Protein AF-0000000078807436 (afdb_homodimer)

Secondary structure (DSSP, 8-state):
-EEE-TTEEEETTEEEETTS-S-BS--PPPTTT--HHHHHHHHHHHHTTSS-HHHHH-TT--S---HHHHHHHIIIIIIS-S-TT---HHHHHHHHHHHHTTTEEEEEEETTTSSSTTHHHHHHHHHHHTT--EEEEEEETTS-EEEEEEEEEEEETTEEEEEEEE-TTS---TT-S-SEEEETT-SSSS--EEEE-S-TT---EEEEEEEEEEEE---/-EEE-TTEEEETTEEEETTS-S-BS--PPPTT---HHHHHHHHHHHHTTSS-HHHHH-TT--S---HHHHHHHIIIIIIS-S-TT---HHHHHHHHHHHHTTTEEEEEEETTTSSSTTHHHHHHHHHHHTT--EEEEEEETTS-EEEEEEEEEEEETTEEEEEEEE-TTS---TT-S-SEEEETT-SSSS--EEEE-S-TT---EEEEEEEEEEEE---

Radius of gyration: 23.4 Å; Cα contacts (8 Å, |Δi|>4): 986; chains: 2; bounding box: 51×69×49 Å

Structure (mmCIF, N/CA/C/O backbone):
data_AF-0000000078807436-model_v1
#
loop_
_entity.id
_entity.type
_entity.pdbx_description
1 polymer 'Peptidase C39-like domain-containing protein'
#
loop_
_atom_site.group_PDB
_atom_site.id
_atom_site.type_symbol
_atom_site.label_atom_id
_atom_site.label_alt_id
_atom_site.label_comp_id
_atom_site.label_asym_id
_atom_site.label_entity_id
_atom_site.label_seq_id
_atom_site.pdbx_PDB_ins_code
_atom_site.Cartn_x
_atom_site.Cartn_y
_atom_site.Cartn_z
_atom_site.occupancy
_atom_site.B_iso_or_equiv
_atom_site.auth_seq_id
_atom_site.auth_comp_id
_atom_site.auth_asym_id
_atom_site.auth_atom_id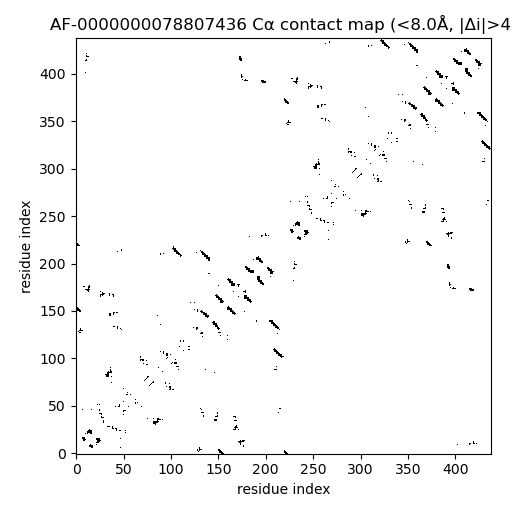
_atom_site.pdbx_PDB_model_num
ATOM 1 N N . MET A 1 1 ? 4.066 6.457 -12.172 1 86.75 1 MET A N 1
ATOM 2 C CA . MET A 1 1 ? 2.699 5.969 -12.336 1 86.75 1 MET A CA 1
ATOM 3 C C . MET A 1 1 ? 2.551 4.566 -11.758 1 86.75 1 MET A C 1
ATOM 5 O O . MET A 1 1 ? 3.428 3.721 -11.945 1 86.75 1 MET A O 1
ATOM 9 N N . ILE A 1 2 ? 1.446 4.367 -11.031 1 94.31 2 ILE A N 1
ATOM 10 C CA . ILE A 1 2 ? 1.146 3.053 -10.477 1 94.31 2 ILE A CA 1
ATOM 11 C C . ILE A 1 2 ? -0.002 2.414 -11.258 1 94.31 2 ILE A C 1
ATOM 13 O O . ILE A 1 2 ? -1.054 3.029 -11.445 1 94.31 2 ILE A O 1
ATOM 17 N N . LYS A 1 3 ? 0.29 1.249 -11.758 1 95 3 LYS A N 1
ATOM 18 C CA . LYS A 1 3 ? -0.723 0.453 -12.445 1 95 3 LYS A CA 1
ATOM 19 C C . LYS A 1 3 ? -1.067 -0.803 -11.648 1 95 3 LYS A C 1
ATOM 21 O O . LYS A 1 3 ? -0.177 -1.56 -11.258 1 95 3 LYS A O 1
ATOM 26 N N . LEU A 1 4 ? -2.334 -0.942 -11.367 1 96.75 4 LEU A N 1
ATOM 27 C CA . LEU A 1 4 ? -2.873 -2.131 -10.719 1 96.75 4 LEU A CA 1
ATOM 28 C C . LEU A 1 4 ? -3.895 -2.826 -11.609 1 96.75 4 LEU A C 1
ATOM 30 O O . LEU A 1 4 ? -4.398 -2.23 -12.562 1 96.75 4 LEU A O 1
ATOM 34 N N . LEU A 1 5 ? -4.109 -4.082 -11.328 1 97.19 5 LEU A N 1
ATOM 35 C CA . LEU A 1 5 ? -5.199 -4.777 -12.008 1 97.19 5 LEU A CA 1
ATOM 36 C C . LEU A 1 5 ? -6.527 -4.066 -11.773 1 97.19 5 LEU A C 1
ATOM 38 O O . LEU A 1 5 ? -6.848 -3.699 -10.641 1 97.19 5 LEU A O 1
ATOM 42 N N . ASN A 1 6 ? -7.281 -3.943 -12.805 1 93.69 6 ASN A N 1
ATOM 43 C CA . ASN A 1 6 ? -8.531 -3.193 -12.75 1 93.69 6 ASN A CA 1
ATOM 44 C C . ASN A 1 6 ? -9.586 -3.916 -11.914 1 93.69 6 ASN A C 1
ATOM 46 O O . ASN A 1 6 ? -10.516 -3.289 -11.398 1 93.69 6 ASN A O 1
ATOM 50 N N . SER A 1 7 ? -9.422 -5.199 -11.812 1 93.88 7 SER A N 1
ATOM 51 C CA . SER A 1 7 ? -10.438 -6.008 -11.148 1 93.88 7 SER A CA 1
ATOM 52 C C . SER A 1 7 ? -10.328 -5.887 -9.633 1 93.88 7 SER A C 1
ATOM 54 O O . SER A 1 7 ? -11.234 -6.316 -8.906 1 93.88 7 SER A O 1
ATOM 56 N N . LEU A 1 8 ? -9.32 -5.273 -9.148 1 95.31 8 LEU A N 1
ATOM 57 C CA . LEU A 1 8 ? -9.086 -5.258 -7.711 1 95.31 8 LEU A CA 1
ATOM 58 C C . LEU A 1 8 ? -9.672 -4 -7.078 1 95.31 8 LEU A C 1
ATOM 60 O O . LEU A 1 8 ? -9.742 -2.951 -7.719 1 95.31 8 LEU A O 1
ATOM 64 N N . TYR A 1 9 ? -10.078 -4.086 -5.863 1 93.06 9 TYR A N 1
ATOM 65 C CA . TYR A 1 9 ? -10.547 -2.947 -5.078 1 93.06 9 TYR A CA 1
ATOM 66 C C . TYR A 1 9 ? -10.328 -3.188 -3.59 1 93.06 9 TYR A C 1
ATOM 68 O O . TYR A 1 9 ? -10.281 -4.336 -3.139 1 93.06 9 TYR A O 1
ATOM 76 N N . LEU A 1 10 ? -10.195 -2.15 -2.805 1 93.94 10 LEU A N 1
ATOM 77 C CA . LEU A 1 10 ? -9.914 -2.244 -1.376 1 93.94 10 LEU A CA 1
ATOM 78 C C . LEU A 1 10 ? -11.195 -2.156 -0.563 1 93.94 10 LEU A C 1
ATOM 80 O O . LEU A 1 10 ? -12.078 -1.345 -0.869 1 93.94 10 LEU A O 1
ATOM 84 N N . THR A 1 11 ? -11.289 -3.047 0.368 1 92.62 11 THR A N 1
ATOM 85 C CA . THR A 1 11 ? -12.352 -3.035 1.363 1 92.62 11 THR A CA 1
ATOM 86 C C . THR A 1 11 ? -11.781 -3.164 2.771 1 92.62 11 THR A C 1
ATOM 88 O O . THR A 1 11 ? -10.57 -3.322 2.943 1 92.62 11 THR A O 1
ATOM 91 N N . GLU A 1 12 ? -12.648 -3.072 3.736 1 92.88 12 GLU A N 1
ATOM 92 C CA . GLU A 1 12 ? -12.219 -3.24 5.121 1 92.88 12 GLU A CA 1
ATOM 93 C C . GLU A 1 12 ? -11.648 -4.637 5.355 1 92.88 12 GLU A C 1
ATOM 95 O O . GLU A 1 12 ? -10.914 -4.855 6.32 1 92.88 12 GLU A O 1
ATOM 100 N N . LYS A 1 13 ? -11.961 -5.574 4.469 1 91.12 13 LYS A N 1
ATOM 101 C CA . LYS A 1 13 ? -11.453 -6.938 4.602 1 91.12 13 LYS A CA 1
ATOM 102 C C . LYS A 1 13 ? -10.125 -7.105 3.881 1 91.12 13 LYS A C 1
ATOM 104 O O . LYS A 1 13 ? -9.445 -8.125 4.047 1 91.12 13 LYS A O 1
ATOM 109 N N . GLY A 1 14 ? -9.766 -6.121 3.1 1 93.38 14 GLY A N 1
ATOM 110 C CA . GLY A 1 14 ? -8.547 -6.199 2.305 1 93.38 14 GLY A CA 1
ATOM 111 C C . GLY A 1 14 ? -8.797 -6.051 0.816 1 93.38 14 GLY A C 1
ATOM 112 O O . GLY A 1 14 ? -9.812 -5.48 0.405 1 93.38 14 GLY A O 1
ATOM 113 N N . CYS A 1 15 ? -7.848 -6.418 0.046 1 95.25 15 CYS A N 1
ATOM 114 C CA . CYS A 1 15 ? -7.918 -6.371 -1.41 1 95.25 15 CYS A CA 1
ATOM 115 C C . CYS A 1 15 ? -8.836 -7.461 -1.947 1 95.25 15 CYS A C 1
ATOM 117 O O . CYS A 1 15 ? -8.586 -8.648 -1.739 1 95.25 15 CYS A O 1
ATOM 119 N N . CYS A 1 16 ? -9.883 -7.008 -2.646 1 94.69 16 CYS A N 1
ATOM 120 C CA . CYS A 1 16 ? -10.914 -7.918 -3.141 1 94.69 16 CYS A CA 1
ATOM 121 C C . CYS A 1 16 ? -11.07 -7.789 -4.652 1 94.69 16 CYS A C 1
ATOM 123 O O . CYS A 1 16 ? -10.406 -6.969 -5.285 1 94.69 16 CYS A O 1
ATOM 125 N N . ILE A 1 17 ? -11.859 -8.672 -5.172 1 93.94 17 ILE A N 1
ATOM 126 C CA . ILE A 1 17 ? -12.188 -8.633 -6.594 1 93.94 17 ILE A CA 1
ATOM 127 C C . ILE A 1 17 ? -13.523 -7.922 -6.797 1 93.94 17 ILE A C 1
ATOM 129 O O . ILE A 1 17 ? -14.508 -8.242 -6.125 1 93.94 17 ILE A O 1
ATOM 133 N N . LYS A 1 18 ? -13.523 -6.953 -7.711 1 89.88 18 LYS A N 1
ATOM 134 C CA . LYS A 1 18 ? -14.742 -6.191 -7.992 1 89.88 18 LYS A CA 1
ATOM 135 C C . LYS A 1 18 ? -15.883 -7.113 -8.422 1 89.88 18 LYS A C 1
ATOM 137 O O . LYS A 1 18 ? -15.664 -8.07 -9.164 1 89.88 18 LYS A O 1
ATOM 142 N N . ASN A 1 19 ? -17.094 -6.777 -7.949 1 81.44 19 ASN A N 1
ATOM 143 C CA . ASN A 1 19 ? -18.328 -7.445 -8.336 1 81.44 19 ASN A CA 1
ATOM 144 C C . ASN A 1 19 ? -18.344 -8.906 -7.879 1 81.44 19 ASN A C 1
ATOM 146 O O . ASN A 1 19 ? -18.891 -9.766 -8.57 1 81.44 19 ASN A O 1
ATOM 150 N N . ARG A 1 20 ? -17.609 -9.305 -6.93 1 77.12 20 ARG A N 1
ATOM 151 C CA . ARG A 1 20 ? -17.641 -10.602 -6.266 1 77.12 20 ARG A CA 1
ATOM 152 C C . ARG A 1 20 ? -17.844 -10.438 -4.762 1 77.12 20 ARG A C 1
ATOM 154 O O . ARG A 1 20 ? -17.797 -9.32 -4.238 1 77.12 20 ARG A O 1
ATOM 161 N N . LYS A 1 21 ? -18.203 -11.555 -4.227 1 70.56 21 LYS A N 1
ATOM 162 C CA . LYS A 1 21 ? -18.297 -11.508 -2.771 1 70.56 21 LYS A CA 1
ATOM 163 C C . LYS A 1 21 ? -17.016 -10.961 -2.154 1 70.56 21 LYS A C 1
ATOM 165 O O . LYS A 1 21 ? -15.922 -11.227 -2.65 1 70.56 21 LYS A O 1
ATOM 170 N N . PHE A 1 22 ? -17.203 -10.336 -1.073 1 69.75 22 PHE A N 1
ATOM 171 C CA . PHE A 1 22 ? -16.125 -9.539 -0.48 1 69.75 22 PHE A CA 1
ATOM 172 C C . PHE A 1 22 ? -15.148 -10.43 0.278 1 69.75 22 PHE A C 1
ATOM 174 O O . PHE A 1 22 ? -15.141 -10.445 1.511 1 69.75 22 PHE A O 1
ATOM 181 N N . TYR A 1 23 ? -14.375 -11.172 -0.541 1 83.5 23 TYR A N 1
ATOM 182 C CA . TYR A 1 23 ? -13.273 -11.906 0.066 1 83.5 23 TYR A CA 1
ATOM 183 C C . TYR A 1 23 ? -11.93 -11.383 -0.428 1 83.5 23 TYR A C 1
ATOM 185 O O . TYR A 1 23 ? -11.766 -11.086 -1.615 1 83.5 23 TYR A O 1
ATOM 193 N N . PRO A 1 24 ? -11.094 -11.258 0.56 1 91.38 24 PRO A N 1
ATOM 194 C CA . PRO A 1 24 ? -9.758 -10.836 0.138 1 91.38 24 PRO A CA 1
ATOM 195 C C . PRO A 1 24 ? -9.086 -11.859 -0.782 1 91.38 24 PRO A C 1
ATOM 197 O O . PRO A 1 24 ? -9.258 -13.062 -0.604 1 91.38 24 PRO A O 1
ATOM 200 N N . VAL A 1 25 ? -8.414 -11.422 -1.727 1 95.06 25 VAL A N 1
ATOM 201 C CA . VAL A 1 25 ? -7.707 -12.25 -2.693 1 95.06 25 VAL A CA 1
ATOM 202 C C . VAL A 1 25 ? -6.504 -12.906 -2.023 1 95.06 25 VAL A C 1
ATOM 204 O O . VAL A 1 25 ? -6.133 -14.031 -2.367 1 95.06 25 VAL A O 1
ATOM 207 N N . HIS A 1 26 ? -5.887 -12.219 -1.075 1 96.38 26 HIS A N 1
ATOM 208 C CA . HIS A 1 26 ? -4.66 -12.672 -0.429 1 96.38 26 HIS A CA 1
ATOM 209 C C . HIS A 1 26 ? -4.902 -13.953 0.369 1 96.38 26 HIS A C 1
ATOM 211 O O . HIS A 1 26 ? -5.875 -14.039 1.124 1 96.38 26 HIS A O 1
ATOM 217 N N . LEU A 1 27 ? -4.094 -14.945 0.148 1 91.69 27 LEU A N 1
ATOM 218 C CA . LEU A 1 27 ? -4.059 -16.188 0.916 1 91.69 27 LEU A CA 1
ATOM 219 C C . LEU A 1 27 ? -2.744 -16.312 1.681 1 91.69 27 LEU A C 1
ATOM 221 O O . LEU A 1 27 ? -1.665 -16.234 1.087 1 91.69 27 LEU A O 1
ATOM 225 N N . ARG A 1 28 ? -2.832 -16.5 2.93 1 90.12 28 ARG A N 1
ATOM 226 C CA . ARG A 1 28 ? -1.662 -16.641 3.791 1 90.12 28 ARG A CA 1
ATOM 227 C C . ARG A 1 28 ? -1.297 -18.109 3.99 1 90.12 28 ARG A C 1
ATOM 229 O O . ARG A 1 28 ? -2.15 -18.922 4.344 1 90.12 28 ARG A O 1
ATOM 236 N N . GLN A 1 29 ? -0.065 -18.391 3.746 1 80.38 29 GLN A N 1
ATOM 237 C CA . GLN A 1 29 ? 0.376 -19.766 3.971 1 80.38 29 GLN A CA 1
ATOM 238 C C . GLN A 1 29 ? 0.766 -19.984 5.43 1 80.38 29 GLN A C 1
ATOM 240 O O . GLN A 1 29 ? 1.037 -19.031 6.156 1 80.38 29 GLN A O 1
ATOM 245 N N . GLY A 1 30 ? 0.682 -21.219 5.801 1 76.69 30 GLY A N 1
ATOM 246 C CA . GLY A 1 30 ? 1.135 -21.562 7.137 1 76.69 30 GLY A CA 1
ATOM 247 C C . GLY A 1 30 ? 2.639 -21.453 7.305 1 76.69 30 GLY A C 1
ATOM 248 O O . GLY A 1 30 ? 3.387 -21.578 6.332 1 76.69 30 GLY A O 1
ATOM 249 N N . GLU A 1 31 ? 3.109 -21.172 8.391 1 65.25 31 GLU A N 1
ATOM 250 C CA . GLU A 1 31 ? 4.516 -20.938 8.703 1 65.25 31 GLU A CA 1
ATOM 251 C C . GLU A 1 31 ? 5.375 -22.141 8.305 1 65.25 31 GLU A C 1
ATOM 253 O O . GLU A 1 31 ? 6.551 -21.969 7.965 1 65.25 31 GLU A O 1
ATOM 258 N N . ILE A 1 32 ? 4.73 -23.25 8.195 1 57.53 32 ILE A N 1
ATOM 259 C CA . ILE A 1 32 ? 5.578 -24.422 8.07 1 57.53 32 ILE A CA 1
ATOM 260 C C . ILE A 1 32 ? 5.297 -25.125 6.738 1 57.53 32 ILE A C 1
ATOM 262 O O . ILE A 1 32 ? 6 -26.062 6.359 1 57.53 32 ILE A O 1
ATOM 266 N N . ASP A 1 33 ? 4.402 -24.734 5.895 1 64.56 33 ASP A N 1
ATOM 267 C CA . ASP A 1 33 ? 3.947 -25.578 4.789 1 64.56 33 ASP A CA 1
ATOM 268 C C . ASP A 1 33 ? 4.746 -25.281 3.52 1 64.56 33 ASP A C 1
ATOM 270 O O . ASP A 1 33 ? 4.797 -26.125 2.611 1 64.56 33 ASP A O 1
ATOM 274 N N . GLY A 1 34 ? 5.75 -24.312 3.504 1 66.06 34 GLY A N 1
ATOM 275 C CA . GLY A 1 34 ? 6.523 -24 2.316 1 66.06 34 GLY A CA 1
ATOM 276 C C . GLY A 1 34 ? 5.699 -24 1.043 1 66.06 34 GLY A C 1
ATOM 277 O O . GLY A 1 34 ? 6.211 -24.328 -0.032 1 66.06 34 GLY A O 1
ATOM 278 N N . ALA A 1 35 ? 4.453 -23.812 0.986 1 77.25 35 ALA A N 1
ATOM 279 C CA . ALA A 1 35 ? 3.504 -23.953 -0.114 1 77.25 35 ALA A CA 1
ATOM 280 C C . ALA A 1 35 ? 3.271 -22.625 -0.812 1 77.25 35 ALA A C 1
ATOM 282 O O . ALA A 1 35 ? 2.168 -22.344 -1.287 1 77.25 35 ALA A O 1
ATOM 283 N N . CYS A 1 36 ? 4.336 -21.875 -0.905 1 88 36 CYS A N 1
ATOM 284 C CA . CYS A 1 36 ? 4.152 -20.531 -1.435 1 88 36 CYS A CA 1
ATOM 285 C C . CYS A 1 36 ? 3.697 -20.562 -2.889 1 88 36 CYS A C 1
ATOM 287 O O . CYS A 1 36 ? 2.9 -19.734 -3.32 1 88 36 CYS A O 1
ATOM 289 N N . SER A 1 37 ? 4.191 -21.562 -3.627 1 88.31 37 SER A N 1
ATOM 290 C CA . SER A 1 37 ? 3.846 -21.641 -5.043 1 88.31 37 SER A CA 1
ATOM 291 C C . SER A 1 37 ? 2.367 -21.969 -5.234 1 88.31 37 SER A C 1
ATOM 293 O O . SER A 1 37 ? 1.711 -21.406 -6.113 1 88.31 37 SER A O 1
ATOM 295 N N . ILE A 1 38 ? 1.865 -22.859 -4.395 1 85.44 38 ILE A N 1
ATOM 296 C CA . ILE A 1 38 ? 0.469 -23.266 -4.5 1 85.44 38 ILE A CA 1
ATOM 297 C C . ILE A 1 38 ? -0.441 -22.109 -4.094 1 85.44 38 ILE A C 1
ATOM 299 O O . ILE A 1 38 ? -1.421 -21.812 -4.777 1 85.44 38 ILE A O 1
ATOM 303 N N . TYR A 1 39 ? -0.161 -21.469 -3.02 1 89.62 39 TYR A N 1
ATOM 304 C CA . TYR A 1 39 ? -0.953 -20.344 -2.564 1 89.62 39 TYR A CA 1
ATOM 305 C C . TYR A 1 39 ? -0.933 -19.219 -3.594 1 89.62 39 TYR A C 1
ATOM 307 O O . TYR A 1 39 ? -1.958 -18.578 -3.846 1 89.62 39 TYR A O 1
ATOM 315 N N . THR A 1 40 ? 0.23 -19.031 -4.141 1 93.12 40 THR A N 1
ATOM 316 C CA . THR A 1 40 ? 0.36 -18 -5.176 1 93.12 40 THR A CA 1
ATOM 317 C C . THR A 1 40 ? -0.501 -18.359 -6.387 1 93.12 40 THR A C 1
ATOM 319 O O . THR A 1 40 ? -1.192 -17.484 -6.934 1 93.12 40 THR A O 1
ATOM 322 N N . LEU A 1 41 ? -0.509 -19.594 -6.754 1 91 41 LEU A N 1
ATOM 323 C CA . LEU A 1 41 ? -1.347 -20.047 -7.859 1 91 41 LEU A CA 1
ATOM 324 C C . LEU A 1 41 ? -2.824 -19.844 -7.543 1 91 41 LEU A C 1
ATOM 326 O O . LEU A 1 41 ? -3.582 -19.359 -8.383 1 91 41 LEU A O 1
ATOM 330 N N . MET A 1 42 ? -3.215 -20.172 -6.328 1 90 42 MET A N 1
ATOM 331 C CA . MET A 1 42 ? -4.617 -20.031 -5.953 1 90 42 MET A CA 1
ATOM 332 C C . MET A 1 42 ? -5.047 -18.562 -6.008 1 90 42 MET A C 1
ATOM 334 O O . MET A 1 42 ? -6.145 -18.25 -6.477 1 90 42 MET A O 1
ATOM 338 N N . MET A 1 43 ? -4.191 -17.703 -5.57 1 95.12 43 MET A N 1
ATOM 339 C CA . MET A 1 43 ? -4.5 -16.266 -5.656 1 95.12 43 MET A CA 1
ATOM 340 C C . MET A 1 43 ? -4.641 -15.836 -7.113 1 95.12 43 MET A C 1
ATOM 342 O O . MET A 1 43 ? -5.523 -15.039 -7.441 1 95.12 43 MET A O 1
ATOM 346 N N . ASN A 1 44 ? -3.744 -16.359 -7.922 1 96 44 ASN A N 1
ATOM 347 C CA . ASN A 1 44 ? -3.824 -16.094 -9.352 1 96 44 ASN A CA 1
ATOM 348 C C . ASN A 1 44 ? -5.164 -16.516 -9.938 1 96 44 ASN A C 1
ATOM 350 O O . ASN A 1 44 ? -5.828 -15.742 -10.625 1 96 44 ASN A O 1
ATOM 354 N N . LEU A 1 45 ? -5.594 -17.641 -9.609 1 92.31 45 LEU A N 1
ATOM 355 C CA . LEU A 1 45 ? -6.832 -18.203 -10.141 1 92.31 45 LEU A CA 1
ATOM 356 C C . LEU A 1 45 ? -8.047 -17.469 -9.586 1 92.31 45 LEU A C 1
ATOM 358 O O . LEU A 1 45 ? -9.055 -17.312 -10.273 1 92.31 45 LEU A O 1
ATOM 362 N N . LEU A 1 46 ? -7.969 -17.031 -8.391 1 93.38 46 LEU A N 1
ATOM 363 C CA . LEU A 1 46 ? -9.023 -16.203 -7.824 1 93.38 46 LEU A CA 1
ATOM 364 C C . LEU A 1 46 ? -9.219 -14.93 -8.648 1 93.38 46 LEU A C 1
ATOM 366 O O . LEU A 1 46 ? -10.344 -14.578 -9.008 1 93.38 46 LEU A O 1
ATOM 370 N N . ILE A 1 47 ? -8.141 -14.273 -8.945 1 95.94 47 ILE A N 1
ATOM 371 C CA . ILE A 1 47 ? -8.195 -13.008 -9.664 1 95.94 47 ILE A CA 1
ATOM 372 C C . ILE A 1 47 ? -8.742 -13.242 -11.07 1 95.94 47 ILE A C 1
ATOM 374 O O . ILE A 1 47 ? -9.508 -12.43 -11.594 1 95.94 47 ILE A O 1
ATOM 378 N N . LEU A 1 48 ? -8.391 -14.375 -11.633 1 93.75 48 LEU A N 1
ATOM 379 C CA . LEU A 1 48 ? -8.867 -14.727 -12.969 1 93.75 48 LEU A CA 1
ATOM 380 C C . LEU A 1 48 ? -10.312 -15.211 -12.914 1 93.75 48 LEU A C 1
ATOM 382 O O . LEU A 1 48 ? -10.906 -15.516 -13.953 1 93.75 48 LEU A O 1
ATOM 386 N N . ARG A 1 49 ? -10.805 -15.352 -11.742 1 91.06 49 ARG A N 1
ATOM 387 C CA . ARG A 1 49 ? -12.18 -15.773 -11.5 1 91.06 49 ARG A CA 1
ATOM 388 C C . ARG A 1 49 ? -12.406 -17.203 -11.984 1 91.06 49 ARG A C 1
ATOM 390 O O . ARG A 1 49 ? -13.477 -17.531 -12.5 1 91.06 49 ARG A O 1
ATOM 397 N N . CYS A 1 50 ? -11.375 -18 -11.836 1 89.5 50 CYS A N 1
ATOM 398 C CA . CYS A 1 50 ? -11.477 -19.406 -12.203 1 89.5 50 CYS A CA 1
ATOM 399 C C . CYS A 1 50 ? -11.875 -20.266 -11.008 1 89.5 50 CYS A C 1
ATOM 401 O O . CYS A 1 50 ? -12.344 -21.391 -11.172 1 89.5 50 CYS A O 1
ATOM 403 N N . VAL A 1 51 ? -11.539 -19.734 -9.852 1 86.75 51 VAL A N 1
ATOM 404 C CA . VAL A 1 51 ? -11.945 -20.391 -8.617 1 86.75 51 VAL A CA 1
ATOM 405 C C . VAL A 1 51 ? -12.578 -19.359 -7.676 1 86.75 51 VAL A C 1
ATOM 407 O O . VAL A 1 51 ? -12.383 -18.156 -7.836 1 86.75 51 VAL A O 1
ATOM 410 N N . ARG A 1 52 ? -13.367 -19.844 -6.82 1 88.12 52 ARG A N 1
ATOM 411 C CA . ARG A 1 52 ? -13.969 -19 -5.793 1 88.12 52 ARG A CA 1
ATOM 412 C C . ARG A 1 52 ? -13.336 -19.25 -4.43 1 88.12 52 ARG A C 1
ATOM 414 O O . ARG A 1 52 ? -12.891 -20.359 -4.145 1 88.12 52 ARG A O 1
ATOM 421 N N . ARG A 1 53 ? -13.305 -18.25 -3.65 1 85.44 53 ARG A N 1
ATOM 422 C CA . ARG A 1 53 ? -12.672 -18.328 -2.338 1 85.44 53 ARG A CA 1
ATOM 423 C C . ARG A 1 53 ? -13.32 -19.406 -1.483 1 85.44 53 ARG A C 1
ATOM 425 O O . ARG A 1 53 ? -12.625 -20.141 -0.78 1 85.44 53 ARG A O 1
ATOM 432 N N . ASN A 1 54 ? -14.625 -19.438 -1.46 1 82.06 54 ASN A N 1
ATOM 433 C CA . ASN A 1 54 ? -15.328 -20.422 -0.645 1 82.06 54 ASN A CA 1
ATOM 434 C C . ASN A 1 54 ? -14.992 -21.844 -1.077 1 82.06 54 ASN A C 1
ATOM 436 O O . ASN A 1 54 ? -15.016 -22.766 -0.26 1 82.06 54 ASN A O 1
ATOM 440 N N . GLU A 1 55 ? -14.641 -22.078 -2.32 1 81.5 55 GLU A N 1
ATOM 441 C CA . GLU A 1 55 ? -14.203 -23.375 -2.801 1 81.5 55 GLU A CA 1
ATOM 442 C C . GLU A 1 55 ? -12.844 -23.75 -2.23 1 81.5 55 GLU A C 1
ATOM 444 O O . GLU A 1 55 ? -12.586 -24.922 -1.934 1 81.5 55 GLU A O 1
ATOM 449 N N . LEU A 1 56 ? -11.992 -22.734 -2.066 1 79.5 56 LEU A N 1
ATOM 450 C CA . LEU A 1 56 ? -10.648 -22.953 -1.557 1 79.5 56 LEU A CA 1
ATOM 451 C C . LEU A 1 56 ? -10.672 -23.25 -0.061 1 79.5 56 LEU A C 1
ATOM 453 O O . LEU A 1 56 ? -9.875 -24.047 0.432 1 79.5 56 LEU A O 1
ATOM 457 N N . GLU A 1 57 ? -11.539 -22.656 0.568 1 77.06 57 GLU A N 1
ATOM 458 C CA . GLU A 1 57 ? -11.578 -22.781 2.023 1 77.06 57 GLU A CA 1
ATOM 459 C C . GLU A 1 57 ? -12.477 -23.922 2.463 1 77.06 57 GLU A C 1
ATOM 461 O O . GLU A 1 57 ? -12.555 -24.25 3.65 1 77.06 57 GLU A O 1
ATOM 466 N N . ASP A 1 58 ? -13.086 -24.531 1.508 1 70.44 58 ASP A N 1
ATOM 467 C CA . ASP A 1 58 ? -14.023 -25.609 1.804 1 70.44 58 ASP A CA 1
ATOM 468 C C . ASP A 1 58 ? -13.281 -26.891 2.16 1 70.44 58 ASP A C 1
ATOM 470 O O . ASP A 1 58 ? -13.188 -27.812 1.34 1 70.44 58 ASP A O 1
ATOM 474 N N . LEU A 1 59 ? -12.812 -26.953 3.273 1 59.69 59 LEU A N 1
ATOM 475 C CA . LEU A 1 59 ? -12.023 -28.078 3.756 1 59.69 59 LEU A CA 1
ATOM 476 C C . LEU A 1 59 ? -12.883 -29.344 3.883 1 59.69 59 LEU A C 1
ATOM 478 O O . LEU A 1 59 ? -12.367 -30.453 3.771 1 59.69 59 LEU A O 1
ATOM 482 N N . TYR A 1 60 ? -14.078 -29.031 4.102 1 57.97 60 TYR A N 1
ATOM 483 C CA . TYR A 1 60 ? -14.945 -30.172 4.402 1 57.97 60 TYR A CA 1
ATOM 484 C C . TYR A 1 60 ? -15.82 -30.516 3.205 1 57.97 60 TYR A C 1
ATOM 486 O O . TYR A 1 60 ? -16.828 -31.203 3.35 1 57.97 60 TYR A O 1
ATOM 494 N N . ASP A 1 61 ? -15.57 -30.047 2.174 1 65.19 61 ASP A N 1
ATOM 495 C CA . ASP A 1 61 ? -16.188 -30.391 0.895 1 65.19 61 ASP A CA 1
ATOM 496 C C . ASP A 1 61 ? -17.688 -30.188 0.93 1 65.19 61 ASP A C 1
ATOM 498 O O . ASP A 1 61 ? -18.453 -31.078 0.543 1 65.19 61 ASP A O 1
ATOM 502 N N . LYS A 1 62 ? -18.141 -29.141 1.468 1 68.25 62 LYS A N 1
ATOM 503 C CA . LYS A 1 62 ? -19.578 -28.859 1.592 1 68.25 62 LYS A CA 1
ATOM 504 C C . LYS A 1 62 ? -20.078 -28.094 0.38 1 68.25 62 LYS A C 1
ATOM 506 O O . LYS A 1 62 ? -21.297 -27.969 0.177 1 68.25 62 LYS A O 1
ATOM 511 N N . ILE A 1 63 ? -19.25 -27.531 -0.373 1 71.12 63 ILE A N 1
ATOM 512 C CA . ILE A 1 63 ? -19.625 -26.688 -1.508 1 71.12 63 ILE A CA 1
ATOM 513 C C . ILE A 1 63 ? -19.438 -27.469 -2.807 1 71.12 63 ILE A C 1
ATOM 515 O O . ILE A 1 63 ? -18.453 -28.188 -2.977 1 71.12 63 ILE A O 1
ATOM 519 N N . LYS A 1 64 ? -20.5 -27.562 -3.588 1 76.19 64 LYS A N 1
ATOM 520 C CA . LYS A 1 64 ? -20.391 -28.156 -4.91 1 76.19 64 LYS A CA 1
ATOM 521 C C . LYS A 1 64 ? -19.344 -27.453 -5.754 1 76.19 64 LYS A C 1
ATOM 523 O O . LYS A 1 64 ? -19.438 -26.25 -5.992 1 76.19 64 LYS A O 1
ATOM 528 N N . LYS A 1 65 ? -18.375 -28.188 -6.117 1 79.25 65 LYS A N 1
ATOM 529 C CA . LYS A 1 65 ? -17.281 -27.672 -6.926 1 79.25 65 LYS A CA 1
ATOM 530 C C . LYS A 1 65 ? -17.391 -28.156 -8.367 1 79.25 65 LYS A C 1
ATOM 532 O O . LYS A 1 65 ? -17.953 -29.219 -8.633 1 79.25 65 LYS A O 1
ATOM 537 N N . SER A 1 66 ? -16.969 -27.281 -9.219 1 79.31 66 SER A N 1
ATOM 538 C CA . SER A 1 66 ? -16.906 -27.734 -10.609 1 79.31 66 SER A CA 1
ATOM 539 C C . SER A 1 66 ? -15.922 -28.891 -10.773 1 79.31 66 SER A C 1
ATOM 541 O O . SER A 1 66 ? -15.016 -29.062 -9.953 1 79.31 66 SER A O 1
ATOM 543 N N . PRO A 1 67 ? -16.156 -29.625 -11.766 1 80.44 67 PRO A N 1
ATOM 544 C CA . PRO A 1 67 ? -15.203 -30.719 -12.016 1 80.44 67 PRO A CA 1
ATOM 545 C C . PRO A 1 67 ? -13.766 -30.234 -12.133 1 80.44 67 PRO A C 1
ATOM 547 O O . PRO A 1 67 ? -12.836 -30.906 -11.664 1 80.44 67 PRO A O 1
ATOM 550 N N . GLU A 1 68 ? -13.594 -29.094 -12.719 1 78.75 68 GLU A N 1
ATOM 551 C CA . GLU A 1 68 ? -12.258 -28.547 -12.906 1 78.75 68 GLU A CA 1
ATOM 552 C C . GLU A 1 68 ? -11.609 -28.203 -11.57 1 78.75 68 GLU A C 1
ATOM 554 O O . GLU A 1 68 ? -10.422 -28.469 -11.359 1 78.75 68 GLU A O 1
ATOM 559 N N . VAL A 1 69 ? -12.336 -27.656 -10.734 1 80.38 69 VAL A N 1
ATOM 560 C CA . VAL A 1 69 ? -11.852 -27.266 -9.414 1 80.38 69 VAL A CA 1
ATOM 561 C C . VAL A 1 69 ? -11.539 -28.516 -8.594 1 80.38 69 VAL A C 1
ATOM 563 O O . VAL A 1 69 ? -10.539 -28.578 -7.879 1 80.38 69 VAL A O 1
ATOM 566 N N . VAL A 1 70 ? -12.375 -29.469 -8.711 1 79.69 70 VAL A N 1
ATOM 567 C CA . VAL A 1 70 ? -12.156 -30.734 -8.016 1 79.69 70 VAL A CA 1
ATOM 568 C C . VAL A 1 70 ? -10.828 -31.359 -8.461 1 79.69 70 VAL A C 1
ATOM 570 O O . VAL A 1 70 ? -10.039 -31.812 -7.637 1 79.69 70 VAL A O 1
ATOM 573 N N . LYS A 1 71 ? -10.625 -31.359 -9.727 1 80.81 71 LYS A N 1
ATOM 574 C CA . LYS A 1 71 ? -9.375 -31.891 -10.273 1 80.81 71 LYS A CA 1
ATOM 575 C C . LYS A 1 71 ? -8.172 -31.125 -9.734 1 80.81 71 LYS A C 1
ATOM 577 O O . LYS A 1 71 ? -7.148 -31.719 -9.398 1 80.81 71 LYS A O 1
ATOM 582 N N . LEU A 1 72 ? -8.328 -29.859 -9.734 1 78.94 72 LEU A N 1
ATOM 583 C CA . LEU A 1 72 ? -7.273 -29 -9.219 1 78.94 72 LEU A CA 1
ATOM 584 C C . LEU A 1 72 ? -6.934 -29.344 -7.777 1 78.94 72 LEU A C 1
ATOM 586 O O . LEU A 1 72 ? -5.766 -29.547 -7.441 1 78.94 72 LEU A O 1
ATOM 590 N N . PHE A 1 73 ? -7.902 -29.453 -7.004 1 76.56 73 PHE A N 1
ATOM 591 C CA . PHE A 1 73 ? -7.691 -29.75 -5.59 1 76.56 73 PHE A CA 1
ATOM 592 C C . PHE A 1 73 ? -7.082 -31.125 -5.402 1 76.56 73 PHE A C 1
ATOM 594 O O . PHE A 1 73 ? -6.203 -31.312 -4.562 1 76.56 73 PHE A O 1
ATOM 601 N N . HIS A 1 74 ? -7.602 -31.969 -6.148 1 76.88 74 HIS A N 1
ATOM 602 C CA . HIS A 1 74 ? -7.074 -33.344 -6.082 1 76.88 74 HIS A CA 1
ATOM 603 C C . HIS A 1 74 ? -5.59 -33.375 -6.434 1 76.88 74 HIS A C 1
ATOM 605 O O . HIS A 1 74 ? -4.797 -34 -5.738 1 76.88 74 HIS A O 1
ATOM 611 N N . GLU A 1 75 ? -5.281 -32.688 -7.43 1 76.88 75 GLU A N 1
ATOM 612 C CA . GLU A 1 75 ? -3.898 -32.656 -7.898 1 76.88 75 GLU A CA 1
ATOM 613 C C . GLU A 1 75 ? -2.984 -31.953 -6.906 1 76.88 75 GLU A C 1
ATOM 615 O O . GLU A 1 75 ? -1.908 -32.469 -6.574 1 76.88 75 GLU A O 1
ATOM 620 N N . PHE A 1 76 ? -3.363 -30.859 -6.379 1 74.38 76 PHE A N 1
ATOM 621 C CA . PHE A 1 76 ? -2.455 -29.984 -5.648 1 74.38 76 PHE A CA 1
ATOM 622 C C . PHE A 1 76 ? -2.516 -30.266 -4.152 1 74.38 76 PHE A C 1
ATOM 624 O O . PHE A 1 76 ? -1.512 -30.141 -3.451 1 74.38 76 PHE A O 1
ATOM 631 N N . PHE A 1 77 ? -3.543 -30.562 -3.67 1 70.38 77 PHE A N 1
ATOM 632 C CA . PHE A 1 77 ? -3.67 -30.672 -2.223 1 70.38 77 PHE A CA 1
ATOM 633 C C . PHE A 1 77 ? -3.727 -32.156 -1.802 1 70.38 77 PHE A C 1
ATOM 635 O O . PHE A 1 77 ? -3.189 -32.5 -0.756 1 70.38 77 PHE A O 1
ATOM 642 N N . ASP A 1 78 ? -4.371 -32.938 -2.531 1 67.81 78 ASP A N 1
ATOM 643 C CA . ASP A 1 78 ? -4.457 -34.344 -2.164 1 67.81 78 ASP A CA 1
ATOM 644 C C . ASP A 1 78 ? -3.168 -35.062 -2.52 1 67.81 78 ASP A C 1
ATOM 646 O O . ASP A 1 78 ? -2.625 -35.812 -1.697 1 67.81 78 ASP A O 1
ATOM 650 N N . LYS A 1 79 ? -2.77 -34.844 -3.693 1 65.19 79 LYS A N 1
ATOM 651 C CA . LYS A 1 79 ? -1.631 -35.625 -4.199 1 65.19 79 LYS A CA 1
ATOM 652 C C . LYS A 1 79 ? -0.312 -35 -3.721 1 65.19 79 LYS A C 1
ATOM 654 O O . LYS A 1 79 ? 0.625 -35.75 -3.387 1 65.19 79 LYS A O 1
ATOM 659 N N . HIS A 1 80 ? -0.21 -33.781 -3.842 1 62.16 80 HIS A N 1
ATOM 660 C CA . HIS A 1 80 ? 1.093 -33.156 -3.58 1 62.16 80 HIS A CA 1
ATOM 661 C C . HIS A 1 80 ? 1.13 -32.5 -2.203 1 62.16 80 HIS A C 1
ATOM 663 O O . HIS A 1 80 ? 2.207 -32.312 -1.638 1 62.16 80 HIS A O 1
ATOM 669 N N . GLY A 1 81 ? 0.035 -32.656 -1.469 1 55.78 81 GLY A N 1
ATOM 670 C CA . GLY A 1 81 ? 0.014 -32.031 -0.157 1 55.78 81 GLY A CA 1
ATOM 671 C C . GLY A 1 81 ? 0.565 -30.625 -0.163 1 55.78 81 GLY A C 1
ATOM 672 O O . GLY A 1 81 ? 0.697 -30.016 -1.223 1 55.78 81 GLY A O 1
ATOM 673 N N . LEU A 1 82 ? 0.688 -29.984 0.987 1 55.44 82 LEU A N 1
ATOM 674 C CA . LEU A 1 82 ? 1.477 -28.766 1.195 1 55.44 82 LEU A CA 1
ATOM 675 C C . LEU A 1 82 ? 2.949 -29.016 0.884 1 55.44 82 LEU A C 1
ATOM 677 O O . LEU A 1 82 ? 3.555 -29.938 1.432 1 55.44 82 LEU A O 1
ATOM 681 N N . VAL A 1 83 ? 3.33 -28.859 -0.336 1 56.16 83 VAL A N 1
ATOM 682 C CA . VAL A 1 83 ? 4.711 -29.109 -0.724 1 56.16 83 VAL A CA 1
ATOM 683 C C . VAL A 1 83 ? 5.656 -28.25 0.107 1 56.16 83 VAL A C 1
ATOM 685 O O . VAL A 1 83 ? 5.559 -27.016 0.095 1 56.16 83 VAL A O 1
ATOM 688 N N . ARG A 1 84 ? 6.289 -28.906 1.084 1 52.66 84 ARG A N 1
ATOM 689 C CA . ARG A 1 84 ? 7.234 -28.25 1.981 1 52.66 84 ARG A CA 1
ATOM 690 C C . ARG A 1 84 ? 8.352 -27.578 1.199 1 52.66 84 ARG A C 1
ATOM 692 O O . ARG A 1 84 ? 8.93 -26.594 1.662 1 52.66 84 ARG A O 1
ATOM 699 N N . ASN A 1 85 ? 8.656 -28.172 0.099 1 57.66 85 ASN A N 1
ATOM 700 C CA . ASN A 1 85 ? 9.797 -27.562 -0.572 1 57.66 85 ASN A CA 1
ATOM 701 C C . ASN A 1 85 ? 9.352 -26.75 -1.785 1 57.66 85 ASN A C 1
ATOM 703 O O . ASN A 1 85 ? 10.18 -26.359 -2.619 1 57.66 85 ASN A O 1
ATOM 707 N N . GLY A 1 86 ? 8.211 -26.359 -1.802 1 58.31 86 GLY A N 1
ATOM 708 C CA . GLY A 1 86 ? 7.711 -25.562 -2.916 1 58.31 86 GLY A CA 1
ATOM 709 C C . GLY A 1 86 ? 7.684 -26.328 -4.227 1 58.31 86 GLY A C 1
ATOM 710 O O . GLY A 1 86 ? 8.336 -27.359 -4.359 1 58.31 86 GLY A O 1
ATOM 711 N N . LEU A 1 87 ? 6.789 -26.172 -5.023 1 67.19 87 LEU A N 1
ATOM 712 C CA . LEU A 1 87 ? 6.73 -26.766 -6.355 1 67.19 87 LEU A CA 1
ATOM 713 C C . LEU A 1 87 ? 7.504 -25.922 -7.363 1 67.19 87 LEU A C 1
ATOM 715 O O . LEU A 1 87 ? 7.41 -24.688 -7.352 1 67.19 87 LEU A O 1
ATOM 719 N N . TYR A 1 88 ? 8.375 -26.594 -8.039 1 77.19 88 TYR A N 1
ATOM 720 C CA . TYR A 1 88 ? 9.078 -25.906 -9.109 1 77.19 88 TYR A CA 1
ATOM 721 C C . TYR A 1 88 ? 8.102 -25.438 -10.188 1 77.19 88 TYR A C 1
ATOM 723 O O . TYR A 1 88 ? 7.098 -26.094 -10.453 1 77.19 88 TYR A O 1
ATOM 731 N N . PHE A 1 89 ? 8.43 -24.359 -10.812 1 85.94 89 PHE A N 1
ATOM 732 C CA . PHE A 1 89 ? 7.5 -23.688 -11.711 1 85.94 89 PHE A CA 1
ATOM 733 C C . PHE A 1 89 ? 7.227 -24.547 -12.945 1 85.94 89 PHE A C 1
ATOM 735 O O . PHE A 1 89 ? 6.125 -24.516 -13.5 1 85.94 89 PHE A O 1
ATOM 742 N N . ASP A 1 90 ? 8.219 -25.297 -13.32 1 82.94 90 ASP A N 1
ATOM 743 C CA . ASP A 1 90 ? 8.008 -26.188 -14.453 1 82.94 90 ASP A CA 1
ATOM 744 C C . ASP A 1 90 ? 7 -27.281 -14.117 1 82.94 90 ASP A C 1
ATOM 746 O O . ASP A 1 90 ? 6.148 -27.625 -14.938 1 82.94 90 ASP A O 1
ATOM 750 N N . LYS A 1 91 ? 7.129 -27.781 -12.945 1 82.19 91 LYS A N 1
ATOM 751 C CA . LYS A 1 91 ? 6.168 -28.781 -12.477 1 82.19 91 LYS A CA 1
ATOM 752 C C . LYS A 1 91 ? 4.789 -28.156 -12.266 1 82.19 91 LYS A C 1
ATOM 754 O O . LYS A 1 91 ? 3.771 -28.75 -12.617 1 82.19 91 LYS A O 1
ATOM 759 N N . LEU A 1 92 ? 4.785 -27 -11.773 1 85.38 92 LEU A N 1
ATOM 760 C CA . LEU A 1 92 ? 3.535 -26.297 -11.508 1 85.38 92 LEU A CA 1
ATOM 761 C C . LEU A 1 92 ? 2.768 -26.047 -12.805 1 85.38 92 LEU A C 1
ATOM 763 O O . LEU A 1 92 ? 1.562 -26.297 -12.875 1 85.38 92 LEU A O 1
ATOM 767 N N . LYS A 1 93 ? 3.445 -25.594 -13.773 1 88.38 93 LYS A N 1
ATOM 768 C CA . LYS A 1 93 ? 2.83 -25.375 -15.078 1 88.38 93 LYS A CA 1
ATOM 769 C C . LYS A 1 93 ? 2.189 -26.641 -15.617 1 88.38 93 LYS A C 1
ATOM 771 O O . LYS A 1 93 ? 1.058 -26.609 -16.109 1 88.38 93 LYS A O 1
ATOM 776 N N . LYS A 1 94 ? 2.887 -27.703 -15.508 1 86.56 94 LYS A N 1
ATOM 777 C CA . LYS A 1 94 ? 2.383 -28.984 -16.016 1 86.56 94 LYS A CA 1
ATOM 778 C C . LYS A 1 94 ? 1.135 -29.422 -15.242 1 86.56 94 LYS A C 1
ATOM 780 O O . LYS A 1 94 ? 0.163 -29.875 -15.844 1 86.56 94 LYS A O 1
ATOM 785 N N . MET A 1 95 ? 1.228 -29.188 -14.031 1 83.12 95 MET A N 1
ATOM 786 C CA . MET A 1 95 ? 0.102 -29.578 -13.188 1 83.12 95 MET A CA 1
ATOM 787 C C . MET A 1 95 ? -1.129 -28.734 -13.5 1 83.12 95 MET A C 1
ATOM 789 O O . MET A 1 95 ? -2.242 -29.25 -13.578 1 83.12 95 MET A O 1
ATOM 793 N N . ILE A 1 96 ? -0.989 -27.484 -13.711 1 86.94 96 ILE A N 1
ATOM 794 C CA . ILE A 1 96 ? -2.078 -26.578 -14.055 1 86.94 96 ILE A CA 1
ATOM 795 C C . ILE A 1 96 ? -2.721 -27 -15.367 1 86.94 96 ILE A C 1
ATOM 797 O O . ILE A 1 96 ? -3.941 -27.156 -15.445 1 86.94 96 ILE A O 1
ATOM 801 N N . ASN A 1 97 ? -1.875 -27.266 -16.297 1 89 97 ASN A N 1
ATOM 802 C CA . ASN A 1 97 ? -2.377 -27.594 -17.641 1 89 97 ASN A CA 1
ATOM 803 C C . ASN A 1 97 ? -3.051 -28.953 -17.672 1 89 97 ASN A C 1
ATOM 805 O O . ASN A 1 97 ? -3.996 -29.172 -18.422 1 89 97 ASN A O 1
ATOM 809 N N . ARG A 1 98 ? -2.646 -29.781 -16.844 1 85.19 98 ARG A N 1
ATOM 810 C CA . ARG A 1 98 ? -3.25 -31.109 -16.781 1 85.19 98 ARG A CA 1
ATOM 811 C C . ARG A 1 98 ? -4.609 -31.062 -16.094 1 85.19 98 ARG A C 1
ATOM 813 O O . ARG A 1 98 ? -5.574 -31.672 -16.562 1 85.19 98 ARG A O 1
ATOM 820 N N . SER A 1 99 ? -4.684 -30.312 -15.047 1 81.44 99 SER A N 1
ATOM 821 C CA . SER A 1 99 ? -5.863 -30.344 -14.195 1 81.44 99 SER A CA 1
ATOM 822 C C . SER A 1 99 ? -6.875 -29.281 -14.609 1 81.44 99 SER A C 1
ATOM 824 O O . SER A 1 99 ? -8.078 -29.453 -14.422 1 81.44 99 SER A O 1
ATOM 826 N N . PHE A 1 100 ? -6.367 -28.203 -15.195 1 84.5 100 PHE A N 1
ATOM 827 C CA . PHE A 1 100 ? -7.242 -27.062 -15.477 1 84.5 100 PHE A CA 1
ATOM 828 C C . PHE A 1 100 ? -7.082 -26.594 -16.922 1 84.5 100 PHE A C 1
ATOM 830 O O . PHE A 1 100 ? -7.422 -25.469 -17.25 1 84.5 100 PHE A O 1
ATOM 837 N N . GLY A 1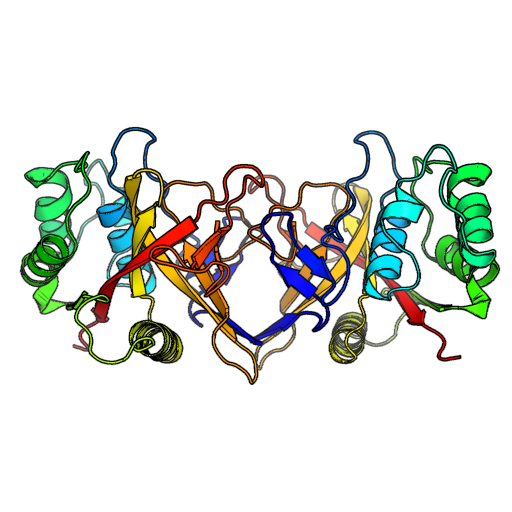 101 ? -6.574 -27.453 -17.688 1 84.38 101 GLY A N 1
ATOM 838 C CA . GLY A 1 101 ? -6.223 -27.078 -19.047 1 84.38 101 GLY A CA 1
ATOM 839 C C . GLY A 1 101 ? -7.426 -26.719 -19.891 1 84.38 101 GLY A C 1
ATOM 840 O O . GLY A 1 101 ? -7.285 -26.062 -20.938 1 84.38 101 GLY A O 1
ATOM 841 N N . ASP A 1 102 ? -8.602 -27.062 -19.438 1 85.62 102 ASP A N 1
ATOM 842 C CA . ASP A 1 102 ? -9.82 -26.719 -20.172 1 85.62 102 ASP A CA 1
ATOM 843 C C . ASP A 1 102 ? -10.258 -25.297 -19.859 1 85.62 102 ASP A C 1
ATOM 845 O O . ASP A 1 102 ? -11.047 -24.703 -20.609 1 85.62 102 ASP A O 1
ATOM 849 N N . THR A 1 103 ? -9.766 -24.797 -18.766 1 87.62 103 THR A N 1
ATOM 850 C CA . THR A 1 103 ? -10.234 -23.5 -18.281 1 87.62 103 THR A CA 1
ATOM 851 C C . THR A 1 103 ? -9.141 -22.438 -18.422 1 87.62 103 THR A C 1
ATOM 853 O O . THR A 1 103 ? -9.43 -21.281 -18.703 1 87.62 103 THR A O 1
ATOM 856 N N . VAL A 1 104 ? -7.883 -22.938 -18.219 1 91.5 104 VAL A N 1
ATOM 857 C CA . VAL A 1 104 ? -6.773 -22 -18.266 1 91.5 104 VAL A CA 1
ATOM 858 C C . VAL A 1 104 ? -5.609 -22.609 -19.047 1 91.5 104 VAL A C 1
ATOM 860 O O . VAL A 1 104 ? -5.566 -23.812 -19.25 1 91.5 104 VAL A O 1
ATOM 863 N N . CYS A 1 105 ? -4.715 -21.75 -19.469 1 92.69 105 CYS A N 1
ATOM 864 C CA . CYS A 1 105 ? -3.426 -22.125 -20.031 1 92.69 105 CYS A CA 1
ATOM 865 C C . CYS A 1 105 ? -2.283 -21.438 -19.297 1 92.69 105 CYS A C 1
ATOM 867 O O . CYS A 1 105 ? -2.328 -20.234 -19.062 1 92.69 105 CYS A O 1
ATOM 869 N N . ALA A 1 106 ? -1.376 -22.25 -18.906 1 93.56 106 ALA A N 1
ATOM 870 C CA . ALA A 1 106 ? -0.221 -21.719 -18.188 1 93.56 106 ALA A CA 1
ATOM 871 C C . ALA A 1 106 ? 1.04 -21.797 -19.047 1 93.56 106 ALA A C 1
ATOM 873 O O . ALA A 1 106 ? 1.272 -22.797 -19.734 1 93.56 106 ALA A O 1
ATOM 874 N N . GLU A 1 107 ? 1.833 -20.719 -19.094 1 92.56 107 GLU A N 1
ATOM 875 C CA . GLU A 1 107 ? 3.125 -20.672 -19.766 1 92.56 107 GLU A CA 1
ATOM 876 C C . GLU A 1 107 ? 4.246 -20.328 -18.797 1 92.56 107 GLU A C 1
ATOM 878 O O . GLU A 1 107 ? 4.113 -19.406 -17.984 1 92.56 107 GLU A O 1
ATOM 883 N N . TYR A 1 108 ? 5.258 -21.094 -18.891 1 90.75 108 TYR A N 1
ATOM 884 C CA . TYR A 1 108 ? 6.438 -20.953 -18.047 1 90.75 108 TYR A CA 1
ATOM 885 C C . TYR A 1 108 ? 7.555 -20.219 -18.781 1 90.75 108 TYR A C 1
ATOM 887 O O . TYR A 1 108 ? 7.789 -20.484 -19.969 1 90.75 108 TYR A O 1
ATOM 895 N N . TYR A 1 109 ? 8.141 -19.266 -18.109 1 88.62 109 TYR A N 1
ATOM 896 C CA . TYR A 1 109 ? 9.289 -18.547 -18.656 1 88.62 109 TYR A CA 1
ATOM 897 C C . TYR A 1 109 ? 10.469 -18.578 -17.703 1 88.62 109 TYR A C 1
ATOM 899 O O . TYR A 1 109 ? 10.312 -18.281 -16.516 1 88.62 109 TYR A O 1
ATOM 907 N N . ASN A 1 110 ? 11.609 -19 -18.203 1 87.31 110 ASN A N 1
ATOM 908 C CA . ASN A 1 110 ? 12.867 -18.922 -17.469 1 87.31 110 ASN A CA 1
ATOM 909 C C . ASN A 1 110 ? 13.586 -17.594 -17.734 1 87.31 110 ASN A C 1
ATOM 911 O O . ASN A 1 110 ? 13.984 -17.312 -18.859 1 87.31 110 ASN A O 1
ATOM 915 N N . CYS A 1 111 ? 13.812 -16.844 -16.672 1 83.5 111 CYS A N 1
ATOM 916 C CA . CYS A 1 111 ? 14.328 -15.484 -16.828 1 83.5 111 CYS A CA 1
ATOM 917 C C . CYS A 1 111 ? 15.82 -15.5 -17.125 1 83.5 111 CYS A C 1
ATOM 919 O O . CYS A 1 111 ? 16.375 -14.516 -17.625 1 83.5 111 CYS A O 1
ATOM 921 N N . ASP A 1 112 ? 16.547 -16.531 -16.719 1 74.44 112 ASP A N 1
ATOM 922 C CA . ASP A 1 112 ? 17.969 -16.641 -17.031 1 74.44 112 ASP A CA 1
ATOM 923 C C . ASP A 1 112 ? 18.203 -16.938 -18.516 1 74.44 112 ASP A C 1
ATOM 925 O O . ASP A 1 112 ? 19.25 -16.609 -19.062 1 74.44 112 ASP A O 1
ATOM 929 N N . LYS A 1 113 ? 17.375 -17.688 -19.078 1 63.19 113 LYS A N 1
ATOM 930 C CA . LYS A 1 113 ? 17.578 -18.125 -20.453 1 63.19 113 LYS A CA 1
ATOM 931 C C . LYS A 1 113 ? 17.078 -17.078 -21.453 1 63.19 113 LYS A C 1
ATOM 933 O O . LYS A 1 113 ? 17.391 -17.156 -22.641 1 63.19 113 LYS A O 1
ATOM 938 N N . GLU A 1 114 ? 16.109 -16.359 -20.969 1 55.16 114 GLU A N 1
ATOM 939 C CA . GLU A 1 114 ? 15.562 -15.484 -21.984 1 55.16 114 GLU A CA 1
ATOM 940 C C . GLU A 1 114 ? 16.562 -14.391 -22.375 1 55.16 114 GLU A C 1
ATOM 942 O O . GLU A 1 114 ? 17.344 -13.938 -21.531 1 55.16 114 GLU A O 1
ATOM 947 N N . GLU A 1 115 ? 16.844 -14.367 -23.625 1 52.59 115 GLU A N 1
ATOM 948 C CA . GLU A 1 115 ? 17.844 -13.648 -24.406 1 52.59 115 GLU A CA 1
ATOM 949 C C . GLU A 1 115 ? 18.047 -12.234 -23.859 1 52.59 115 GLU A C 1
ATOM 951 O O . GLU A 1 115 ? 19.156 -11.711 -23.875 1 52.59 115 GLU A O 1
ATOM 956 N N . ALA A 1 116 ? 17.016 -11.391 -23.688 1 53.22 116 ALA A N 1
ATOM 957 C CA . ALA A 1 116 ? 17.203 -9.961 -23.484 1 53.22 116 ALA A CA 1
ATOM 958 C C . ALA A 1 116 ? 17.219 -9.625 -21.984 1 53.22 116 ALA A C 1
ATOM 960 O O . ALA A 1 116 ? 16.344 -10.07 -21.234 1 53.22 116 ALA A O 1
ATOM 961 N N . LYS A 1 117 ? 18.359 -9.195 -21.297 1 55.81 117 LYS A N 1
ATOM 962 C CA . LYS A 1 117 ? 18.688 -8.812 -19.938 1 55.81 117 LYS A CA 1
ATOM 963 C C . LYS A 1 117 ? 17.484 -8.211 -19.219 1 55.81 117 LYS A C 1
ATOM 965 O O . LYS A 1 117 ? 17.25 -8.484 -18.047 1 55.81 117 LYS A O 1
ATOM 970 N N . ASP A 1 118 ? 16.469 -7.727 -20.031 1 66.06 118 ASP A N 1
ATOM 971 C CA . ASP A 1 118 ? 15.328 -7.035 -19.438 1 66.06 118 ASP A CA 1
ATOM 972 C C . ASP A 1 118 ? 14.008 -7.555 -20.016 1 66.06 118 ASP A C 1
ATOM 974 O O . ASP A 1 118 ? 13.008 -6.84 -20.016 1 66.06 118 ASP A O 1
ATOM 978 N N . GLY A 1 119 ? 14.219 -8.758 -20.422 1 82.19 119 GLY A N 1
ATOM 979 C CA . GLY A 1 119 ? 13.047 -9.32 -21.062 1 82.19 119 GLY A CA 1
ATOM 980 C C . GLY A 1 119 ? 11.914 -9.609 -20.094 1 82.19 119 GLY A C 1
ATOM 981 O O . GLY A 1 119 ? 10.742 -9.398 -20.406 1 82.19 119 GLY A O 1
ATOM 982 N N . PHE A 1 120 ? 12.367 -9.992 -18.844 1 87.31 120 PHE A N 1
ATOM 983 C CA . PHE A 1 120 ? 11.328 -10.359 -17.891 1 87.31 120 PHE A CA 1
ATOM 984 C C . PHE A 1 120 ? 10.523 -9.133 -17.469 1 87.31 120 PHE A C 1
ATOM 986 O O . PHE A 1 120 ? 9.32 -9.219 -17.219 1 87.31 120 PHE A O 1
ATOM 993 N N . LYS A 1 121 ? 11.18 -7.977 -17.375 1 92.81 121 LYS A N 1
ATOM 994 C CA . LYS A 1 121 ? 10.484 -6.746 -17.016 1 92.81 121 LYS A CA 1
ATOM 995 C C . LYS A 1 121 ? 9.375 -6.426 -18.016 1 92.81 121 LYS A C 1
ATOM 997 O O . LYS A 1 121 ? 8.258 -6.086 -17.625 1 92.81 121 LYS A O 1
ATOM 1002 N N . ASN A 1 122 ? 9.805 -6.578 -19.234 1 92.06 122 ASN A N 1
ATOM 1003 C CA . ASN A 1 122 ? 8.836 -6.328 -20.281 1 92.06 122 ASN A CA 1
ATOM 1004 C C . ASN A 1 122 ? 7.688 -7.332 -20.25 1 92.06 122 ASN A C 1
ATOM 1006 O O . ASN A 1 122 ? 6.531 -6.973 -20.484 1 92.06 122 ASN A O 1
ATOM 1010 N N . GLN A 1 123 ? 7.996 -8.5 -20 1 93.75 123 GLN A N 1
ATOM 1011 C CA . GLN A 1 123 ? 6.961 -9.523 -19.906 1 93.75 123 GLN A CA 1
ATOM 1012 C C . GLN A 1 123 ? 5.988 -9.219 -18.766 1 93.75 123 GLN A C 1
ATOM 1014 O O . GLN A 1 123 ? 4.77 -9.25 -18.969 1 93.75 123 GLN A O 1
ATOM 1019 N N . ILE A 1 124 ? 6.551 -8.93 -17.656 1 96 124 ILE A N 1
ATOM 1020 C CA . ILE A 1 124 ? 5.734 -8.641 -16.469 1 96 124 ILE A CA 1
ATOM 1021 C C . ILE A 1 124 ? 4.82 -7.449 -16.766 1 96 124 ILE A C 1
ATOM 1023 O O . ILE A 1 124 ? 3.609 -7.523 -16.531 1 96 124 ILE A O 1
ATOM 1027 N N . LYS A 1 125 ? 5.449 -6.426 -17.25 1 96.31 125 LYS A N 1
ATOM 1028 C CA . LYS A 1 125 ? 4.68 -5.223 -17.562 1 96.31 125 LYS A CA 1
ATOM 1029 C C . LYS A 1 125 ? 3.57 -5.523 -18.562 1 96.31 125 LYS A C 1
ATOM 1031 O O . LYS A 1 125 ? 2.432 -5.086 -18.391 1 96.31 125 LYS A O 1
ATOM 1036 N N . SER A 1 126 ? 3.908 -6.27 -19.609 1 96.12 126 SER A N 1
ATOM 1037 C CA . SER A 1 126 ? 2.953 -6.59 -20.656 1 96.12 126 SER A CA 1
ATOM 1038 C C . SER A 1 126 ? 1.784 -7.406 -20.125 1 96.12 126 SER A C 1
ATOM 1040 O O . SER A 1 126 ? 0.63 -7.16 -20.469 1 96.12 126 SER A O 1
ATOM 1042 N N . VAL A 1 127 ? 2.035 -8.344 -19.344 1 96.88 127 VAL A N 1
ATOM 1043 C CA . VAL A 1 127 ? 1.001 -9.195 -18.766 1 96.88 127 VAL A CA 1
ATOM 1044 C C . VAL A 1 127 ? 0.089 -8.367 -17.859 1 96.88 127 VAL A C 1
ATOM 1046 O O . VAL A 1 127 ? -1.138 -8.469 -17.953 1 96.88 127 VAL A O 1
ATOM 1049 N N . LEU A 1 128 ? 0.682 -7.527 -17.031 1 97.56 128 LEU A N 1
ATOM 1050 C CA . LEU A 1 128 ? -0.086 -6.676 -16.125 1 97.56 128 LEU A CA 1
ATOM 1051 C C . LEU A 1 128 ? -0.913 -5.66 -16.906 1 97.56 128 LEU A C 1
ATOM 1053 O O . LEU A 1 128 ? -2.035 -5.332 -16.516 1 97.56 128 LEU A O 1
ATOM 1057 N N . ASP A 1 129 ? -0.368 -5.176 -18 1 96.75 129 ASP A N 1
ATOM 1058 C CA . ASP A 1 129 ? -1.09 -4.234 -18.859 1 96.75 129 ASP A CA 1
ATOM 1059 C C . ASP A 1 129 ? -2.324 -4.887 -19.469 1 96.75 129 ASP A C 1
ATOM 1061 O O . ASP A 1 129 ? -3.297 -4.207 -19.797 1 96.75 129 ASP A O 1
ATOM 1065 N N . LYS A 1 130 ? -2.307 -6.195 -19.641 1 96.81 130 LYS A N 1
ATOM 1066 C CA . LYS A 1 130 ? -3.449 -6.945 -20.156 1 96.81 130 LYS A CA 1
ATOM 1067 C C . LYS A 1 130 ? -4.418 -7.309 -19.031 1 96.81 130 LYS A C 1
ATOM 1069 O O . LYS A 1 130 ? -5.309 -8.141 -19.219 1 96.81 130 LYS A O 1
ATOM 1074 N N . ASP A 1 131 ? -4.18 -6.746 -17.844 1 96.69 131 ASP A N 1
ATOM 1075 C CA . ASP A 1 131 ? -5.035 -6.895 -16.672 1 96.69 131 ASP A CA 1
ATOM 1076 C C . ASP A 1 131 ? -5.008 -8.328 -16.156 1 96.69 131 ASP A C 1
ATOM 1078 O O . ASP A 1 131 ? -6.039 -8.859 -15.727 1 96.69 131 ASP A O 1
ATOM 1082 N N . MET A 1 132 ? -3.854 -8.961 -16.281 1 97.12 132 MET A N 1
ATOM 1083 C CA . MET A 1 132 ? -3.629 -10.297 -15.742 1 97.12 132 MET A CA 1
ATOM 1084 C C . MET A 1 132 ? -2.496 -10.289 -14.719 1 97.12 132 MET A C 1
ATOM 1086 O O . MET A 1 132 ? -1.487 -9.609 -14.914 1 97.12 132 MET A O 1
ATOM 1090 N N . PRO A 1 133 ? -2.742 -11.086 -13.648 1 98.31 133 PRO A N 1
ATOM 1091 C CA . PRO A 1 133 ? -1.613 -11.242 -12.727 1 98.31 133 PRO A CA 1
ATOM 1092 C C . PRO A 1 133 ? -0.539 -12.188 -13.273 1 98.31 133 PRO A C 1
ATOM 1094 O O . PRO A 1 133 ? -0.77 -12.883 -14.258 1 98.31 133 PRO A O 1
ATOM 1097 N N . ILE A 1 134 ? 0.655 -12.133 -12.703 1 98.06 134 ILE A N 1
ATOM 1098 C CA . ILE A 1 134 ? 1.743 -12.992 -13.156 1 98.06 134 ILE A CA 1
ATOM 1099 C C . ILE A 1 134 ? 2.518 -13.523 -11.953 1 98.06 134 ILE A C 1
ATOM 1101 O O . ILE A 1 134 ? 2.842 -12.766 -11.031 1 98.06 134 ILE A O 1
ATOM 1105 N N . ILE A 1 135 ? 2.75 -14.852 -11.883 1 97 135 ILE A N 1
ATOM 1106 C CA . ILE A 1 135 ? 3.479 -15.5 -10.797 1 97 135 ILE A CA 1
ATOM 1107 C C . ILE A 1 135 ? 4.98 -15.32 -11.008 1 97 135 ILE A C 1
ATOM 1109 O O . ILE A 1 135 ? 5.5 -15.586 -12.094 1 97 135 ILE A O 1
ATOM 1113 N N . LEU A 1 136 ? 5.688 -14.859 -9.992 1 96.94 136 LEU A N 1
ATOM 1114 C CA . LEU A 1 136 ? 7.133 -14.68 -10.039 1 96.94 136 LEU A CA 1
ATOM 1115 C C . LEU A 1 136 ? 7.832 -15.664 -9.102 1 96.94 136 LEU A C 1
ATOM 1117 O O . LEU A 1 136 ? 7.445 -15.805 -7.941 1 96.94 136 LEU A O 1
ATOM 1121 N N . GLY A 1 137 ? 8.773 -16.375 -9.625 1 94.69 137 GLY A N 1
ATOM 1122 C CA . GLY A 1 137 ? 9.742 -17.094 -8.805 1 94.69 137 GLY A CA 1
ATOM 1123 C C . GLY A 1 137 ? 10.961 -16.25 -8.461 1 94.69 137 GLY A C 1
ATOM 1124 O O . GLY A 1 137 ? 11.602 -15.68 -9.344 1 94.69 137 GLY A O 1
ATOM 1125 N N . ILE A 1 138 ? 11.273 -16.156 -7.145 1 94.5 138 ILE A N 1
ATOM 1126 C CA . ILE A 1 138 ? 12.414 -15.352 -6.723 1 94.5 138 ILE A CA 1
ATOM 1127 C C . ILE A 1 138 ? 13.375 -16.203 -5.902 1 94.5 138 ILE A C 1
ATOM 1129 O O . ILE A 1 138 ? 12.953 -17.109 -5.18 1 94.5 138 ILE A O 1
ATOM 1133 N N . ASP A 1 139 ? 14.602 -15.906 -6.039 1 92.88 139 ASP A N 1
ATOM 1134 C CA . ASP A 1 139 ? 15.656 -16.5 -5.219 1 92.88 139 ASP A CA 1
ATOM 1135 C C . ASP A 1 139 ? 16.281 -15.453 -4.301 1 92.88 139 ASP A C 1
ATOM 1137 O O . ASP A 1 139 ? 16.625 -14.352 -4.742 1 92.88 139 ASP A O 1
ATOM 1141 N N . PHE A 1 140 ? 16.422 -15.867 -3.078 1 94 140 PHE A N 1
ATOM 1142 C CA . PHE A 1 140 ? 17.078 -14.977 -2.127 1 94 140 PHE A CA 1
ATOM 1143 C C . PHE A 1 140 ? 18.594 -15.141 -2.186 1 94 140 PHE A C 1
ATOM 1145 O O . PHE A 1 140 ? 19.094 -16.25 -2.365 1 94 140 PHE A O 1
ATOM 1152 N N . LYS A 1 141 ? 19.266 -14.086 -1.932 1 92 141 LYS A N 1
ATOM 1153 C CA . LYS A 1 141 ? 20.719 -14.125 -1.897 1 92 141 LYS A CA 1
ATOM 1154 C C . LYS A 1 141 ? 21.234 -15.07 -0.812 1 92 141 LYS A C 1
ATOM 1156 O O . LYS A 1 141 ? 22.234 -15.766 -0.999 1 92 141 LYS A O 1
ATOM 1161 N N . LYS A 1 142 ? 20.578 -15.094 0.303 1 91.06 142 LYS A N 1
ATOM 1162 C CA . LYS A 1 142 ? 21.016 -15.914 1.425 1 91.06 142 LYS A CA 1
ATOM 1163 C C . LYS A 1 142 ? 20.516 -17.359 1.29 1 91.06 142 LYS A C 1
ATOM 1165 O O . LYS A 1 142 ? 20.734 -18.172 2.186 1 91.06 142 LYS A O 1
ATOM 1170 N N . GLY A 1 143 ? 19.766 -17.688 0.219 1 87.06 143 GLY A N 1
ATOM 1171 C CA . GLY A 1 143 ? 19.312 -19.047 -0.022 1 87.06 143 GLY A CA 1
ATOM 1172 C C . GLY A 1 143 ? 17.797 -19.188 0.041 1 87.06 143 GLY A C 1
ATOM 1173 O O . GLY A 1 143 ? 17.141 -18.484 0.806 1 87.06 143 GLY A O 1
ATOM 1174 N N . GLY A 1 144 ? 17.328 -20.078 -0.763 1 86.81 144 GLY A N 1
ATOM 1175 C CA . GLY A 1 144 ? 15.898 -20.375 -0.777 1 86.81 144 GLY A CA 1
ATOM 1176 C C . GLY A 1 144 ? 15.156 -19.656 -1.887 1 86.81 144 GLY A C 1
ATOM 1177 O O . GLY A 1 144 ? 15.656 -18.688 -2.453 1 86.81 144 GLY A O 1
ATOM 1178 N N . GLY A 1 145 ? 14.094 -20.234 -2.24 1 89.06 145 GLY A N 1
ATOM 1179 C CA . GLY A 1 145 ? 13.211 -19.672 -3.254 1 89.06 145 GLY A CA 1
ATOM 1180 C C . GLY A 1 145 ? 11.82 -19.359 -2.729 1 89.06 145 GLY A C 1
ATOM 1181 O O . GLY A 1 145 ? 11.438 -19.844 -1.657 1 89.06 145 GLY A O 1
ATOM 1182 N N . HIS A 1 146 ? 11.188 -18.531 -3.406 1 91.88 146 HIS A N 1
ATOM 1183 C CA . HIS A 1 146 ? 9.852 -18.094 -3.016 1 91.88 146 HIS A CA 1
ATOM 1184 C C . HIS A 1 146 ? 9.008 -17.734 -4.234 1 91.88 146 HIS A C 1
ATOM 1186 O O . HIS A 1 146 ? 9.547 -17.516 -5.32 1 91.88 146 HIS A O 1
ATOM 1192 N N . ALA A 1 147 ? 7.734 -17.922 -4.098 1 93.69 147 ALA A N 1
ATOM 1193 C CA . ALA A 1 147 ? 6.805 -17.531 -5.156 1 93.69 147 ALA A CA 1
ATOM 1194 C C . ALA A 1 147 ? 5.879 -16.422 -4.684 1 93.69 147 ALA A C 1
ATOM 1196 O O . ALA A 1 147 ? 5.371 -16.453 -3.561 1 93.69 147 ALA A O 1
ATOM 1197 N N . VAL A 1 148 ? 5.723 -15.414 -5.535 1 96.81 148 VAL A N 1
ATOM 1198 C CA . VAL A 1 148 ? 4.816 -14.312 -5.234 1 96.81 148 VAL A CA 1
ATOM 1199 C C . VAL A 1 148 ? 3.975 -13.984 -6.465 1 96.81 148 VAL A C 1
ATOM 1201 O O . VAL A 1 148 ? 4.285 -14.422 -7.574 1 96.81 148 VAL A O 1
ATOM 1204 N N . LEU A 1 149 ? 2.875 -13.289 -6.23 1 98.44 149 LEU A N 1
ATOM 1205 C CA . LEU A 1 149 ? 1.968 -12.93 -7.312 1 98.44 149 LEU A CA 1
ATOM 1206 C C . LEU A 1 149 ? 2.037 -11.43 -7.598 1 98.44 149 LEU A C 1
ATOM 1208 O O . LEU A 1 149 ? 1.633 -10.617 -6.766 1 98.44 149 LEU A O 1
ATOM 1212 N N . ALA A 1 150 ? 2.557 -11.07 -8.789 1 98.75 150 ALA A N 1
ATOM 1213 C CA . ALA A 1 150 ? 2.582 -9.664 -9.195 1 98.75 150 ALA A CA 1
ATOM 1214 C C . ALA A 1 150 ? 1.204 -9.203 -9.664 1 98.75 150 ALA A C 1
ATOM 1216 O O . ALA A 1 150 ? 0.577 -9.852 -10.508 1 98.75 150 ALA A O 1
ATOM 1217 N N . ILE A 1 151 ? 0.765 -8.055 -9.102 1 98.69 151 ILE A N 1
ATOM 1218 C CA . ILE A 1 151 ? -0.582 -7.586 -9.406 1 98.69 151 ILE A CA 1
ATOM 1219 C C . ILE A 1 151 ? -0.526 -6.137 -9.891 1 98.69 151 ILE A C 1
ATOM 1221 O O . ILE A 1 151 ? -1.56 -5.539 -10.195 1 98.69 151 ILE A O 1
ATOM 1225 N N . GLY A 1 152 ? 0.629 -5.527 -9.93 1 98.12 152 GLY A N 1
ATOM 1226 C CA . GLY A 1 152 ? 0.807 -4.16 -10.391 1 98.12 152 GLY A CA 1
ATOM 1227 C C . GLY A 1 152 ? 2.264 -3.744 -10.484 1 98.12 152 GLY A C 1
ATOM 1228 O O . GLY A 1 152 ? 3.158 -4.531 -10.172 1 98.12 152 GLY A O 1
ATOM 1229 N N . TYR A 1 153 ? 2.479 -2.553 -10.977 1 97.75 153 TYR A N 1
ATOM 1230 C CA . TYR A 1 153 ? 3.84 -2.041 -11.094 1 97.75 153 TYR A CA 1
ATOM 1231 C C . TYR A 1 153 ? 3.857 -0.52 -11.016 1 97.75 153 TYR A C 1
ATOM 1233 O O . TYR A 1 153 ? 2.811 0.125 -11.094 1 97.75 153 TYR A O 1
ATOM 1241 N N . GLU A 1 154 ? 4.957 -0.027 -10.703 1 96.69 154 GLU A N 1
ATOM 1242 C CA . GLU A 1 154 ? 5.266 1.397 -10.773 1 96.69 154 GLU A CA 1
ATOM 1243 C C . GLU A 1 154 ? 6.332 1.678 -11.828 1 96.69 154 GLU A C 1
ATOM 1245 O O . GLU A 1 154 ? 7.32 0.951 -11.93 1 96.69 154 GLU A O 1
ATOM 1250 N N . SER A 1 155 ? 6.047 2.66 -12.719 1 94.25 155 SER A N 1
ATOM 1251 C CA . SER A 1 155 ? 6.98 2.998 -13.789 1 94.25 155 SER A CA 1
ATOM 1252 C C . SER A 1 155 ? 7.047 4.504 -14.008 1 94.25 155 SER A C 1
ATOM 1254 O O . SER A 1 155 ? 6.172 5.242 -13.555 1 94.25 155 SER A O 1
ATOM 1256 N N . ASP A 1 156 ? 8.078 4.984 -14.5 1 91.5 156 ASP A N 1
ATOM 1257 C CA . ASP A 1 156 ? 8.25 6.348 -15 1 91.5 156 ASP A CA 1
ATOM 1258 C C . ASP A 1 156 ? 8.859 6.348 -16.391 1 91.5 156 ASP A C 1
ATOM 1260 O O . ASP A 1 156 ? 8.805 5.34 -17.109 1 91.5 156 ASP A O 1
ATOM 1264 N N . ASP A 1 157 ? 9.344 7.477 -16.828 1 90.12 157 ASP A N 1
ATOM 1265 C CA . ASP A 1 157 ? 9.883 7.609 -18.188 1 90.12 157 ASP A CA 1
ATOM 1266 C C . ASP A 1 157 ? 11.086 6.695 -18.391 1 90.12 157 ASP A C 1
ATOM 1268 O O . ASP A 1 157 ? 11.391 6.301 -19.516 1 90.12 157 ASP A O 1
ATOM 1272 N N . GLU A 1 158 ? 11.727 6.328 -17.266 1 88.25 158 GLU A N 1
ATOM 1273 C CA . GLU A 1 158 ? 12.914 5.48 -17.344 1 88.25 158 GLU A CA 1
ATOM 1274 C C . GLU A 1 158 ? 12.539 4.004 -17.359 1 88.25 158 GLU A C 1
ATOM 1276 O O . GLU A 1 158 ? 13.359 3.152 -17.719 1 88.25 158 GLU A O 1
ATOM 1281 N N . GLY A 1 159 ? 11.32 3.691 -16.969 1 90 159 GLY A N 1
ATOM 1282 C CA . GLY A 1 159 ? 10.875 2.309 -17.031 1 90 159 GLY A CA 1
ATOM 1283 C C . GLY A 1 159 ? 10.289 1.81 -15.727 1 90 159 GLY A C 1
ATOM 1284 O O . GLY A 1 159 ? 9.938 2.605 -14.852 1 90 159 GLY A O 1
ATOM 1285 N N . LEU A 1 160 ? 10.109 0.527 -15.695 1 93.75 160 LEU A N 1
ATOM 1286 C CA . LEU A 1 160 ? 9.578 -0.179 -14.539 1 93.75 160 LEU A CA 1
ATOM 1287 C C . LEU A 1 160 ? 10.594 -0.192 -13.398 1 93.75 160 LEU A C 1
ATOM 1289 O O . LEU A 1 160 ? 11.766 -0.512 -13.609 1 93.75 160 LEU A O 1
ATOM 1293 N N . PHE A 1 161 ? 10.141 0.227 -12.117 1 95.25 161 PHE A N 1
ATOM 1294 C CA . PHE A 1 161 ? 11.141 0.203 -11.055 1 95.25 161 PHE A CA 1
ATOM 1295 C C . PHE A 1 161 ? 10.57 -0.442 -9.797 1 95.25 161 PHE A C 1
ATOM 1297 O O . PHE A 1 161 ? 11.32 -0.794 -8.883 1 95.25 161 PHE A O 1
ATOM 1304 N N . HIS A 1 162 ? 9.273 -0.606 -9.711 1 97.69 162 HIS A N 1
ATOM 1305 C CA . HIS A 1 162 ? 8.664 -1.398 -8.648 1 97.69 162 HIS A CA 1
ATOM 1306 C C . HIS A 1 162 ? 7.645 -2.385 -9.219 1 97.69 162 HIS A C 1
ATOM 1308 O O . HIS A 1 162 ? 6.906 -2.057 -10.148 1 97.69 162 HIS A O 1
ATOM 1314 N N . ILE A 1 163 ? 7.641 -3.557 -8.625 1 98.31 163 ILE A N 1
ATOM 1315 C CA . ILE A 1 163 ? 6.586 -4.535 -8.852 1 98.31 163 ILE A CA 1
ATOM 1316 C C . ILE A 1 163 ? 5.824 -4.781 -7.555 1 98.31 163 ILE A C 1
ATOM 1318 O O . ILE A 1 163 ? 6.426 -5.078 -6.52 1 98.31 163 ILE A O 1
ATOM 1322 N N . PHE A 1 164 ? 4.543 -4.586 -7.613 1 98.5 164 PHE A N 1
ATOM 1323 C CA . PHE A 1 164 ? 3.697 -4.805 -6.445 1 98.5 164 PHE A CA 1
ATOM 1324 C C . PHE A 1 164 ? 3.18 -6.238 -6.41 1 98.5 164 PHE A C 1
ATOM 1326 O O . PHE A 1 164 ? 2.568 -6.703 -7.375 1 98.5 164 PHE A O 1
ATOM 1333 N N . CYS A 1 165 ? 3.387 -6.938 -5.219 1 98.62 165 CYS A N 1
ATOM 1334 C CA . CYS A 1 165 ? 3.123 -8.375 -5.184 1 98.62 165 CYS A CA 1
ATOM 1335 C C . CYS A 1 165 ? 2.277 -8.742 -3.971 1 98.62 165 CYS A C 1
ATOM 1337 O O . CYS A 1 165 ? 2.33 -8.062 -2.943 1 98.62 165 CYS A O 1
ATOM 1339 N N . LEU A 1 166 ? 1.484 -9.758 -4.152 1 98.06 166 LEU A N 1
ATOM 1340 C CA . LEU A 1 166 ? 0.906 -10.5 -3.035 1 98.06 166 LEU A CA 1
ATOM 1341 C C . LEU A 1 166 ? 1.806 -11.664 -2.631 1 98.06 166 LEU A C 1
ATOM 1343 O O . LEU A 1 166 ? 2.092 -12.547 -3.443 1 98.06 166 LEU A O 1
ATOM 1347 N N . ASP A 1 167 ? 2.295 -11.641 -1.463 1 96.62 167 ASP A N 1
ATOM 1348 C CA . ASP A 1 167 ? 3.154 -12.664 -0.874 1 96.62 167 ASP A CA 1
ATOM 1349 C C . ASP A 1 167 ? 2.379 -13.523 0.12 1 96.62 167 ASP A C 1
ATOM 1351 O O . ASP A 1 167 ? 1.935 -13.039 1.16 1 96.62 167 ASP A O 1
ATOM 1355 N N . PRO A 1 168 ? 2.227 -14.805 -0.167 1 93.69 168 PRO A N 1
ATOM 1356 C CA . PRO A 1 168 ? 1.489 -15.664 0.766 1 93.69 168 PRO A CA 1
ATOM 1357 C C . PRO A 1 168 ? 2.229 -15.867 2.086 1 93.69 168 PRO A C 1
ATOM 1359 O O . PRO A 1 168 ? 1.651 -16.391 3.047 1 93.69 168 PRO A O 1
ATOM 1362 N N . GLY A 1 169 ? 3.445 -15.492 2.17 1 90.88 169 GLY A N 1
ATOM 1363 C CA . GLY A 1 169 ? 4.246 -15.727 3.361 1 90.88 169 GLY A CA 1
ATOM 1364 C C . GLY A 1 169 ? 4 -14.703 4.453 1 90.88 169 GLY A C 1
ATOM 1365 O O . GLY A 1 169 ? 4.414 -14.898 5.598 1 90.88 169 GLY A O 1
ATOM 1366 N N . TYR A 1 170 ? 3.305 -13.594 4.145 1 92.12 170 TYR A N 1
ATOM 1367 C CA . TYR A 1 170 ? 3.111 -12.5 5.094 1 92.12 170 TYR A CA 1
ATOM 1368 C C . TYR A 1 170 ? 1.677 -11.992 5.055 1 92.12 170 TYR A C 1
ATOM 1370 O O . TYR A 1 170 ? 0.932 -12.289 4.117 1 92.12 170 TYR A O 1
ATOM 1378 N N . ASN A 1 171 ? 1.371 -11.258 6.129 1 91 171 ASN A N 1
ATOM 1379 C CA . ASN A 1 171 ? 0.027 -10.695 6.191 1 91 171 ASN A CA 1
ATOM 1380 C C . ASN A 1 171 ? -0.154 -9.562 5.188 1 91 171 ASN A C 1
ATOM 1382 O O . ASN A 1 171 ? 0.806 -8.867 4.848 1 91 171 ASN A O 1
ATOM 1386 N N . CYS A 1 172 ? -1.339 -9.469 4.738 1 93.31 172 CYS A N 1
ATOM 1387 C CA . CYS A 1 172 ? -1.771 -8.328 3.932 1 93.31 172 CYS A CA 1
ATOM 1388 C C . CYS A 1 172 ? -2.906 -7.578 4.617 1 93.31 172 CYS A C 1
ATOM 1390 O O . CYS A 1 172 ? -3.912 -8.18 5 1 93.31 172 CYS A O 1
ATOM 1392 N N . TYR A 1 173 ? -2.75 -6.277 4.695 1 92.38 173 TYR A N 1
ATOM 1393 C CA . TYR A 1 173 ? -3.674 -5.488 5.504 1 92.38 173 TYR A CA 1
ATOM 1394 C C . TYR A 1 173 ? -4.668 -4.742 4.625 1 92.38 173 TYR A C 1
ATOM 1396 O O . TYR A 1 173 ? -4.434 -4.559 3.428 1 92.38 173 TYR A O 1
ATOM 1404 N N . PRO A 1 174 ? -5.793 -4.242 5.219 1 93.25 174 PRO A N 1
ATOM 1405 C CA . PRO A 1 174 ? -6.848 -3.582 4.445 1 93.25 174 PRO A CA 1
ATOM 1406 C C . PRO A 1 174 ? -6.387 -2.27 3.814 1 93.25 174 PRO A C 1
ATOM 1408 O O . PRO A 1 174 ? -7.062 -1.73 2.936 1 93.25 174 PRO A O 1
ATOM 1411 N N . THR A 1 175 ? -5.254 -1.761 4.203 1 94.62 175 THR A N 1
ATOM 1412 C CA . THR A 1 175 ? -4.785 -0.47 3.709 1 94.62 175 THR A CA 1
ATOM 1413 C C . THR A 1 175 ? -4.059 -0.632 2.377 1 94.62 175 THR A C 1
ATOM 1415 O O . THR A 1 175 ? -3.703 0.357 1.733 1 94.62 175 THR A O 1
ATOM 1418 N N . SER A 1 176 ? -3.852 -1.878 2.006 1 95.81 176 SER A N 1
ATOM 1419 C CA . SER A 1 176 ? -2.973 -2.045 0.854 1 95.81 176 SER A CA 1
ATOM 1420 C C . SER A 1 176 ? -3.498 -3.117 -0.092 1 95.81 176 SER A C 1
ATOM 1422 O O . SER A 1 176 ? -4.039 -4.133 0.351 1 95.81 176 SER A O 1
ATOM 1424 N N . TYR A 1 177 ? -3.281 -2.844 -1.367 1 97.06 177 TYR A N 1
ATOM 1425 C CA . TYR A 1 177 ? -3.58 -3.842 -2.387 1 97.06 177 TYR A CA 1
ATOM 1426 C C . TYR A 1 177 ? -2.553 -4.969 -2.365 1 97.06 177 TYR A C 1
ATOM 1428 O O . TYR A 1 177 ? -2.84 -6.086 -2.797 1 97.06 177 TYR A O 1
ATOM 1436 N N . TRP A 1 178 ? -1.363 -4.707 -1.939 1 97.81 178 TRP A N 1
ATOM 1437 C CA . TRP A 1 178 ? -0.219 -5.613 -1.959 1 97.81 178 TRP A CA 1
ATOM 1438 C C . TRP A 1 178 ? 0.449 -5.672 -0.59 1 97.81 178 TRP A C 1
ATOM 1440 O O . TRP A 1 178 ? 0.123 -4.887 0.303 1 97.81 178 TRP A O 1
ATOM 1450 N N . ASN A 1 179 ? 1.326 -6.703 -0.401 1 96.81 179 ASN A N 1
ATOM 1451 C CA . ASN A 1 179 ? 2.039 -6.785 0.869 1 96.81 179 ASN A CA 1
ATOM 1452 C C . ASN A 1 179 ? 3.533 -7.016 0.659 1 96.81 179 ASN A C 1
ATOM 1454 O O . ASN A 1 179 ? 4.262 -7.293 1.612 1 96.81 179 ASN A O 1
ATOM 1458 N N . MET A 1 180 ? 3.992 -6.934 -0.545 1 97.44 180 MET A N 1
ATOM 1459 C CA . MET A 1 180 ? 5.41 -7.004 -0.889 1 97.44 180 MET A CA 1
ATOM 1460 C C . MET A 1 180 ? 5.707 -6.18 -2.137 1 97.44 180 MET A C 1
ATOM 1462 O O . MET A 1 180 ? 4.902 -6.141 -3.068 1 97.44 180 MET A O 1
ATOM 1466 N N . VAL A 1 181 ? 6.859 -5.504 -2.115 1 98.5 181 VAL A N 1
ATOM 1467 C CA . VAL A 1 181 ? 7.305 -4.738 -3.277 1 98.5 181 VAL A CA 1
ATOM 1468 C C . VAL A 1 181 ? 8.688 -5.211 -3.709 1 98.5 181 VAL A C 1
ATOM 1470 O O . VAL A 1 181 ? 9.586 -5.367 -2.877 1 98.5 181 VAL A O 1
ATOM 1473 N N . ILE A 1 182 ? 8.789 -5.523 -4.934 1 98.12 182 ILE A N 1
ATOM 1474 C CA . ILE A 1 182 ? 10.117 -5.777 -5.492 1 98.12 182 ILE A CA 1
ATOM 1475 C C . ILE A 1 182 ? 10.664 -4.496 -6.121 1 98.12 182 ILE A C 1
ATOM 1477 O O . ILE A 1 182 ? 10.141 -4.023 -7.133 1 98.12 182 ILE A O 1
ATOM 1481 N N . ALA A 1 183 ? 11.641 -3.926 -5.473 1 97.69 183 ALA A N 1
ATOM 1482 C CA . ALA A 1 183 ? 12.375 -2.803 -6.047 1 97.69 183 ALA A CA 1
ATOM 1483 C C . ALA A 1 183 ? 13.43 -3.287 -7.035 1 97.69 183 ALA A C 1
ATOM 1485 O O . ALA A 1 183 ? 14.344 -4.027 -6.664 1 97.69 183 ALA A O 1
ATOM 1486 N N . LEU A 1 184 ? 13.352 -2.84 -8.289 1 96.69 184 LEU A N 1
ATOM 1487 C CA . LEU A 1 184 ? 14.18 -3.385 -9.359 1 96.69 184 LEU A CA 1
ATOM 1488 C C . LEU A 1 184 ? 15.5 -2.635 -9.461 1 96.69 184 LEU A C 1
ATOM 1490 O O . LEU A 1 184 ? 15.539 -1.414 -9.297 1 96.69 184 LEU A O 1
ATOM 1494 N N . ASP A 1 185 ? 16.547 -3.389 -9.664 1 94.62 185 ASP A N 1
ATOM 1495 C CA . ASP A 1 185 ? 17.875 -2.9 -10.039 1 94.62 185 ASP A CA 1
ATOM 1496 C C . ASP A 1 185 ? 18.453 -2.002 -8.953 1 94.62 185 ASP A C 1
ATOM 1498 O O . ASP A 1 185 ? 18.984 -0.922 -9.242 1 94.62 185 ASP A O 1
ATOM 1502 N N . ILE A 1 186 ? 18.25 -2.42 -7.727 1 93.94 186 ILE A N 1
ATOM 1503 C CA . ILE A 1 186 ? 18.766 -1.689 -6.57 1 93.94 186 ILE A CA 1
ATOM 1504 C C . ILE A 1 186 ? 20.234 -2.025 -6.352 1 93.94 186 ILE A C 1
ATOM 1506 O O . ILE A 1 186 ? 21.016 -1.169 -5.938 1 93.94 186 ILE A O 1
ATOM 1510 N N . TYR A 1 187 ? 20.609 -3.275 -6.609 1 94.12 187 TYR A N 1
ATOM 1511 C CA . TYR A 1 187 ? 21.953 -3.779 -6.363 1 94.12 187 TYR A CA 1
ATOM 1512 C C . TYR A 1 187 ? 22.625 -4.176 -7.668 1 94.12 187 TYR A C 1
ATOM 1514 O O . TYR A 1 187 ? 22 -4.191 -8.727 1 94.12 187 TYR A O 1
ATOM 1522 N N . ARG A 1 188 ? 23.891 -4.402 -7.488 1 91.94 188 ARG A N 1
ATOM 1523 C CA . ARG A 1 188 ? 24.672 -4.957 -8.586 1 91.94 188 ARG A CA 1
ATOM 1524 C C . ARG A 1 188 ? 24.891 -6.453 -8.406 1 91.94 188 ARG A C 1
ATOM 1526 O O . ARG A 1 188 ? 24.766 -6.973 -7.297 1 91.94 188 ARG A O 1
ATOM 1533 N N . GLY A 1 189 ? 25.062 -7.207 -9.523 1 91.81 189 GLY A N 1
ATOM 1534 C CA . GLY A 1 189 ? 25.406 -8.617 -9.43 1 91.81 189 GLY A CA 1
ATOM 1535 C C . GLY A 1 189 ? 24.234 -9.539 -9.695 1 91.81 189 GLY A C 1
ATOM 1536 O O . GLY A 1 189 ? 23.312 -9.18 -10.43 1 91.81 189 GLY A O 1
ATOM 1537 N N . LYS A 1 190 ? 24.297 -10.758 -9.133 1 91 190 LYS A N 1
ATOM 1538 C CA . LYS A 1 190 ? 23.359 -11.836 -9.422 1 91 190 LYS A CA 1
ATOM 1539 C C . LYS A 1 190 ? 21.984 -11.547 -8.836 1 91 190 LYS A C 1
ATOM 1541 O O . LYS A 1 190 ? 20.969 -11.977 -9.383 1 91 190 LYS A O 1
ATOM 1546 N N . TYR A 1 191 ? 22.016 -10.836 -7.719 1 95.12 191 TYR A N 1
ATOM 1547 C CA . TYR A 1 191 ? 20.781 -10.5 -7.016 1 95.12 191 TYR A CA 1
ATOM 1548 C C . TYR A 1 191 ? 20.531 -9 -7.043 1 95.12 191 TYR A C 1
ATOM 1550 O O . TYR A 1 191 ? 20.672 -8.32 -6.016 1 95.12 191 TYR A O 1
ATOM 1558 N N . PRO A 1 192 ? 20.047 -8.539 -8.188 1 95.5 192 PRO A N 1
ATOM 1559 C CA . PRO A 1 192 ? 20.062 -7.094 -8.398 1 95.5 192 PRO A CA 1
ATOM 1560 C C . PRO A 1 192 ? 18.844 -6.398 -7.805 1 95.5 192 PRO A C 1
ATOM 1562 O O . PRO A 1 192 ? 18.797 -5.168 -7.742 1 95.5 192 PRO A O 1
ATOM 1565 N N . HIS A 1 193 ? 17.828 -7.156 -7.402 1 96.75 193 HIS A N 1
ATOM 1566 C CA . HIS A 1 193 ? 16.578 -6.57 -6.93 1 96.75 193 HIS A CA 1
ATOM 1567 C C . HIS A 1 193 ? 16.438 -6.703 -5.418 1 96.75 193 HIS A C 1
ATOM 1569 O O . HIS A 1 193 ? 17.188 -7.461 -4.789 1 96.75 193 HIS A O 1
ATOM 1575 N N . GLN A 1 194 ? 15.602 -5.906 -4.852 1 97.56 194 GLN A N 1
ATOM 1576 C CA . GLN A 1 194 ? 15.367 -5.934 -3.412 1 97.56 194 GLN A CA 1
ATOM 1577 C C . GLN A 1 194 ? 13.898 -6.176 -3.1 1 97.56 194 GLN A C 1
ATOM 1579 O O . GLN A 1 194 ? 13.016 -5.566 -3.713 1 97.56 194 GLN A O 1
ATOM 1584 N N . CYS A 1 195 ? 13.648 -7.07 -2.188 1 96.62 195 CYS A N 1
ATOM 1585 C CA . CYS A 1 195 ? 12.297 -7.293 -1.68 1 96.62 195 CYS A CA 1
ATOM 1586 C C . CYS A 1 195 ? 12 -6.379 -0.497 1 96.62 195 CYS A C 1
ATOM 1588 O O . CYS A 1 195 ? 12.656 -6.469 0.542 1 96.62 195 CYS A O 1
ATOM 1590 N N . LEU A 1 196 ? 11.07 -5.5 -0.692 1 96.75 196 LEU A N 1
ATOM 1591 C CA . LEU A 1 196 ? 10.57 -4.715 0.43 1 96.75 196 LEU A CA 1
ATOM 1592 C C . LEU A 1 196 ? 9.445 -5.449 1.152 1 96.75 196 LEU A C 1
ATOM 1594 O O . LEU A 1 196 ? 8.453 -5.836 0.532 1 96.75 196 LEU A O 1
ATOM 1598 N N . THR A 1 197 ? 9.656 -5.656 2.418 1 93.94 197 THR A N 1
ATOM 1599 C CA . THR A 1 197 ? 8.68 -6.348 3.252 1 93.94 197 THR A CA 1
ATOM 1600 C C . THR A 1 197 ? 8.156 -5.43 4.352 1 93.94 197 THR A C 1
ATOM 1602 O O . THR A 1 197 ? 8.492 -4.242 4.387 1 93.94 197 THR A O 1
ATOM 1605 N N . ASP A 1 198 ? 7.27 -5.988 5.199 1 90.12 198 ASP A N 1
ATOM 1606 C CA . ASP A 1 198 ? 6.742 -5.18 6.297 1 90.12 198 ASP A CA 1
ATOM 1607 C C . ASP A 1 198 ? 7.773 -5.027 7.414 1 90.12 198 ASP A C 1
ATOM 1609 O O . ASP A 1 198 ? 7.543 -4.305 8.383 1 90.12 198 ASP A O 1
ATOM 1613 N N . ASN A 1 199 ? 8.867 -5.676 7.266 1 88.94 199 ASN A N 1
ATOM 1614 C CA . ASN A 1 199 ? 9.969 -5.594 8.211 1 88.94 199 ASN A CA 1
ATOM 1615 C C . ASN A 1 199 ? 11.18 -4.895 7.602 1 88.94 199 ASN A C 1
ATOM 1617 O O . ASN A 1 199 ? 11.898 -5.477 6.785 1 88.94 199 ASN A O 1
ATOM 1621 N N . PRO A 1 200 ? 11.492 -3.676 8.094 1 87.81 200 PRO A N 1
ATOM 1622 C CA . PRO A 1 200 ? 12.586 -2.908 7.496 1 87.81 200 PRO A CA 1
ATOM 1623 C C . PRO A 1 200 ? 13.945 -3.59 7.668 1 87.81 200 PRO A C 1
ATOM 1625 O O . PRO A 1 200 ? 14.891 -3.273 6.945 1 87.81 200 PRO A O 1
ATOM 1628 N N . TYR A 1 201 ? 14 -4.504 8.609 1 89.56 201 TYR A N 1
ATOM 1629 C CA . TYR A 1 201 ? 15.266 -5.176 8.875 1 89.56 201 TYR A CA 1
ATOM 1630 C C . TYR A 1 201 ? 15.391 -6.449 8.047 1 89.56 201 TYR A C 1
ATOM 1632 O O . TYR A 1 201 ? 16.406 -7.141 8.102 1 89.56 201 TYR A O 1
ATOM 1640 N N . ASN A 1 202 ? 14.352 -6.742 7.297 1 90.88 202 ASN A N 1
ATOM 1641 C CA . ASN A 1 202 ? 14.352 -7.922 6.441 1 90.88 202 ASN A CA 1
ATOM 1642 C C . ASN A 1 202 ? 13.883 -7.59 5.027 1 90.88 202 ASN A C 1
ATOM 1644 O O . ASN A 1 202 ? 12.805 -8.016 4.605 1 90.88 202 ASN A O 1
ATOM 1648 N N . CYS A 1 203 ? 14.75 -6.914 4.332 1 94.75 203 CYS A N 1
ATOM 1649 C CA . CYS A 1 203 ? 14.547 -6.59 2.922 1 94.75 203 CYS A CA 1
ATOM 1650 C C . CYS A 1 203 ? 15.68 -7.145 2.066 1 94.75 203 CYS A C 1
ATOM 1652 O O . CYS A 1 203 ? 16.562 -6.398 1.646 1 94.75 203 CYS A O 1
ATOM 1654 N N . PRO A 1 204 ? 15.586 -8.406 1.792 1 95.69 204 PRO A N 1
ATOM 1655 C CA . PRO A 1 204 ? 16.734 -9.102 1.194 1 95.69 204 PRO A CA 1
ATOM 1656 C C . PRO A 1 204 ? 16.891 -8.797 -0.292 1 95.69 204 PRO A C 1
ATOM 1658 O O . PRO A 1 204 ? 15.922 -8.43 -0.963 1 95.69 204 PRO A O 1
ATOM 1661 N N . ALA A 1 205 ? 18.141 -8.992 -0.744 1 96.69 205 ALA A N 1
ATOM 1662 C CA . ALA A 1 205 ? 18.438 -9 -2.176 1 96.69 205 ALA A CA 1
ATOM 1663 C C . ALA A 1 205 ? 17.922 -10.273 -2.838 1 96.69 205 ALA A C 1
ATOM 1665 O O . ALA A 1 205 ? 18.016 -11.359 -2.268 1 96.69 205 ALA A O 1
ATOM 1666 N N . ILE A 1 206 ? 17.391 -10.062 -4.07 1 96.5 206 ILE A N 1
ATOM 1667 C CA . ILE A 1 206 ? 16.797 -11.219 -4.734 1 96.5 206 ILE A CA 1
ATOM 1668 C C . ILE A 1 206 ? 17.094 -11.164 -6.23 1 96.5 206 ILE A C 1
ATOM 1670 O O . ILE A 1 206 ? 17.547 -10.133 -6.746 1 96.5 206 ILE A O 1
ATOM 1674 N N . GLN A 1 207 ? 16.875 -12.289 -6.824 1 94.75 207 GLN A N 1
ATOM 1675 C CA . GLN A 1 207 ? 16.781 -12.422 -8.273 1 94.75 207 GLN A CA 1
ATOM 1676 C C . GLN A 1 207 ? 15.43 -12.984 -8.695 1 94.75 207 GLN A C 1
ATOM 1678 O O . GLN A 1 207 ? 14.891 -13.883 -8.039 1 94.75 207 GLN A O 1
ATOM 1683 N N . ILE A 1 208 ? 14.852 -12.422 -9.695 1 94.44 208 ILE A N 1
ATOM 1684 C CA . ILE A 1 208 ? 13.688 -13.047 -10.328 1 94.44 208 ILE A CA 1
ATOM 1685 C C . ILE A 1 208 ? 14.156 -14.109 -11.32 1 94.44 208 ILE A C 1
ATOM 1687 O O . ILE A 1 208 ? 14.82 -13.789 -12.312 1 94.44 208 ILE A O 1
ATOM 1691 N N . THR A 1 209 ? 13.711 -15.32 -11.102 1 92.19 209 THR A N 1
ATOM 1692 C CA . THR A 1 209 ? 14.328 -16.406 -11.844 1 92.19 209 THR A CA 1
ATOM 1693 C C . THR A 1 209 ? 13.367 -16.969 -12.883 1 92.19 209 THR A C 1
ATOM 1695 O O . THR A 1 209 ? 13.789 -17.453 -13.938 1 92.19 209 THR A O 1
ATOM 1698 N N . GLU A 1 210 ? 12.164 -16.938 -12.625 1 92.75 210 GLU A N 1
ATOM 1699 C CA . GLU A 1 210 ? 11.164 -17.531 -13.5 1 92.75 210 GLU A CA 1
ATOM 1700 C C . GLU A 1 210 ? 9.805 -16.875 -13.312 1 92.75 210 GLU A C 1
ATOM 1702 O O . GLU A 1 210 ? 9.547 -16.25 -12.289 1 92.75 210 GLU A O 1
ATOM 1707 N N . THR A 1 211 ? 9.016 -17 -14.312 1 94.69 211 THR A N 1
ATOM 1708 C CA . THR A 1 211 ? 7.645 -16.516 -14.258 1 94.69 211 THR A CA 1
ATOM 1709 C C . THR A 1 211 ? 6.676 -17.547 -14.812 1 94.69 211 THR A C 1
ATOM 1711 O O . THR A 1 211 ? 7.062 -18.391 -15.617 1 94.69 211 THR A O 1
ATOM 1714 N N . ILE A 1 212 ? 5.438 -17.516 -14.336 1 94.62 212 ILE A N 1
ATOM 1715 C CA . ILE A 1 212 ? 4.332 -18.281 -14.914 1 94.62 212 ILE A CA 1
ATOM 1716 C C . ILE A 1 212 ? 3.18 -17.328 -15.25 1 94.62 212 ILE A C 1
ATOM 1718 O O . ILE A 1 212 ? 2.754 -16.531 -14.398 1 94.62 212 ILE A O 1
ATOM 1722 N N . VAL A 1 213 ? 2.812 -17.391 -16.484 1 96.31 213 VAL A N 1
ATOM 1723 C CA . VAL A 1 213 ? 1.623 -16.672 -16.922 1 96.31 213 VAL A CA 1
ATOM 1724 C C . VAL A 1 213 ? 0.448 -17.641 -17.047 1 96.31 213 VAL A C 1
ATOM 1726 O O . VAL A 1 213 ? 0.542 -18.641 -17.75 1 96.31 213 VAL A O 1
ATOM 1729 N N . VAL A 1 214 ? -0.611 -17.375 -16.344 1 95.5 214 VAL A N 1
ATOM 1730 C CA . VAL A 1 214 ? -1.84 -18.172 -16.422 1 95.5 214 VAL A CA 1
ATOM 1731 C C . VAL A 1 214 ? -2.93 -17.344 -17.109 1 95.5 214 VAL A C 1
ATOM 1733 O O . VAL A 1 214 ? -3.25 -16.234 -16.672 1 95.5 214 VAL A O 1
ATOM 1736 N N . GLU A 1 215 ? -3.43 -17.844 -18.156 1 94.94 215 GLU A N 1
ATOM 1737 C CA . GLU A 1 215 ? -4.469 -17.156 -18.906 1 94.94 215 GLU A CA 1
ATOM 1738 C C . GLU A 1 215 ? -5.766 -17.953 -18.938 1 94.94 215 GLU A C 1
ATOM 1740 O O . GLU A 1 215 ? -5.746 -19.172 -19.141 1 94.94 215 GLU A O 1
ATOM 1745 N N . ARG A 1 216 ? -6.832 -17.266 -18.625 1 92.44 216 ARG A N 1
ATOM 1746 C CA . ARG A 1 216 ? -8.133 -17.906 -18.734 1 92.44 216 ARG A CA 1
ATOM 1747 C C . ARG A 1 216 ? -8.516 -18.125 -20.203 1 92.44 216 ARG A C 1
ATOM 1749 O O . ARG A 1 216 ? -8.391 -17.219 -21.016 1 92.44 216 ARG A O 1
ATOM 1756 N N . LEU A 1 217 ? -8.922 -19.344 -20.438 1 87.75 217 LEU A N 1
ATOM 1757 C CA . LEU A 1 217 ? -9.336 -19.688 -21.797 1 87.75 217 LEU A CA 1
ATOM 1758 C C . LEU A 1 217 ? -10.789 -19.266 -22.031 1 87.75 217 LEU A C 1
ATOM 1760 O O . LEU A 1 217 ? -11.609 -19.297 -21.125 1 87.75 217 LEU A O 1
ATOM 1764 N N . ARG A 1 218 ? -11.086 -18.297 -22.922 1 69.75 218 ARG A N 1
ATOM 1765 C CA . ARG A 1 218 ? -12.438 -17.891 -23.312 1 69.75 218 ARG A CA 1
ATOM 1766 C C . ARG A 1 218 ? -13.211 -19.062 -23.906 1 69.75 218 ARG A C 1
ATOM 1768 O O . ARG A 1 218 ? -12.711 -19.766 -24.781 1 69.75 218 ARG A O 1
ATOM 1775 N N . LYS A 1 219 ? -14.242 -19.594 -23.062 1 54.59 219 LYS A N 1
ATOM 1776 C CA . LYS A 1 219 ? -15.164 -20.484 -23.75 1 54.59 219 LYS A CA 1
ATOM 1777 C C . LYS A 1 219 ? -16.094 -19.703 -24.672 1 54.59 219 LYS A C 1
ATOM 1779 O O . LYS A 1 219 ? -16.438 -18.562 -24.391 1 54.59 219 LYS A O 1
ATOM 1784 N N . MET B 1 1 ? -7.184 4.477 -11.492 1 87.06 1 MET B N 1
ATOM 1785 C CA . MET B 1 1 ? -5.852 5.07 -11.539 1 87.06 1 MET B CA 1
ATOM 1786 C C . MET B 1 1 ? -5.426 5.559 -10.156 1 87.06 1 MET B C 1
ATOM 1788 O O . MET B 1 1 ? -6.227 6.137 -9.422 1 87.06 1 MET B O 1
ATOM 1792 N N . ILE B 1 2 ? -4.168 5.254 -9.828 1 94.31 2 ILE B N 1
ATOM 1793 C CA . ILE B 1 2 ? -3.607 5.715 -8.555 1 94.31 2 ILE B CA 1
ATOM 1794 C C . ILE B 1 2 ? -2.607 6.84 -8.812 1 94.31 2 ILE B C 1
ATOM 1796 O O . ILE B 1 2 ? -1.702 6.699 -9.641 1 94.31 2 ILE B O 1
ATOM 1800 N N . LYS B 1 3 ? -2.877 7.949 -8.18 1 95.06 3 LYS B N 1
ATOM 1801 C CA . LYS B 1 3 ? -1.97 9.094 -8.234 1 95.06 3 LYS B CA 1
ATOM 1802 C C . LYS B 1 3 ? -1.313 9.336 -6.875 1 95.06 3 LYS B C 1
ATOM 1804 O O . LYS B 1 3 ? -1.999 9.43 -5.855 1 95.06 3 LYS B O 1
ATOM 1809 N N . LEU B 1 4 ? -0.004 9.359 -6.891 1 96.75 4 LEU B N 1
ATOM 1810 C CA . LEU B 1 4 ? 0.8 9.688 -5.719 1 96.75 4 LEU B CA 1
ATOM 1811 C C . LEU B 1 4 ? 1.658 10.922 -5.98 1 96.75 4 LEU B C 1
ATOM 1813 O O . LEU B 1 4 ? 1.858 11.312 -7.133 1 96.75 4 LEU B O 1
ATOM 1817 N N . LEU B 1 5 ? 2.07 11.547 -4.91 1 97.19 5 LEU B N 1
ATOM 1818 C CA . LEU B 1 5 ? 3.037 12.625 -5.055 1 97.19 5 LEU B CA 1
ATOM 1819 C C . LEU B 1 5 ? 4.301 12.133 -5.754 1 97.19 5 LEU B C 1
ATOM 1821 O O . LEU B 1 5 ? 4.832 11.078 -5.41 1 97.19 5 LEU B O 1
ATOM 1825 N N . ASN B 1 6 ? 4.773 12.914 -6.652 1 93.75 6 ASN B N 1
ATOM 1826 C CA . ASN B 1 6 ? 5.914 12.523 -7.477 1 93.75 6 ASN B CA 1
ATOM 1827 C C . ASN B 1 6 ? 7.203 12.477 -6.664 1 93.75 6 ASN B C 1
ATOM 1829 O O . ASN B 1 6 ? 8.148 11.781 -7.035 1 93.75 6 ASN B O 1
ATOM 1833 N N . SER B 1 7 ? 7.215 13.211 -5.598 1 93.94 7 SER B N 1
ATOM 1834 C CA . SER B 1 7 ? 8.438 13.336 -4.809 1 93.94 7 SER B CA 1
ATOM 1835 C C . SER B 1 7 ? 8.672 12.102 -3.947 1 93.94 7 SER B C 1
ATOM 1837 O O . SER B 1 7 ? 9.758 11.93 -3.387 1 93.94 7 SER B O 1
ATOM 1839 N N . LEU B 1 8 ? 7.742 11.227 -3.883 1 95.38 8 LEU B N 1
ATOM 1840 C CA . LEU B 1 8 ? 7.84 10.102 -2.955 1 95.38 8 LEU B CA 1
ATOM 1841 C C . LEU B 1 8 ? 8.422 8.875 -3.65 1 95.38 8 LEU B C 1
ATOM 1843 O O . LEU B 1 8 ? 8.234 8.688 -4.855 1 95.38 8 LEU B O 1
ATOM 1847 N N . TYR B 1 9 ? 9.102 8.062 -2.934 1 93.12 9 TYR B N 1
ATOM 1848 C CA . TYR B 1 9 ? 9.609 6.789 -3.416 1 93.12 9 TYR B CA 1
ATOM 1849 C C . TYR B 1 9 ? 9.766 5.797 -2.271 1 93.12 9 TYR B C 1
ATOM 1851 O O . TYR B 1 9 ? 9.961 6.191 -1.12 1 93.12 9 TYR B O 1
ATOM 1859 N N . LEU B 1 10 ? 9.703 4.508 -2.541 1 94 10 LEU B N 1
ATOM 1860 C CA . LEU B 1 10 ? 9.773 3.459 -1.529 1 94 10 LEU B CA 1
ATOM 1861 C C . LEU B 1 10 ? 11.203 2.93 -1.4 1 94 10 LEU B C 1
ATOM 1863 O O . LEU B 1 10 ? 11.891 2.732 -2.404 1 94 10 LEU B O 1
ATOM 1867 N N . THR B 1 11 ? 11.602 2.828 -0.181 1 92.62 11 THR B N 1
ATOM 1868 C CA . THR B 1 11 ? 12.867 2.188 0.17 1 92.62 11 THR B CA 1
ATOM 1869 C C . THR B 1 11 ? 12.656 1.143 1.263 1 92.62 11 THR B C 1
ATOM 1871 O O . THR B 1 11 ? 11.539 0.982 1.771 1 92.62 11 THR B O 1
ATOM 1874 N N . GLU B 1 12 ? 13.703 0.452 1.578 1 92.88 12 GLU B N 1
ATOM 1875 C CA . GLU B 1 12 ? 13.633 -0.532 2.654 1 92.88 12 GLU B CA 1
ATOM 1876 C C . GLU B 1 12 ? 13.281 0.129 3.984 1 92.88 12 GLU B C 1
ATOM 1878 O O . GLU B 1 12 ? 12.828 -0.54 4.914 1 92.88 12 GLU B O 1
ATOM 1883 N N . LYS B 1 13 ? 13.477 1.437 4.074 1 91.12 13 LYS B N 1
ATOM 1884 C CA . LYS B 1 13 ? 13.172 2.16 5.305 1 91.12 13 LYS B CA 1
ATOM 1885 C C . LYS B 1 13 ? 11.727 2.658 5.305 1 91.12 13 LYS B C 1
ATOM 1887 O O . LYS B 1 13 ? 11.219 3.096 6.336 1 91.12 13 LYS B O 1
ATOM 1892 N N . GLY B 1 14 ? 11.102 2.592 4.16 1 93.38 14 GLY B N 1
ATOM 1893 C CA . GLY B 1 14 ? 9.75 3.107 4.016 1 93.38 14 GLY B CA 1
ATOM 1894 C C . GLY B 1 14 ? 9.625 4.156 2.93 1 93.38 14 GLY B C 1
ATOM 1895 O O . GLY B 1 14 ? 10.445 4.207 2.01 1 93.38 14 GLY B O 1
ATOM 1896 N N . CYS B 1 15 ? 8.562 4.879 2.963 1 95.25 15 CYS B N 1
ATOM 1897 C CA . CYS B 1 15 ? 8.281 5.957 2.02 1 95.25 15 CYS B CA 1
ATOM 1898 C C . CYS B 1 15 ? 9.164 7.168 2.301 1 95.25 15 CYS B C 1
ATOM 1900 O O . CYS B 1 15 ? 9.094 7.754 3.383 1 95.25 15 CYS B O 1
ATOM 1902 N N . CYS B 1 16 ? 9.969 7.504 1.284 1 94.69 16 CYS B N 1
ATOM 1903 C CA . CYS B 1 16 ? 10.945 8.578 1.433 1 94.69 16 CYS B CA 1
ATOM 1904 C C . CYS B 1 16 ? 10.742 9.656 0.368 1 94.69 16 CYS B C 1
ATOM 1906 O O . CYS B 1 16 ? 9.867 9.516 -0.493 1 94.69 16 CYS B O 1
ATOM 1908 N N . ILE B 1 17 ? 11.461 10.703 0.531 1 93.88 17 ILE B N 1
ATOM 1909 C CA . ILE B 1 17 ? 11.445 11.781 -0.452 1 93.88 17 ILE B CA 1
ATOM 1910 C C . ILE B 1 17 ? 12.617 11.617 -1.42 1 93.88 17 ILE B C 1
ATOM 1912 O O . ILE B 1 17 ? 13.758 11.414 -0.997 1 93.88 17 ILE B O 1
ATOM 1916 N N . LYS B 1 18 ? 12.312 11.68 -2.715 1 89.94 18 LYS B N 1
ATOM 1917 C CA . LYS B 1 18 ? 13.336 11.516 -3.744 1 89.94 18 LYS B CA 1
ATOM 1918 C C . LYS B 1 18 ? 14.445 12.555 -3.578 1 89.94 18 LYS B C 1
ATOM 1920 O O . LYS B 1 18 ? 14.18 13.711 -3.268 1 89.94 18 LYS B O 1
ATOM 1925 N N . ASN B 1 19 ? 15.68 12.102 -3.826 1 81.69 19 ASN B N 1
ATOM 1926 C CA . ASN B 1 19 ? 16.859 12.953 -3.852 1 81.69 19 ASN B CA 1
ATOM 1927 C C . ASN B 1 19 ? 17.141 13.562 -2.48 1 81.69 19 ASN B C 1
ATOM 1929 O O . ASN B 1 19 ? 17.609 14.703 -2.383 1 81.69 19 ASN B O 1
ATOM 1933 N N . ARG B 1 20 ? 16.703 13.016 -1.42 1 77.19 20 ARG B N 1
ATOM 1934 C CA . ARG B 1 20 ? 17.031 13.359 -0.043 1 77.19 20 ARG B CA 1
ATOM 1935 C C . ARG B 1 20 ? 17.562 12.148 0.715 1 77.19 20 ARG B C 1
ATOM 1937 O O . ARG B 1 20 ? 17.5 11.023 0.212 1 77.19 20 ARG B O 1
ATOM 1944 N N . LYS B 1 21 ? 18.156 12.508 1.793 1 71.19 21 LYS B N 1
ATOM 1945 C CA . LYS B 1 21 ? 18.578 11.391 2.641 1 71.19 21 LYS B CA 1
ATOM 1946 C C . LYS B 1 21 ? 17.406 10.445 2.912 1 71.19 21 LYS B C 1
ATOM 1948 O O . LYS B 1 21 ? 16.266 10.883 3.062 1 71.19 21 LYS B O 1
ATOM 1953 N N . PHE B 1 22 ? 17.766 9.242 3.055 1 69.94 22 PHE B N 1
ATOM 1954 C CA . PHE B 1 22 ? 16.766 8.18 3.08 1 69.94 22 PHE B CA 1
ATOM 1955 C C . PHE B 1 22 ? 16.109 8.086 4.453 1 69.94 22 PHE B C 1
ATOM 1957 O O . PHE B 1 22 ? 16.422 7.191 5.238 1 69.94 22 PHE B O 1
ATOM 1964 N N . TYR B 1 23 ? 15.227 9.086 4.676 1 83.5 23 TYR B N 1
ATOM 1965 C CA . TYR B 1 23 ? 14.383 8.992 5.859 1 83.5 23 TYR B CA 1
ATOM 1966 C C . TYR B 1 23 ? 12.914 8.875 5.473 1 83.5 23 TYR B C 1
ATOM 1968 O O . TYR B 1 23 ? 12.445 9.57 4.566 1 83.5 23 TYR B O 1
ATOM 1976 N N . PRO B 1 24 ? 12.328 7.961 6.191 1 91.44 24 PRO B N 1
ATOM 1977 C CA . PRO B 1 24 ? 10.891 7.871 5.934 1 91.44 24 PRO B CA 1
ATOM 1978 C C . PRO B 1 24 ? 10.141 9.156 6.289 1 91.44 24 PRO B C 1
ATOM 1980 O O . PRO B 1 24 ? 10.484 9.82 7.266 1 91.44 24 PRO B O 1
ATOM 1983 N N . VAL B 1 25 ? 9.227 9.508 5.52 1 95.06 25 VAL B N 1
ATOM 1984 C CA . VAL B 1 25 ? 8.414 10.703 5.719 1 95.06 25 VAL B CA 1
ATOM 1985 C C . VAL B 1 25 ? 7.477 10.5 6.906 1 95.06 25 VAL B C 1
ATOM 1987 O O . VAL B 1 25 ? 7.156 11.453 7.621 1 95.06 25 VAL B O 1
ATOM 1990 N N . HIS B 1 26 ? 7.035 9.266 7.109 1 96.44 26 HIS B N 1
ATOM 1991 C CA . HIS B 1 26 ? 6.051 8.945 8.141 1 96.44 26 HIS B CA 1
ATOM 1992 C C . HIS B 1 26 ? 6.609 9.203 9.531 1 96.44 26 HIS B C 1
ATOM 1994 O O . HIS B 1 26 ? 7.734 8.797 9.836 1 96.44 26 HIS B O 1
ATOM 2000 N N . LEU B 1 27 ? 5.887 9.93 10.344 1 91.44 27 LEU B N 1
ATOM 2001 C CA . LEU B 1 27 ? 6.164 10.156 11.758 1 91.44 27 LEU B CA 1
ATOM 2002 C C . LEU B 1 27 ? 5.098 9.508 12.633 1 91.44 27 LEU B C 1
ATOM 2004 O O . LEU B 1 27 ? 3.906 9.789 12.469 1 91.44 27 LEU B O 1
ATOM 2008 N N . ARG B 1 28 ? 5.492 8.695 13.516 1 89.88 28 ARG B N 1
ATOM 2009 C CA . ARG B 1 28 ? 4.586 8 14.422 1 89.88 28 ARG B CA 1
ATOM 2010 C C . ARG B 1 28 ? 4.43 8.766 15.734 1 89.88 28 ARG B C 1
ATOM 2012 O O . ARG B 1 28 ? 5.422 9.109 16.375 1 89.88 28 ARG B O 1
ATOM 2019 N N . GLN B 1 29 ? 3.211 8.992 16.062 1 80.5 29 GLN B N 1
ATOM 2020 C CA . GLN B 1 29 ? 2.98 9.672 17.328 1 80.5 29 GLN B CA 1
ATOM 2021 C C . GLN B 1 29 ? 2.986 8.68 18.484 1 80.5 29 GLN B C 1
ATOM 2023 O O . GLN B 1 29 ? 2.793 7.477 18.281 1 80.5 29 GLN B O 1
ATOM 2028 N N . GLY B 1 30 ? 3.314 9.203 19.609 1 76.81 30 GLY B N 1
ATOM 2029 C CA . GLY B 1 30 ? 3.246 8.383 20.812 1 76.81 30 GLY B CA 1
ATOM 2030 C C . GLY B 1 30 ? 1.827 8.008 21.203 1 76.81 30 GLY B C 1
ATOM 2031 O O . GLY B 1 30 ? 0.879 8.727 20.875 1 76.81 30 GLY B O 1
ATOM 2032 N N . GLU B 1 31 ? 1.633 6.922 21.75 1 65.31 31 GLU B N 1
ATOM 2033 C CA . GLU B 1 31 ? 0.331 6.375 22.109 1 65.31 31 GLU B CA 1
ATOM 2034 C C . GLU B 1 31 ? -0.451 7.359 22.984 1 65.31 31 GLU B C 1
ATOM 2036 O O . GLU B 1 31 ? -1.683 7.387 22.938 1 65.31 31 GLU B O 1
ATOM 2041 N N . ILE B 1 32 ? 0.282 8.109 23.578 1 58.09 32 ILE B N 1
ATOM 2042 C CA . ILE B 1 32 ? -0.416 8.906 24.578 1 58.09 32 ILE B CA 1
ATOM 2043 C C . ILE B 1 32 ? -0.404 10.375 24.156 1 58.09 32 ILE B C 1
ATOM 2045 O O . ILE B 1 32 ? -1.066 11.211 24.781 1 58.09 32 ILE B O 1
ATOM 2049 N N . ASP B 1 33 ? 0.297 10.555 22.984 1 66.75 33 ASP B N 1
ATOM 2050 C CA . ASP B 1 33 ? 0.343 11.977 22.641 1 66.75 33 ASP B CA 1
ATOM 2051 C C . ASP B 1 33 ? -0.793 12.344 21.688 1 66.75 33 ASP B C 1
ATOM 2053 O O . ASP B 1 33 ? -1.317 11.484 20.969 1 66.75 33 ASP B O 1
ATOM 2057 N N . GLY B 1 34 ? -1.858 13.109 21.953 1 66.88 34 GLY B N 1
ATOM 2058 C CA . GLY B 1 34 ? -2.918 13.672 21.141 1 66.88 34 GLY B CA 1
ATOM 2059 C C . GLY B 1 34 ? -2.41 14.664 20.109 1 66.88 34 GLY B C 1
ATOM 2060 O O . GLY B 1 34 ? -3.084 15.648 19.797 1 66.88 34 GLY B O 1
ATOM 2061 N N . ALA B 1 35 ? -1.238 14.281 19.562 1 76.75 35 ALA B N 1
ATOM 2062 C CA . ALA B 1 35 ? -0.554 15.281 18.734 1 76.75 35 ALA B CA 1
ATOM 2063 C C . ALA B 1 35 ? -0.638 14.938 17.266 1 76.75 35 ALA B C 1
ATOM 2065 O O . ALA B 1 35 ? 0.294 15.211 16.5 1 76.75 35 ALA B O 1
ATOM 2066 N N . CYS B 1 36 ? -1.764 14.344 16.891 1 88.12 36 CYS B N 1
ATOM 2067 C CA . CYS B 1 36 ? -1.859 13.883 15.5 1 88.12 36 CYS B CA 1
ATOM 2068 C C . CYS B 1 36 ? -1.755 15.047 14.531 1 88.12 36 CYS B C 1
ATOM 2070 O O . CYS B 1 36 ? -1.172 14.914 13.453 1 88.12 36 CYS B O 1
ATOM 2072 N N . SER B 1 37 ? -2.295 16.188 14.93 1 88.31 37 SER B N 1
ATOM 2073 C CA . SER B 1 37 ? -2.277 17.328 14.039 1 88.31 37 SER B CA 1
ATOM 2074 C C . SER B 1 37 ? -0.857 17.844 13.828 1 88.31 37 SER B C 1
ATOM 2076 O O . SER B 1 37 ? -0.484 18.219 12.711 1 88.31 37 SER B O 1
ATOM 2078 N N . ILE B 1 38 ? -0.08 17.859 14.906 1 85.31 38 ILE B N 1
ATOM 2079 C CA . ILE B 1 38 ? 1.289 18.359 14.82 1 85.31 38 ILE B CA 1
ATOM 2080 C C . ILE B 1 38 ? 2.139 17.391 13.992 1 85.31 38 ILE B C 1
ATOM 2082 O O . ILE B 1 38 ? 2.896 17.828 13.117 1 85.31 38 ILE B O 1
ATOM 2086 N N . TYR B 1 39 ? 2.043 16.141 14.227 1 89.56 39 TYR B N 1
ATOM 2087 C CA . TYR B 1 39 ? 2.793 15.148 13.469 1 89.56 39 TYR B CA 1
ATOM 2088 C C . TYR B 1 39 ? 2.414 15.188 11.992 1 89.56 39 TYR B C 1
ATOM 2090 O O . TYR B 1 39 ? 3.279 15.078 11.125 1 89.56 39 TYR B O 1
ATOM 2098 N N . THR B 1 40 ? 1.137 15.352 11.781 1 93.12 40 THR B N 1
ATOM 2099 C CA . THR B 1 40 ? 0.664 15.453 10.406 1 93.12 40 THR B CA 1
ATOM 2100 C C . THR B 1 40 ? 1.254 16.688 9.719 1 93.12 40 THR B C 1
ATOM 2102 O O . THR B 1 40 ? 1.704 16.609 8.578 1 93.12 40 THR B O 1
ATOM 2105 N N . LEU B 1 41 ? 1.312 17.766 10.43 1 90.94 41 LEU B N 1
ATOM 2106 C CA . LEU B 1 41 ? 1.913 18.984 9.898 1 90.94 41 LEU B CA 1
ATOM 2107 C C . LEU B 1 41 ? 3.393 18.781 9.594 1 90.94 41 LEU B C 1
ATOM 2109 O O . LEU B 1 41 ? 3.877 19.188 8.539 1 90.94 41 LEU B O 1
ATOM 2113 N N . MET B 1 42 ? 4.094 18.125 10.5 1 89.94 42 MET B N 1
ATOM 2114 C CA . MET B 1 42 ? 5.523 17.891 10.297 1 89.94 42 MET B CA 1
ATOM 2115 C C . MET B 1 42 ? 5.77 17.031 9.062 1 89.94 42 MET B C 1
ATOM 2117 O O . MET B 1 42 ? 6.684 17.297 8.281 1 89.94 42 MET B O 1
ATOM 2121 N N . MET B 1 43 ? 4.938 16.047 8.875 1 95.19 43 MET B N 1
ATOM 2122 C CA . MET B 1 43 ? 5.066 15.219 7.676 1 95.19 43 MET B CA 1
ATOM 2123 C C . MET B 1 43 ? 4.816 16.047 6.418 1 95.19 43 MET B C 1
ATOM 2125 O O . MET B 1 43 ? 5.504 15.867 5.41 1 95.19 43 MET B O 1
ATOM 2129 N N . ASN B 1 44 ? 3.822 16.891 6.52 1 96.06 44 ASN B N 1
ATOM 2130 C CA . ASN B 1 44 ? 3.535 17.797 5.414 1 96.06 44 ASN B CA 1
ATOM 2131 C C . ASN B 1 44 ? 4.742 18.672 5.07 1 96.06 44 ASN B C 1
ATOM 2133 O O . ASN B 1 44 ? 5.145 18.75 3.908 1 96.06 44 ASN B O 1
ATOM 2137 N N . LEU B 1 45 ? 5.363 19.203 6.027 1 92.44 45 LEU B N 1
ATOM 2138 C CA . LEU B 1 45 ? 6.496 20.094 5.836 1 92.44 45 LEU B CA 1
ATOM 2139 C C . LEU B 1 45 ? 7.719 19.328 5.34 1 92.44 45 LEU B C 1
ATOM 2141 O O . LEU B 1 45 ? 8.516 19.859 4.566 1 92.44 45 LEU B O 1
ATOM 2145 N N . LEU B 1 46 ? 7.867 18.141 5.762 1 93.44 46 LEU B N 1
ATOM 2146 C CA . LEU B 1 46 ? 8.93 17.281 5.242 1 93.44 46 LEU B CA 1
ATOM 2147 C C . LEU B 1 46 ? 8.789 17.094 3.736 1 93.44 46 LEU B C 1
ATOM 2149 O O . LEU B 1 46 ? 9.758 17.266 2.994 1 93.44 46 LEU B O 1
ATOM 2153 N N . ILE B 1 47 ? 7.613 16.781 3.311 1 96 47 ILE B N 1
ATOM 2154 C CA . ILE B 1 47 ? 7.367 16.516 1.897 1 96 47 ILE B CA 1
ATOM 2155 C C . ILE B 1 47 ? 7.586 17.781 1.08 1 96 47 ILE B C 1
ATOM 2157 O O . ILE B 1 47 ? 8.125 17.734 -0.03 1 96 47 ILE B O 1
ATOM 2161 N N . LEU B 1 48 ? 7.238 18.906 1.673 1 94 48 LEU B N 1
ATOM 2162 C CA . LEU B 1 48 ? 7.426 20.188 1.002 1 94 48 LEU B CA 1
ATOM 2163 C C . LEU B 1 48 ? 8.883 20.625 1.062 1 94 48 LEU B C 1
ATOM 2165 O O . LEU B 1 48 ? 9.25 21.656 0.509 1 94 48 LEU B O 1
ATOM 2169 N N . ARG B 1 49 ? 9.656 19.875 1.7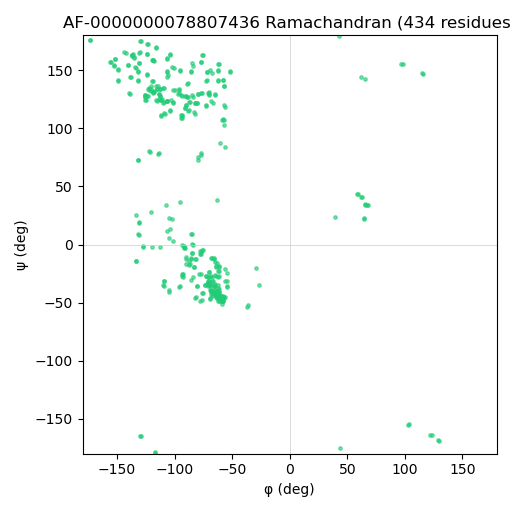73 1 91.25 49 ARG B N 1
ATOM 2170 C CA . ARG B 1 49 ? 11.086 20.125 1.912 1 91.25 49 ARG B CA 1
ATOM 2171 C C . ARG B 1 49 ? 11.344 21.438 2.645 1 91.25 49 ARG B C 1
ATOM 2173 O O . ARG B 1 49 ? 12.289 22.172 2.316 1 91.25 49 ARG B O 1
ATOM 2180 N N . CYS B 1 50 ? 10.469 21.734 3.582 1 89.88 50 CYS B N 1
ATOM 2181 C CA . CYS B 1 50 ? 10.625 22.938 4.391 1 89.88 50 CYS B CA 1
ATOM 2182 C C . CYS B 1 50 ? 11.375 22.625 5.68 1 89.88 50 CYS B C 1
ATOM 2184 O O . CYS B 1 50 ? 11.914 23.531 6.32 1 89.88 50 CYS B O 1
ATOM 2186 N N . VAL B 1 51 ? 11.266 21.375 6.074 1 86.88 51 VAL B N 1
ATOM 2187 C CA . VAL B 1 51 ? 12.016 20.906 7.238 1 86.88 51 VAL B CA 1
ATOM 2188 C C . VAL B 1 51 ? 12.734 19.609 6.902 1 86.88 51 VAL B C 1
ATOM 2190 O O . VAL B 1 51 ? 12.375 18.922 5.941 1 86.88 51 VAL B O 1
ATOM 2193 N N . ARG B 1 52 ? 13.75 19.344 7.609 1 88.06 52 ARG B N 1
ATOM 2194 C CA . ARG B 1 52 ? 14.492 18.094 7.461 1 88.06 52 ARG B CA 1
ATOM 2195 C C . ARG B 1 52 ? 14.219 17.156 8.625 1 88.06 52 ARG B C 1
ATOM 2197 O O . ARG B 1 52 ? 13.969 17.609 9.75 1 88.06 52 ARG B O 1
ATOM 2204 N N . ARG B 1 53 ? 14.266 15.906 8.344 1 85.62 53 ARG B N 1
ATOM 2205 C CA . ARG B 1 53 ? 13.977 14.891 9.344 1 85.62 53 ARG B CA 1
ATOM 2206 C C . ARG B 1 53 ? 14.906 15.016 10.547 1 85.62 53 ARG B C 1
ATOM 2208 O O . ARG B 1 53 ? 14.469 14.883 11.695 1 85.62 53 ARG B O 1
ATOM 2215 N N . ASN B 1 54 ? 16.156 15.18 10.281 1 82.31 54 ASN B N 1
ATOM 2216 C CA . ASN B 1 54 ? 17.141 15.273 11.367 1 82.31 54 ASN B CA 1
ATOM 2217 C C . ASN B 1 54 ? 16.859 16.484 12.258 1 82.31 54 ASN B C 1
ATOM 2219 O O . ASN B 1 54 ? 17.172 16.453 13.453 1 82.31 54 ASN B O 1
ATOM 2223 N N . GLU B 1 55 ? 16.266 17.516 11.758 1 81.25 55 GLU B N 1
ATOM 2224 C CA . GLU B 1 55 ? 15.883 18.688 12.555 1 81.25 55 GLU B CA 1
ATOM 2225 C C . GLU B 1 55 ? 14.727 18.344 13.492 1 81.25 55 GLU B C 1
ATOM 2227 O O . GLU B 1 55 ? 14.672 18.828 14.625 1 81.25 55 GLU B O 1
ATOM 2232 N N . LEU B 1 56 ? 13.844 17.484 13.016 1 79.38 56 LEU B N 1
ATOM 2233 C CA . LEU B 1 56 ? 12.68 17.094 13.805 1 79.38 56 LEU B CA 1
ATOM 2234 C C . LEU B 1 56 ? 13.086 16.156 14.938 1 79.38 56 LEU B C 1
ATOM 2236 O O . LEU B 1 56 ? 12.508 16.203 16.031 1 79.38 56 LEU B O 1
ATOM 2240 N N . GLU B 1 57 ? 14.008 15.383 14.68 1 77.06 57 GLU B N 1
ATOM 2241 C CA . GLU B 1 57 ? 14.391 14.367 15.656 1 77.06 57 GLU B CA 1
ATOM 2242 C C . GLU B 1 57 ? 15.484 14.875 16.594 1 77.06 57 GLU B C 1
ATOM 2244 O O . GLU B 1 57 ? 15.875 14.188 17.531 1 77.06 57 GLU B O 1
ATOM 2249 N N . ASP B 1 58 ? 15.898 16.047 16.328 1 71.25 58 ASP B N 1
ATOM 2250 C CA . ASP B 1 58 ? 16.984 16.625 17.109 1 71.25 58 ASP B CA 1
ATOM 2251 C C . ASP B 1 58 ? 16.484 17.094 18.469 1 71.25 58 ASP B C 1
ATOM 2253 O O . ASP B 1 58 ? 16.297 18.297 18.688 1 71.25 58 ASP B O 1
ATOM 2257 N N . LEU B 1 59 ? 16.328 16.25 19.312 1 59.5 59 LEU B N 1
ATOM 2258 C CA . LEU B 1 59 ? 15.797 16.516 20.656 1 59.5 59 LEU B CA 1
ATOM 2259 C C . LEU B 1 59 ? 16.781 17.328 21.484 1 59.5 59 LEU B C 1
ATOM 2261 O O . LEU B 1 59 ? 16.375 18.078 22.375 1 59.5 59 LEU B O 1
ATOM 2265 N N . TYR B 1 60 ? 17.969 17.141 21.109 1 59.97 60 TYR B N 1
ATOM 2266 C CA . TYR B 1 60 ? 18.984 17.766 21.969 1 59.97 60 TYR B CA 1
ATOM 2267 C C . TYR B 1 60 ? 19.578 18.984 21.281 1 59.97 60 TYR B C 1
ATOM 2269 O O . TYR B 1 60 ? 20.656 19.453 21.688 1 59.97 60 TYR B O 1
ATOM 2277 N N . ASP B 1 61 ? 19.047 19.406 20.297 1 62.56 61 ASP B N 1
ATOM 2278 C CA . ASP B 1 61 ? 19.375 20.641 19.594 1 62.56 61 ASP B CA 1
ATOM 2279 C C . ASP B 1 61 ? 20.828 20.625 19.125 1 62.56 61 ASP B C 1
ATOM 2281 O O . ASP B 1 61 ? 21.547 21.609 19.297 1 62.56 61 ASP B O 1
ATOM 2285 N N . LYS B 1 62 ? 21.328 19.609 18.594 1 66.81 62 LYS B N 1
ATOM 2286 C CA . LYS B 1 62 ? 22.703 19.469 18.109 1 66.81 62 LYS B CA 1
ATOM 2287 C C . LYS B 1 62 ? 22.828 19.938 16.672 1 66.81 62 LYS B C 1
ATOM 2289 O O . LYS B 1 62 ? 23.938 20.156 16.172 1 66.81 62 LYS B O 1
ATOM 2294 N N . ILE B 1 63 ? 21.734 20.109 16.031 1 71.88 63 ILE B N 1
ATOM 2295 C CA . ILE B 1 63 ? 21.734 20.484 14.625 1 71.88 63 ILE B CA 1
ATOM 2296 C C . ILE B 1 63 ? 21.328 21.938 14.469 1 71.88 63 ILE B C 1
ATOM 2298 O O . ILE B 1 63 ? 20.406 22.406 15.133 1 71.88 63 ILE B O 1
ATOM 2302 N N . LYS B 1 64 ? 22.219 22.672 13.82 1 76.69 64 LYS B N 1
ATOM 2303 C CA . LYS B 1 64 ? 21.875 24.062 13.508 1 76.69 64 LYS B CA 1
ATOM 2304 C C . LYS B 1 64 ? 20.578 24.125 12.688 1 76.69 64 LYS B C 1
ATOM 2306 O O . LYS B 1 64 ? 20.5 23.547 11.602 1 76.69 64 LYS B O 1
ATOM 2311 N N . LYS B 1 65 ? 19.656 24.781 13.234 1 79.06 65 LYS B N 1
ATOM 2312 C CA . LYS B 1 65 ? 18.359 24.953 12.594 1 79.06 65 LYS B CA 1
ATOM 2313 C C . LYS B 1 65 ? 18.188 26.375 12.062 1 79.06 65 LYS B C 1
ATOM 2315 O O . LYS B 1 65 ? 18.781 27.312 12.594 1 79.06 65 LYS B O 1
ATOM 2320 N N . SER B 1 66 ? 17.531 26.391 10.969 1 79 66 SER B N 1
ATOM 2321 C CA . SER B 1 66 ? 17.203 27.719 10.477 1 79 66 SER B CA 1
ATOM 2322 C C . SER B 1 66 ? 16.312 28.469 11.469 1 79 66 SER B C 1
ATOM 2324 O O . SER B 1 66 ? 15.648 27.859 12.305 1 79 66 SER B O 1
ATOM 2326 N N . PRO B 1 67 ? 16.391 29.75 11.383 1 80.06 67 PRO B N 1
ATOM 2327 C CA . PRO B 1 67 ? 15.523 30.516 12.273 1 80.06 67 PRO B CA 1
ATOM 2328 C C . PRO B 1 67 ? 14.047 30.141 12.148 1 80.06 67 PRO B C 1
ATOM 2330 O O . PRO B 1 67 ? 13.328 30.125 13.156 1 80.06 67 PRO B O 1
ATOM 2333 N N . GLU B 1 68 ? 13.633 29.844 10.984 1 78.62 68 GLU B N 1
ATOM 2334 C CA . GLU B 1 68 ? 12.234 29.484 10.75 1 78.62 68 GLU B CA 1
ATOM 2335 C C . GLU B 1 68 ? 11.883 28.172 11.445 1 78.62 68 GLU B C 1
ATOM 2337 O O . GLU B 1 68 ? 10.805 28.047 12.039 1 78.62 68 GLU B O 1
ATOM 2342 N N . VAL B 1 69 ? 12.711 27.266 11.391 1 80.31 69 VAL B N 1
ATOM 2343 C CA . VAL B 1 69 ? 12.5 25.969 12.016 1 80.31 69 VAL B CA 1
ATOM 2344 C C . VAL B 1 69 ? 12.523 26.109 13.539 1 80.31 69 VAL B C 1
ATOM 2346 O O . VAL B 1 69 ? 11.719 25.484 14.234 1 80.31 69 VAL B O 1
ATOM 2349 N N . VAL B 1 70 ? 13.398 26.906 14 1 79.38 70 VAL B N 1
ATOM 2350 C CA . VAL B 1 70 ? 13.477 27.172 15.43 1 79.38 70 VAL B CA 1
ATOM 2351 C C . VAL B 1 70 ? 12.164 27.766 15.922 1 79.38 70 VAL B C 1
ATOM 2353 O O . VAL B 1 70 ? 11.625 27.328 16.953 1 79.38 70 VAL B O 1
ATOM 2356 N N . LYS B 1 71 ? 11.688 28.688 15.203 1 80.25 71 LYS B N 1
ATOM 2357 C CA . LYS B 1 71 ? 10.406 29.312 15.547 1 80.25 71 LYS B CA 1
ATOM 2358 C C . LYS B 1 71 ? 9.281 28.281 15.562 1 80.25 71 LYS B C 1
ATOM 2360 O O . LYS B 1 71 ? 8.43 28.297 16.453 1 80.25 71 LYS B O 1
ATOM 2365 N N . LEU B 1 72 ? 9.305 27.484 14.578 1 78.62 72 LEU B N 1
ATOM 2366 C CA . LEU B 1 72 ? 8.312 26.422 14.461 1 78.62 72 LEU B CA 1
ATOM 2367 C C . LEU B 1 72 ? 8.344 25.516 15.688 1 78.62 72 LEU B C 1
ATOM 2369 O O . LEU B 1 72 ? 7.305 25.266 16.312 1 78.62 72 LEU B O 1
ATOM 2373 N N . PHE B 1 73 ? 9.461 25.125 16.031 1 76 73 PHE B N 1
ATOM 2374 C CA . PHE B 1 73 ? 9.602 24.203 17.172 1 76 73 PHE B CA 1
ATOM 2375 C C . PHE B 1 73 ? 9.188 24.891 18.469 1 76 73 PHE B C 1
ATOM 2377 O O . PHE B 1 73 ? 8.539 24.266 19.312 1 76 73 PHE B O 1
ATOM 2384 N N . HIS B 1 74 ? 9.633 26.031 18.531 1 76.31 74 HIS B N 1
ATOM 2385 C CA . HIS B 1 74 ? 9.266 26.797 19.719 1 76.31 74 HIS B CA 1
ATOM 2386 C C . HIS B 1 74 ? 7.754 26.922 19.859 1 76.31 74 HIS B C 1
ATOM 2388 O O . HIS B 1 74 ? 7.203 26.703 20.938 1 76.31 74 HIS B O 1
ATOM 2394 N N . GLU B 1 75 ? 7.168 27.219 18.797 1 76.5 75 GLU B N 1
ATOM 2395 C CA . GLU B 1 75 ? 5.719 27.422 18.812 1 76.5 75 GLU B CA 1
ATOM 2396 C C . GLU B 1 75 ? 4.984 26.109 19.078 1 76.5 75 GLU B C 1
ATOM 2398 O O . GLU B 1 75 ? 4.059 26.062 19.891 1 76.5 75 GLU B O 1
ATOM 2403 N N . PHE B 1 76 ? 5.375 25.047 18.5 1 74.25 76 PHE B N 1
ATOM 2404 C CA . PHE B 1 76 ? 4.57 23.828 18.484 1 74.25 76 PHE B CA 1
ATOM 2405 C C . PHE B 1 76 ? 4.992 22.891 19.594 1 74.25 76 PHE B C 1
ATOM 2407 O O . PHE B 1 76 ? 4.164 22.156 20.141 1 74.25 76 PHE B O 1
ATOM 2414 N N . PHE B 1 77 ? 6.129 22.812 19.891 1 69.94 77 PHE B N 1
ATOM 2415 C CA . PHE B 1 77 ? 6.59 21.797 20.828 1 69.94 77 PHE B CA 1
ATOM 2416 C C . PHE B 1 77 ? 6.891 22.422 22.188 1 69.94 77 PHE B C 1
ATOM 2418 O O . PHE B 1 77 ? 6.625 21.828 23.234 1 69.94 77 PHE B O 1
ATOM 2425 N N . ASP B 1 78 ? 7.477 23.547 22.188 1 66.75 78 ASP B N 1
ATOM 2426 C CA . ASP B 1 78 ? 7.793 24.172 23.469 1 66.75 78 ASP B CA 1
ATOM 2427 C C . ASP B 1 78 ? 6.547 24.781 24.109 1 66.75 78 ASP B C 1
ATOM 2429 O O . ASP B 1 78 ? 6.289 24.578 25.297 1 66.75 78 ASP B O 1
ATOM 2433 N N . LYS B 1 79 ? 5.875 25.484 23.312 1 63.91 79 LYS B N 1
ATOM 2434 C CA . LYS B 1 79 ? 4.738 26.234 23.859 1 63.91 79 LYS B CA 1
ATOM 2435 C C . LYS B 1 79 ? 3.512 25.344 24 1 63.91 79 LYS B C 1
ATOM 2437 O O . LYS B 1 79 ? 2.773 25.453 24.984 1 63.91 79 LYS B O 1
ATOM 2442 N N . HIS B 1 80 ? 3.254 24.594 23.016 1 61.31 80 HIS B N 1
ATOM 2443 C CA . HIS B 1 80 ? 1.994 23.859 23.031 1 61.31 80 HIS B CA 1
ATOM 2444 C C . HIS B 1 80 ? 2.217 22.375 23.359 1 61.31 80 HIS B C 1
ATOM 2446 O O . HIS B 1 80 ? 1.288 21.688 23.781 1 61.31 80 HIS B O 1
ATOM 2452 N N . GLY B 1 81 ? 3.498 22.094 23.672 1 55.62 81 GLY B N 1
ATOM 2453 C CA . GLY B 1 81 ? 3.773 20.688 23.984 1 55.62 81 GLY B CA 1
ATOM 2454 C C . GLY B 1 81 ? 3.088 19.719 23.031 1 55.62 81 GLY B C 1
ATOM 2455 O O . GLY B 1 81 ? 2.602 20.125 21.969 1 55.62 81 GLY B O 1
ATOM 2456 N N . LEU B 1 82 ? 3.252 18.438 23.188 1 55.56 82 LEU B N 1
ATOM 2457 C CA . LEU B 1 82 ? 2.379 17.422 22.609 1 55.56 82 LEU B CA 1
ATOM 2458 C C . LEU B 1 82 ? 0.932 17.641 23.031 1 55.56 82 LEU B C 1
ATOM 2460 O O . LEU B 1 82 ? 0.63 17.672 24.234 1 55.56 82 LEU B O 1
ATOM 2464 N N . VAL B 1 83 ? 0.246 18.484 22.344 1 55.66 83 VAL B N 1
ATOM 2465 C CA . VAL B 1 83 ? -1.132 18.797 22.719 1 55.66 83 VAL B CA 1
ATOM 2466 C C . VAL B 1 83 ? -1.959 17.516 22.75 1 55.66 83 VAL B 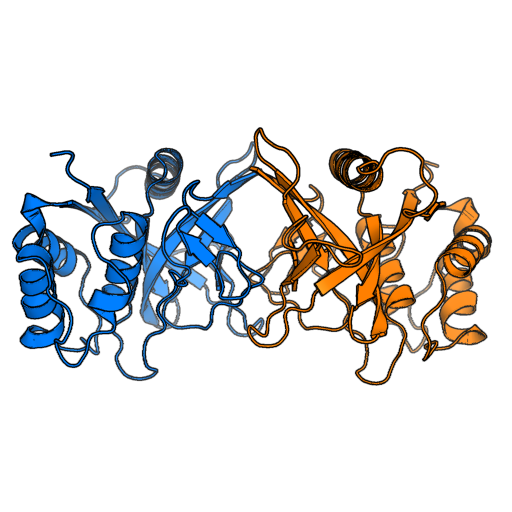C 1
ATOM 2468 O O . VAL B 1 83 ? -2.037 16.797 21.734 1 55.66 83 VAL B O 1
ATOM 2471 N N . ARG B 1 84 ? -2.268 17.094 23.969 1 52.62 84 ARG B N 1
ATOM 2472 C CA . ARG B 1 84 ? -3.068 15.891 24.188 1 52.62 84 ARG B CA 1
ATOM 2473 C C . ARG B 1 84 ? -4.391 15.969 23.438 1 52.62 84 ARG B C 1
ATOM 2475 O O . ARG B 1 84 ? -4.957 14.938 23.078 1 52.62 84 ARG B O 1
ATOM 2482 N N . ASN B 1 85 ? -4.855 17.156 23.312 1 58.19 85 ASN B N 1
ATOM 2483 C CA . ASN B 1 85 ? -6.168 17.188 22.688 1 58.19 85 ASN B CA 1
ATOM 2484 C C . ASN B 1 85 ? -6.074 17.609 21.219 1 58.19 85 ASN B C 1
ATOM 2486 O O . ASN B 1 85 ? -7.09 17.922 20.594 1 58.19 85 ASN B O 1
ATOM 2490 N N . GLY B 1 86 ? -5.031 17.469 20.672 1 58.94 86 GLY B N 1
ATOM 2491 C CA . GLY B 1 86 ? -4.879 17.844 19.281 1 58.94 86 GLY B CA 1
ATOM 2492 C C . GLY B 1 86 ? -5.121 19.328 19.031 1 58.94 86 GLY B C 1
ATOM 2493 O O . GLY B 1 86 ? -5.684 20.016 19.891 1 58.94 86 GLY B O 1
ATOM 2494 N N . LEU B 1 87 ? -4.473 19.969 18.188 1 67.38 87 LEU B N 1
ATOM 2495 C CA . LEU B 1 87 ? -4.711 21.359 17.797 1 67.38 87 LEU B CA 1
ATOM 2496 C C . LEU B 1 87 ? -5.789 21.438 16.719 1 67.38 87 LEU B C 1
ATOM 2498 O O . LEU B 1 87 ? -5.801 20.641 15.781 1 67.38 87 LEU B O 1
ATOM 2502 N N . TYR B 1 88 ? -6.723 22.281 17.016 1 77.69 88 TYR B N 1
ATOM 2503 C CA . TYR B 1 88 ? -7.73 22.547 15.992 1 77.69 88 TYR B CA 1
ATOM 2504 C C . TYR B 1 88 ? -7.105 23.172 14.75 1 77.69 88 TYR B C 1
ATOM 2506 O O . TYR B 1 88 ? -6.125 23.906 14.852 1 77.69 88 TYR B O 1
ATOM 2514 N N . PHE B 1 89 ? -7.699 22.906 13.625 1 85.94 89 PHE B N 1
ATOM 2515 C CA . PHE B 1 89 ? -7.098 23.266 12.352 1 85.94 89 PHE B CA 1
ATOM 2516 C C . PHE B 1 89 ? -7.031 24.781 12.195 1 85.94 89 PHE B C 1
ATOM 2518 O O . PHE B 1 89 ? -6.109 25.312 11.562 1 85.94 89 PHE B O 1
ATOM 2525 N N . ASP B 1 90 ? -8 25.438 12.789 1 82.31 90 ASP B N 1
ATOM 2526 C CA . ASP B 1 90 ? -7.969 26.906 12.719 1 82.31 90 ASP B CA 1
ATOM 2527 C C . ASP B 1 90 ? -6.789 27.469 13.516 1 82.31 90 ASP B C 1
ATOM 2529 O O . ASP B 1 90 ? -6.141 28.422 13.078 1 82.31 90 ASP B O 1
ATOM 2533 N N . LYS B 1 91 ? -6.559 26.875 14.625 1 81.75 91 LYS B N 1
ATOM 2534 C CA . LYS B 1 91 ? -5.406 27.266 15.43 1 81.75 91 LYS B CA 1
ATOM 2535 C C . LYS B 1 91 ? -4.098 26.859 14.758 1 81.75 91 LYS B C 1
ATOM 2537 O O . LYS B 1 91 ? -3.133 27.625 14.742 1 81.75 91 LYS B O 1
ATOM 2542 N N . LEU B 1 92 ? -4.117 25.734 14.18 1 85.12 92 LEU B N 1
ATOM 2543 C CA . LEU B 1 92 ? -2.926 25.219 13.516 1 85.12 92 LEU B CA 1
ATOM 2544 C C . LEU B 1 92 ? -2.518 26.125 12.352 1 85.12 92 LEU B C 1
ATOM 2546 O O . LEU B 1 92 ? -1.341 26.469 12.219 1 85.12 92 LEU B O 1
ATOM 2550 N N . LYS B 1 93 ? -3.457 26.5 11.578 1 88.12 93 LYS B N 1
ATOM 2551 C CA . LYS B 1 93 ? -3.191 27.391 10.461 1 88.12 93 LYS B CA 1
ATOM 2552 C C . LYS B 1 93 ? -2.559 28.703 10.938 1 88.12 93 LYS B C 1
ATOM 2554 O O . LYS B 1 93 ? -1.584 29.172 10.352 1 88.12 93 LYS B O 1
ATOM 2559 N N . LYS B 1 94 ? -3.102 29.234 11.977 1 86.19 94 LYS B N 1
ATOM 2560 C CA . LYS B 1 94 ? -2.59 30.484 12.516 1 86.19 94 LYS B CA 1
ATOM 2561 C C . LYS B 1 94 ? -1.157 30.328 13.016 1 86.19 94 LYS B C 1
ATOM 2563 O O . LYS B 1 94 ? -0.308 31.188 12.773 1 86.19 94 LYS B O 1
ATOM 2568 N N . MET B 1 95 ? -0.973 29.25 13.609 1 82.88 95 MET B N 1
ATOM 2569 C CA . MET B 1 95 ? 0.353 29 14.156 1 82.88 95 MET B CA 1
ATOM 2570 C C . MET B 1 95 ? 1.378 28.812 13.039 1 82.88 95 MET B C 1
ATOM 2572 O O . MET B 1 95 ? 2.496 29.312 13.133 1 82.88 95 MET B O 1
ATOM 2576 N N . ILE B 1 96 ? 1.051 28.141 12 1 86.88 96 ILE B N 1
ATOM 2577 C CA . ILE B 1 96 ? 1.926 27.922 10.852 1 86.88 96 ILE B CA 1
ATOM 2578 C C . ILE B 1 96 ? 2.289 29.266 10.219 1 86.88 96 ILE B C 1
ATOM 2580 O O . ILE B 1 96 ? 3.469 29.562 10.008 1 86.88 96 ILE B O 1
ATOM 2584 N N . ASN B 1 97 ? 1.285 30.047 10.039 1 89 97 ASN B N 1
ATOM 2585 C CA . ASN B 1 97 ? 1.499 31.312 9.344 1 89 97 ASN B CA 1
ATOM 2586 C C . ASN B 1 97 ? 2.291 32.312 10.203 1 89 97 ASN B C 1
ATOM 2588 O O . ASN B 1 97 ? 3.061 33.094 9.68 1 89 97 ASN B O 1
ATOM 2592 N N . ARG B 1 98 ? 2.164 32.188 11.422 1 85.25 98 ARG B N 1
ATOM 2593 C CA . ARG B 1 98 ? 2.904 33.062 12.328 1 85.25 98 ARG B CA 1
ATOM 2594 C C . ARG B 1 98 ? 4.371 32.656 12.406 1 85.25 98 ARG B C 1
ATOM 2596 O O . ARG B 1 98 ? 5.262 33.5 12.359 1 85.25 98 ARG B O 1
ATOM 2603 N N . SER B 1 99 ? 4.609 31.375 12.461 1 81.06 99 SER B N 1
ATOM 2604 C CA . SER B 1 99 ? 5.953 30.891 12.742 1 81.06 99 SER B CA 1
ATOM 2605 C C . SER B 1 99 ? 6.727 30.625 11.453 1 81.06 99 SER B C 1
ATOM 2607 O O . SER B 1 99 ? 7.953 30.734 11.43 1 81.06 99 SER B O 1
ATOM 2609 N N . PHE B 1 100 ? 5.984 30.312 10.398 1 84.75 100 PHE B N 1
ATOM 2610 C CA . PHE B 1 100 ? 6.648 29.875 9.172 1 84.75 100 PHE B CA 1
ATOM 2611 C C . PHE B 1 100 ? 6.113 30.641 7.969 1 84.75 100 PHE B C 1
ATOM 2613 O O . PHE B 1 100 ? 6.254 30.188 6.828 1 84.75 100 PHE B O 1
ATOM 2620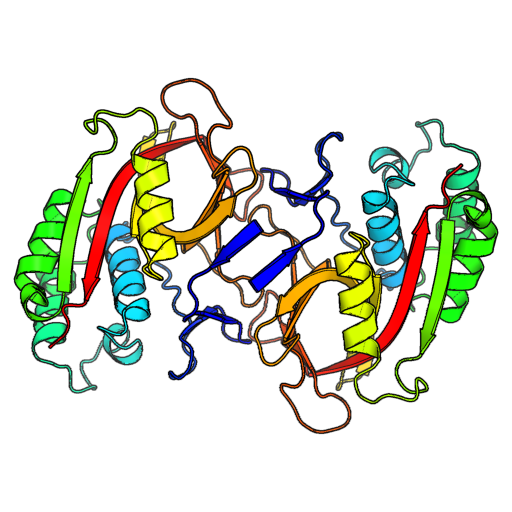 N N . GLY B 1 101 ? 5.52 31.703 8.234 1 84.81 101 GLY B N 1
ATOM 2621 C CA . GLY B 1 101 ? 4.82 32.469 7.207 1 84.81 101 GLY B CA 1
ATOM 2622 C C . GLY B 1 101 ? 5.746 33 6.129 1 84.81 101 GLY B C 1
ATOM 2623 O O . GLY B 1 101 ? 5.293 33.344 5.035 1 84.81 101 GLY B O 1
ATOM 2624 N N . ASP B 1 102 ? 7.023 33 6.391 1 85.75 102 ASP B N 1
ATOM 2625 C CA . ASP B 1 102 ? 7.984 33.469 5.391 1 85.75 102 ASP B CA 1
ATOM 2626 C C . ASP B 1 102 ? 8.328 32.375 4.402 1 85.75 102 ASP B C 1
ATOM 2628 O O . ASP B 1 102 ? 8.844 32.625 3.316 1 85.75 102 ASP B O 1
ATOM 2632 N N . THR B 1 103 ? 8.062 31.156 4.816 1 87.75 103 THR B N 1
ATOM 2633 C CA . THR B 1 103 ? 8.477 30 4.035 1 87.75 103 THR B CA 1
ATOM 2634 C C . THR B 1 103 ? 7.273 29.312 3.4 1 87.75 103 THR B C 1
ATOM 2636 O O . THR B 1 103 ? 7.367 28.781 2.287 1 87.75 103 THR B O 1
ATOM 2639 N N . VAL B 1 104 ? 6.156 29.344 4.191 1 91.94 104 VAL B N 1
ATOM 2640 C CA . VAL B 1 104 ? 4.969 28.656 3.699 1 91.94 104 VAL B CA 1
ATOM 2641 C C . VAL B 1 104 ? 3.73 29.516 3.955 1 91.94 104 VAL B C 1
ATOM 2643 O O . VAL B 1 104 ? 3.775 30.453 4.746 1 91.94 104 VAL B O 1
ATOM 2646 N N . CYS B 1 105 ? 2.674 29.172 3.26 1 93 105 CYS B N 1
ATOM 2647 C CA . CYS B 1 105 ? 1.339 29.703 3.5 1 93 105 CYS B CA 1
ATOM 2648 C C . CYS B 1 105 ? 0.33 28.578 3.709 1 93 105 CYS B C 1
ATOM 2650 O O . CYS B 1 105 ? 0.292 27.625 2.932 1 93 105 CYS B O 1
ATOM 2652 N N . ALA B 1 106 ? -0.358 28.734 4.77 1 93.56 106 ALA B N 1
ATOM 2653 C CA . ALA B 1 106 ? -1.367 27.719 5.08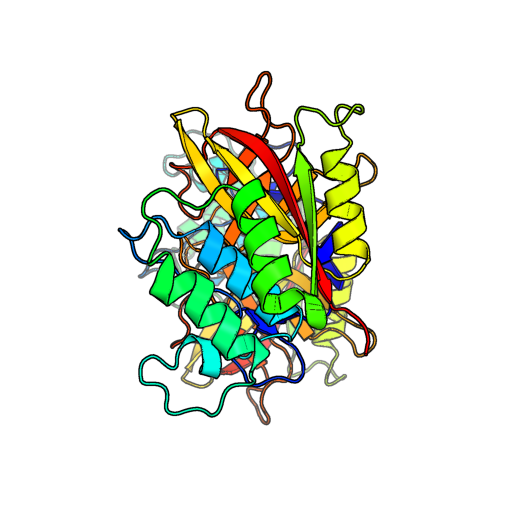2 1 93.56 106 ALA B CA 1
ATOM 2654 C C . ALA B 1 106 ? -2.775 28.281 4.906 1 93.56 106 ALA B C 1
ATOM 2656 O O . ALA B 1 106 ? -3.049 29.422 5.289 1 93.56 106 ALA B O 1
ATOM 2657 N N . GLU B 1 107 ? -3.666 27.531 4.254 1 92.5 107 GLU B N 1
ATOM 2658 C CA . GLU B 1 107 ? -5.078 27.875 4.102 1 92.5 107 GLU B CA 1
ATOM 2659 C C . GLU B 1 107 ? -5.973 26.797 4.699 1 92.5 107 GLU B C 1
ATOM 2661 O O . GLU B 1 107 ? -5.75 25.594 4.48 1 92.5 107 GLU B O 1
ATOM 2666 N N . TYR B 1 108 ? -6.91 27.25 5.438 1 90.62 108 TYR B N 1
ATOM 2667 C CA . TYR B 1 108 ? -7.871 26.391 6.125 1 90.62 108 TYR B CA 1
ATOM 2668 C C . TYR B 1 108 ? -9.203 26.359 5.383 1 90.62 108 TYR B C 1
ATOM 2670 O O . TYR B 1 108 ? -9.672 27.391 4.895 1 90.62 108 TYR B O 1
ATOM 2678 N N . TYR B 1 109 ? -9.711 25.172 5.203 1 88.56 109 TYR B N 1
ATOM 2679 C CA . TYR B 1 109 ? -11.023 25 4.59 1 88.56 109 TYR B CA 1
ATOM 2680 C C . TYR B 1 109 ? -11.93 24.156 5.48 1 88.56 109 TYR B C 1
ATOM 2682 O O . TYR B 1 109 ? -11.547 23.07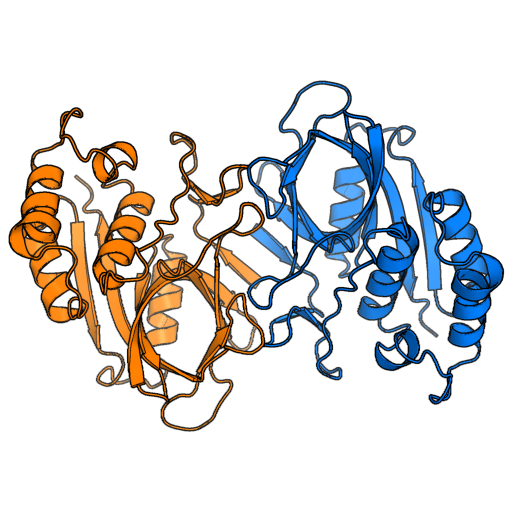8 5.945 1 88.56 109 TYR B O 1
ATOM 2690 N N . ASN B 1 110 ? -13.117 24.703 5.738 1 87.19 110 ASN B N 1
ATOM 2691 C CA . ASN B 1 110 ? -14.172 23.969 6.426 1 87.19 110 ASN B CA 1
ATOM 2692 C C . ASN B 1 110 ? -15.062 23.219 5.441 1 87.19 110 ASN B C 1
ATOM 2694 O O . ASN B 1 110 ? -15.742 23.844 4.617 1 87.19 110 ASN B O 1
ATOM 2698 N N . CYS B 1 111 ? -15.133 21.906 5.574 1 83.62 111 CYS B N 1
ATOM 2699 C CA . CYS B 1 111 ? -15.805 21.094 4.578 1 83.62 111 CYS B CA 1
ATOM 2700 C C . CYS B 1 111 ? -17.312 21.156 4.754 1 83.62 111 CYS B C 1
ATOM 2702 O O . CYS B 1 111 ? -18.062 20.828 3.834 1 83.62 111 CYS B O 1
ATOM 2704 N N . ASP B 1 112 ? -17.812 21.438 5.938 1 74.75 112 ASP B N 1
ATOM 2705 C CA . ASP B 1 112 ? -19.25 21.578 6.164 1 74.75 112 ASP B CA 1
ATOM 2706 C C . ASP B 1 112 ? -19.781 22.875 5.543 1 74.75 112 ASP B C 1
ATOM 2708 O O . ASP B 1 112 ? -20.969 22.969 5.207 1 74.75 112 ASP B O 1
ATOM 2712 N N . LYS B 1 113 ? -19.016 23.891 5.547 1 63.88 113 LYS B N 1
ATOM 2713 C CA . LYS B 1 113 ? -19.484 25.203 5.094 1 63.88 113 LYS B CA 1
ATOM 2714 C C . LYS B 1 113 ? -19.344 25.344 3.58 1 63.88 113 LYS B C 1
ATOM 2716 O O . LYS B 1 113 ? -19.922 26.25 2.979 1 63.88 113 LYS B O 1
ATOM 2721 N N . GLU B 1 114 ? -18.344 24.656 3.111 1 55.59 114 GLU B N 1
ATOM 2722 C CA . GLU B 1 114 ? -18.125 24.922 1.691 1 55.59 114 GLU B CA 1
ATOM 2723 C C . GLU B 1 114 ? -19.297 24.406 0.856 1 55.59 114 GLU B C 1
ATOM 2725 O O . GLU B 1 114 ? -19.906 23.391 1.198 1 55.59 114 GLU B O 1
ATOM 2730 N N . GLU B 1 115 ? -19.891 25.328 0.131 1 52.53 115 GLU B N 1
ATOM 2731 C CA . GLU B 1 115 ? -21.109 25.328 -0.671 1 52.53 115 GLU B CA 1
ATOM 2732 C C . GLU B 1 115 ? -21.297 23.984 -1.376 1 52.53 115 GLU B C 1
ATOM 2734 O O . GLU B 1 115 ? -22.438 23.562 -1.602 1 52.53 115 GLU B O 1
ATOM 2739 N N . ALA B 1 116 ? -20.297 23.453 -2.111 1 53.56 116 ALA B N 1
ATOM 2740 C CA . ALA B 1 116 ? -20.578 22.344 -3.018 1 53.56 116 ALA B CA 1
ATOM 2741 C C . ALA B 1 116 ? -20.328 21 -2.33 1 53.56 116 ALA B C 1
ATOM 2743 O O . ALA B 1 116 ? -19.297 20.797 -1.69 1 53.56 116 ALA B O 1
ATOM 2744 N N . LYS B 1 117 ? -21.328 20.141 -2.004 1 55.53 117 LYS B N 1
ATOM 2745 C CA . LYS B 1 117 ? -21.391 18.812 -1.384 1 55.53 117 LYS B CA 1
ATOM 2746 C C . LYS B 1 117 ? -20.109 18.031 -1.633 1 55.53 117 LYS B C 1
ATOM 2748 O O . LYS B 1 117 ? -19.594 17.375 -0.723 1 55.53 117 LYS B O 1
ATOM 2753 N N . ASP B 1 118 ? -19.516 18.234 -2.799 1 64.69 118 ASP B N 1
ATOM 2754 C CA . ASP B 1 118 ? -18.344 17.438 -3.166 1 64.69 118 ASP B CA 1
ATOM 2755 C C . ASP B 1 118 ? -17.141 18.344 -3.414 1 64.69 118 ASP B C 1
ATOM 2757 O O . ASP B 1 118 ? -16.234 17.984 -4.176 1 64.69 118 ASP B O 1
ATOM 2761 N N . GLY B 1 119 ? -17.266 19.422 -2.693 1 82.31 119 GLY B N 1
ATOM 2762 C CA . GLY B 1 119 ? -16.219 20.406 -2.928 1 82.31 119 GLY B CA 1
ATOM 2763 C C . GLY B 1 119 ? -14.867 19.984 -2.375 1 82.31 119 GLY B C 1
ATOM 2764 O O . GLY B 1 119 ? -13.836 20.203 -3.01 1 82.31 119 GLY B O 1
ATOM 2765 N N . PHE B 1 120 ? -14.977 19.234 -1.212 1 87.5 120 PHE B N 1
ATOM 2766 C CA . PHE B 1 120 ? -13.703 18.859 -0.599 1 87.5 120 PHE B CA 1
ATOM 2767 C C . PHE B 1 120 ? -12.969 17.844 -1.455 1 87.5 120 PHE B C 1
ATOM 2769 O O . PHE B 1 120 ? -11.742 17.859 -1.53 1 87.5 120 PHE B O 1
ATOM 2776 N N . LYS B 1 121 ? -13.711 16.969 -2.113 1 92.88 121 LYS B N 1
ATOM 2777 C CA . LYS B 1 121 ? -13.094 15.969 -2.984 1 92.88 121 LYS B CA 1
ATOM 2778 C C . LYS B 1 121 ? -12.297 16.641 -4.098 1 92.88 121 LYS B C 1
ATOM 2780 O O . LYS B 1 121 ? -11.156 16.25 -4.379 1 92.88 121 LYS B O 1
ATOM 2785 N N . ASN B 1 122 ? -12.969 17.609 -4.625 1 92.19 122 ASN B N 1
ATOM 2786 C CA . ASN B 1 122 ? -12.305 18.359 -5.691 1 92.19 122 ASN B CA 1
ATOM 2787 C C . ASN B 1 122 ? -11.078 19.094 -5.176 1 92.19 122 ASN B C 1
ATOM 2789 O O . ASN B 1 122 ? -10.055 19.172 -5.863 1 92.19 122 ASN B O 1
ATOM 2793 N N . GLN B 1 123 ? -11.18 19.641 -4.074 1 93.81 123 GLN B N 1
ATOM 2794 C CA . GLN B 1 123 ? -10.039 20.344 -3.488 1 93.81 123 GLN B CA 1
ATOM 2795 C C . GLN B 1 123 ? -8.867 19.391 -3.256 1 93.81 123 GLN B C 1
ATOM 2797 O O . GLN B 1 123 ? -7.734 19.703 -3.635 1 93.81 123 GLN B O 1
ATOM 2802 N N . ILE B 1 124 ? -9.188 18.297 -2.652 1 96 124 ILE B N 1
ATOM 2803 C CA . ILE B 1 124 ? -8.156 17.312 -2.342 1 96 124 ILE B CA 1
ATOM 2804 C C . ILE B 1 124 ? -7.473 16.844 -3.627 1 96 124 ILE B C 1
ATOM 2806 O O . ILE B 1 124 ? -6.242 16.859 -3.719 1 96 124 ILE B O 1
ATOM 2810 N N . LYS B 1 125 ? -8.305 16.5 -4.559 1 96.38 125 LYS B N 1
ATOM 2811 C CA . LYS B 1 125 ? -7.766 16.047 -5.836 1 96.38 125 LYS B CA 1
ATOM 2812 C C . LYS B 1 125 ? -6.898 17.125 -6.48 1 96.38 125 LYS B C 1
ATOM 2814 O O . LYS B 1 125 ? -5.805 16.828 -6.973 1 96.38 125 LYS B O 1
ATOM 2819 N N . SER B 1 126 ? -7.379 18.344 -6.48 1 96.06 126 SER B N 1
ATOM 2820 C CA . SER B 1 126 ? -6.668 19.453 -7.109 1 96.06 126 SER B CA 1
ATOM 2821 C C . SER B 1 126 ? -5.324 19.703 -6.434 1 96.06 126 SER B C 1
ATOM 2823 O O . SER B 1 126 ? -4.32 19.938 -7.109 1 96.06 126 SER B O 1
ATOM 2825 N N . VAL B 1 127 ? -5.281 19.688 -5.188 1 96.94 127 VAL B N 1
ATOM 2826 C CA . VAL B 1 127 ? -4.055 19.906 -4.434 1 96.94 127 VAL B CA 1
ATOM 2827 C C . VAL B 1 127 ? -3.055 18.797 -4.711 1 96.94 127 VAL B C 1
ATOM 2829 O O . VAL B 1 127 ? -1.879 19.062 -4.98 1 96.94 127 VAL B O 1
ATOM 2832 N N . LEU B 1 128 ? -3.533 17.562 -4.707 1 97.62 128 LEU B N 1
ATOM 2833 C CA . LEU B 1 128 ? -2.676 16.406 -4.973 1 97.62 128 LEU B CA 1
ATOM 2834 C C . LEU B 1 128 ? -2.17 16.438 -6.41 1 97.62 128 LEU B C 1
ATOM 2836 O O . LEU B 1 128 ? -1.033 16.047 -6.68 1 97.62 128 LEU B O 1
ATOM 2840 N N . ASP B 1 129 ? -3 16.891 -7.32 1 96.81 129 ASP B N 1
ATOM 2841 C CA . ASP B 1 129 ? -2.605 17 -8.719 1 96.81 129 ASP B CA 1
ATOM 2842 C C . ASP B 1 129 ? -1.485 18.016 -8.898 1 96.81 129 ASP B C 1
ATOM 2844 O O . ASP B 1 129 ? -0.696 17.938 -9.836 1 96.81 129 ASP B O 1
ATOM 2848 N N . LYS B 1 130 ? -1.404 18.984 -8 1 96.94 130 LYS B N 1
ATOM 2849 C CA . LYS B 1 130 ? -0.336 19.984 -8.023 1 96.94 130 LYS B CA 1
ATOM 2850 C C . LYS B 1 130 ? 0.901 19.469 -7.289 1 96.94 130 LYS B C 1
ATOM 2852 O O . LYS B 1 130 ? 1.809 20.25 -6.98 1 96.94 130 LYS B O 1
ATOM 2857 N N . ASP B 1 131 ? 0.889 18.188 -6.93 1 96.75 131 ASP B N 1
ATOM 2858 C CA . ASP B 1 131 ? 2.006 17.484 -6.301 1 96.75 131 ASP B CA 1
ATOM 2859 C C . ASP B 1 131 ? 2.262 18.016 -4.891 1 96.75 131 ASP B C 1
ATOM 2861 O O . ASP B 1 131 ? 3.414 18.156 -4.473 1 96.75 131 ASP B O 1
ATOM 2865 N N . MET B 1 132 ? 1.177 18.406 -4.23 1 97.19 132 MET B N 1
ATOM 2866 C CA . MET B 1 132 ? 1.236 18.844 -2.836 1 97.19 132 MET B CA 1
ATOM 2867 C C . MET B 1 132 ? 0.379 17.938 -1.951 1 97.19 132 MET B C 1
ATOM 2869 O O . MET B 1 132 ? -0.716 17.531 -2.346 1 97.19 132 MET B O 1
ATOM 2873 N N . PRO B 1 133 ? 0.948 17.672 -0.749 1 98.31 133 PRO B N 1
ATOM 2874 C CA . PRO B 1 133 ? 0.09 16.969 0.204 1 98.31 133 PRO B CA 1
ATOM 2875 C C . PRO B 1 133 ? -0.973 17.859 0.827 1 98.31 133 PRO B C 1
ATOM 2877 O O . PRO B 1 133 ? -0.904 19.094 0.692 1 98.31 133 PRO B O 1
ATOM 2880 N N . ILE B 1 134 ? -1.987 17.266 1.427 1 98.06 134 ILE B N 1
ATOM 2881 C CA . ILE B 1 134 ? -3.049 18.047 2.049 1 98.06 134 ILE B CA 1
ATOM 2882 C C . ILE B 1 134 ? -3.463 17.406 3.367 1 98.06 134 ILE B C 1
ATOM 2884 O O . ILE B 1 134 ? -3.648 16.188 3.438 1 98.06 134 ILE B O 1
ATOM 2888 N N . ILE B 1 135 ? -3.543 18.188 4.453 1 96.94 135 ILE B N 1
ATOM 2889 C CA . ILE B 1 135 ? -3.926 17.719 5.777 1 96.94 135 ILE B CA 1
ATOM 2890 C C . ILE B 1 135 ? -5.445 17.594 5.863 1 96.94 135 ILE B C 1
ATOM 2892 O O . ILE B 1 135 ? -6.172 18.531 5.512 1 96.94 135 ILE B O 1
ATOM 2896 N N . LEU B 1 136 ? -5.941 16.469 6.316 1 96.88 136 LEU B N 1
ATOM 2897 C CA . LEU B 1 136 ? -7.367 16.219 6.488 1 96.88 136 LEU B CA 1
ATOM 2898 C C . LEU B 1 136 ? -7.719 16.094 7.969 1 96.88 136 LEU B C 1
ATOM 2900 O O . LEU B 1 136 ? -7.062 15.344 8.703 1 96.88 136 LEU B O 1
ATOM 2904 N N . GLY B 1 137 ? -8.68 16.844 8.398 1 94.62 137 GLY B N 1
ATOM 2905 C CA . GLY B 1 137 ? -9.344 16.578 9.664 1 94.62 137 GLY B CA 1
ATOM 2906 C C . GLY B 1 137 ? -10.531 15.641 9.531 1 94.62 137 GLY B C 1
ATOM 2907 O O . GLY B 1 137 ? -11.422 15.867 8.703 1 94.62 137 GLY B O 1
ATOM 2908 N N . ILE B 1 138 ? -10.539 14.555 10.336 1 94.56 138 ILE B N 1
ATOM 2909 C CA . ILE B 1 138 ? -11.625 13.586 10.242 1 94.56 138 ILE B CA 1
ATOM 2910 C C . ILE B 1 138 ? -12.273 13.414 11.609 1 94.56 138 ILE B C 1
ATOM 2912 O O . ILE B 1 138 ? -11.602 13.492 12.641 1 94.56 138 ILE B O 1
ATOM 2916 N N . ASP B 1 139 ? -13.531 13.188 11.586 1 92.94 139 ASP B N 1
ATOM 2917 C CA . ASP B 1 139 ? -14.289 12.844 12.773 1 92.94 139 ASP B CA 1
ATOM 2918 C C . ASP B 1 139 ? -14.797 11.398 12.703 1 92.94 139 ASP B C 1
ATOM 2920 O O . ASP B 1 139 ? -15.344 10.984 11.68 1 92.94 139 ASP B O 1
ATOM 2924 N N . PHE B 1 140 ? -14.602 10.734 13.797 1 94.19 140 PHE B N 1
ATOM 2925 C CA . PHE B 1 140 ? -15.109 9.367 13.867 1 94.19 140 PHE B CA 1
ATOM 2926 C C . PHE B 1 140 ? -16.562 9.359 14.312 1 94.19 140 PHE B C 1
ATOM 2928 O O . PHE B 1 140 ? -16.969 10.156 15.164 1 94.19 140 PHE B O 1
ATOM 2935 N N . LYS B 1 141 ? -17.266 8.406 13.844 1 92.25 141 LYS B N 1
ATOM 2936 C CA . LYS B 1 141 ? -18.672 8.242 14.234 1 92.25 141 LYS B CA 1
ATOM 2937 C C . LYS B 1 141 ? -18.797 7.977 15.734 1 92.25 141 LYS B C 1
ATOM 2939 O O . LYS B 1 141 ? -19.719 8.461 16.375 1 92.25 141 LYS B O 1
ATOM 2944 N N . LYS B 1 142 ? -17.891 7.234 16.281 1 91.25 142 LYS B N 1
ATOM 2945 C CA . LYS B 1 142 ? -17.969 6.867 17.688 1 91.25 142 LYS B CA 1
ATOM 2946 C C . LYS B 1 142 ? -17.359 7.953 18.578 1 91.25 142 LYS B C 1
ATOM 2948 O O . LYS B 1 142 ? -17.25 7.785 19.797 1 91.25 142 LYS B O 1
ATOM 2953 N N . GLY B 1 143 ? -16.859 9.062 18 1 87.19 143 GLY B N 1
ATOM 2954 C CA . GLY B 1 143 ? -16.328 10.18 18.766 1 87.19 143 GLY B CA 1
ATOM 2955 C C . GLY B 1 143 ? -14.836 10.391 18.547 1 87.19 143 GLY B C 1
ATOM 2956 O O . GLY B 1 143 ? -14.094 9.43 18.328 1 87.19 143 GLY B O 1
ATOM 2957 N N . GLY B 1 144 ? -14.461 11.633 18.625 1 86.88 144 GLY B N 1
ATOM 2958 C CA . GLY B 1 144 ? -13.062 11.992 18.5 1 86.88 144 GLY B CA 1
ATOM 2959 C C . GLY B 1 144 ? -12.68 12.438 17.094 1 86.88 144 GLY B C 1
ATOM 2960 O O . GLY B 1 144 ? -13.414 12.188 16.141 1 86.88 144 GLY B O 1
ATOM 2961 N N . GLY B 1 145 ? -11.68 13.195 17.062 1 89.19 145 GLY B N 1
ATOM 2962 C CA . GLY B 1 145 ? -11.125 13.695 15.82 1 89.19 145 GLY B CA 1
ATOM 2963 C C . GLY B 1 145 ? -9.695 13.25 15.586 1 89.19 145 GLY B C 1
ATOM 2964 O O . GLY B 1 145 ? -9.016 12.797 16.516 1 89.19 145 GLY B O 1
ATOM 2965 N N . HIS B 1 146 ? -9.328 13.281 14.398 1 91.81 146 HIS B N 1
ATOM 2966 C CA . HIS B 1 146 ? -7.984 12.859 14.008 1 91.81 146 HIS B CA 1
ATOM 2967 C C . HIS B 1 146 ? -7.5 13.633 12.789 1 91.81 146 HIS B C 1
ATOM 2969 O O . HIS B 1 146 ? -8.297 14.258 12.086 1 91.81 146 HIS B O 1
ATOM 2975 N N . ALA B 1 147 ? -6.219 13.789 12.703 1 93.69 147 ALA B N 1
ATOM 2976 C CA . ALA B 1 147 ? -5.609 14.438 11.547 1 93.69 147 ALA B CA 1
ATOM 2977 C C . ALA B 1 147 ? -4.723 13.453 10.781 1 93.69 147 ALA B C 1
ATOM 2979 O O . ALA B 1 147 ? -3.963 12.695 11.383 1 93.69 147 ALA B O 1
ATOM 2980 N N . VAL B 1 148 ? -4.887 13.461 9.469 1 96.81 148 VAL B N 1
ATOM 2981 C CA . VAL B 1 148 ? -4.062 12.609 8.609 1 96.81 148 VAL B CA 1
ATOM 2982 C C . VAL B 1 148 ? -3.572 13.414 7.41 1 96.81 148 VAL B C 1
ATOM 2984 O O . VAL B 1 148 ? -4.086 14.5 7.129 1 96.81 148 VAL B O 1
ATOM 2987 N N . LEU B 1 149 ? -2.525 12.914 6.777 1 98.44 149 LEU B N 1
ATOM 2988 C CA . LEU B 1 149 ? -1.939 13.594 5.625 1 98.44 149 LEU B CA 1
ATOM 2989 C C . LEU B 1 149 ? -2.232 12.828 4.336 1 98.44 149 LEU B C 1
ATOM 2991 O O . LEU B 1 149 ? -1.737 11.719 4.145 1 98.44 149 LEU B O 1
ATOM 2995 N N . ALA B 1 150 ? -3.051 13.43 3.459 1 98.75 150 ALA B N 1
ATOM 2996 C CA . ALA B 1 150 ? -3.322 12.828 2.158 1 98.75 150 ALA B CA 1
ATOM 2997 C C . ALA B 1 150 ? -2.146 13.031 1.204 1 98.75 150 ALA B C 1
ATOM 2999 O O . ALA B 1 150 ? -1.667 14.148 1.027 1 98.75 150 ALA B O 1
ATOM 3000 N N . ILE B 1 151 ? -1.719 11.906 0.578 1 98.69 151 ILE B N 1
ATOM 3001 C CA . ILE B 1 151 ? -0.538 11.984 -0.276 1 98.69 151 ILE B CA 1
ATOM 3002 C C . ILE B 1 151 ? -0.858 11.398 -1.65 1 98.69 151 ILE B C 1
ATOM 3004 O O . ILE B 1 151 ? 0.009 11.352 -2.527 1 98.69 151 ILE B O 1
ATOM 3008 N N . GLY B 1 152 ? -2.051 10.914 -1.863 1 98.12 152 GLY B N 1
ATOM 3009 C CA . GLY B 1 152 ? -2.477 10.359 -3.137 1 98.12 152 GLY B CA 1
ATOM 3010 C C . GLY B 1 152 ? -3.949 10 -3.168 1 98.12 152 GLY B C 1
ATOM 3011 O O . GLY B 1 152 ? -4.66 10.18 -2.176 1 98.12 152 GLY B O 1
ATOM 3012 N N . TYR B 1 153 ? -4.406 9.578 -4.32 1 97.75 153 TYR B N 1
ATOM 3013 C CA . TYR B 1 153 ? -5.805 9.18 -4.461 1 97.75 153 TYR B CA 1
ATOM 3014 C C . TYR B 1 153 ? -5.969 8.133 -5.555 1 97.75 153 TYR B C 1
ATOM 3016 O O . TYR B 1 153 ? -5.047 7.895 -6.34 1 97.75 153 TYR B O 1
ATOM 3024 N N . GLU B 1 154 ? -7.012 7.457 -5.477 1 96.69 154 GLU B N 1
ATOM 3025 C CA . GLU B 1 154 ? -7.484 6.555 -6.523 1 96.69 154 GLU B CA 1
ATOM 3026 C C . GLU B 1 154 ? -8.789 7.055 -7.137 1 96.69 154 GLU B C 1
ATOM 3028 O O . GLU B 1 154 ? -9.688 7.492 -6.418 1 96.69 154 GLU B O 1
ATOM 3033 N N . SER B 1 155 ? -8.82 7.121 -8.492 1 94.25 155 SER B N 1
ATOM 3034 C CA . SER B 1 155 ? -10.008 7.609 -9.188 1 94.25 155 SER B CA 1
ATOM 3035 C C . SER B 1 155 ? -10.281 6.797 -10.445 1 94.25 155 SER B C 1
ATOM 3037 O O . SER B 1 155 ? -9.406 6.07 -10.93 1 94.25 155 SER B O 1
ATOM 3039 N N . ASP B 1 156 ? -11.453 6.746 -10.867 1 91.56 156 ASP B N 1
ATOM 3040 C CA . ASP B 1 156 ? -11.883 6.227 -12.164 1 91.56 156 ASP B CA 1
ATOM 3041 C C . ASP B 1 156 ? -12.789 7.219 -12.883 1 91.56 156 ASP B C 1
ATOM 3043 O O . ASP B 1 156 ? -12.789 8.414 -12.57 1 91.56 156 ASP B O 1
ATOM 3047 N N . ASP B 1 157 ? -13.477 6.77 -13.891 1 90.12 157 ASP B N 1
ATOM 3048 C CA . ASP B 1 157 ? -14.328 7.645 -14.688 1 90.12 157 ASP B CA 1
ATOM 3049 C C . ASP B 1 157 ? -15.438 8.258 -13.844 1 90.12 157 ASP B C 1
ATOM 3051 O O . ASP B 1 157 ? -15.953 9.336 -14.164 1 90.12 157 ASP B O 1
ATOM 3055 N N . GLU B 1 158 ? -15.758 7.59 -12.734 1 88.44 158 GLU B N 1
ATOM 3056 C CA . GLU B 1 158 ? -16.844 8.062 -11.875 1 88.44 158 GLU B CA 1
ATOM 3057 C C . GLU B 1 158 ? -16.312 9.07 -10.852 1 88.44 158 GLU B C 1
ATOM 3059 O O . GLU B 1 158 ? -17.094 9.812 -10.25 1 88.44 158 GLU B O 1
ATOM 3064 N N . GLY B 1 159 ? -15.031 9.094 -10.656 1 90.06 159 GLY B N 1
ATOM 3065 C CA . GLY B 1 159 ? -14.469 10.086 -9.758 1 90.06 159 GLY B CA 1
ATOM 3066 C C . GLY B 1 159 ? -13.539 9.484 -8.711 1 90.06 159 GLY B C 1
ATOM 3067 O O . GLY B 1 159 ? -13.086 8.344 -8.852 1 90.06 159 GLY B O 1
ATOM 3068 N N . LEU B 1 160 ? -13.211 10.32 -7.77 1 93.81 160 LEU B N 1
ATOM 3069 C CA . LEU B 1 160 ? -12.352 9.961 -6.648 1 93.81 160 LEU B CA 1
ATOM 3070 C C . LEU B 1 160 ? -13.062 9 -5.703 1 93.81 160 LEU B C 1
ATOM 3072 O O . LEU B 1 160 ? -14.211 9.234 -5.316 1 93.81 160 LEU B O 1
ATOM 3076 N N . PHE B 1 161 ? -12.375 7.812 -5.344 1 95.31 161 PHE B N 1
ATOM 3077 C CA . PHE B 1 161 ? -13.086 6.918 -4.441 1 95.31 161 PHE B CA 1
ATOM 3078 C C . PHE B 1 161 ? -12.18 6.445 -3.314 1 95.31 161 PHE B C 1
ATOM 3080 O O . PHE B 1 161 ? -12.656 5.902 -2.314 1 95.31 161 PHE B O 1
ATOM 3087 N N . HIS B 1 162 ? -10.891 6.625 -3.436 1 97.69 162 HIS B N 1
ATOM 3088 C CA . HIS B 1 162 ? -9.961 6.398 -2.33 1 97.69 162 HIS B CA 1
ATOM 3089 C C . HIS B 1 162 ? -9 7.574 -2.166 1 97.69 162 HIS B C 1
ATOM 3091 O O . HIS B 1 162 ? -8.531 8.141 -3.158 1 97.69 162 HIS B O 1
ATOM 3097 N N . ILE B 1 163 ? -8.742 7.898 -0.918 1 98.31 163 ILE B N 1
ATOM 3098 C CA . ILE B 1 163 ? -7.664 8.812 -0.566 1 98.31 163 ILE B CA 1
ATOM 3099 C C . ILE B 1 163 ? -6.598 8.078 0.241 1 98.31 163 ILE B C 1
ATOM 3101 O O . ILE B 1 163 ? -6.91 7.426 1.24 1 98.31 163 ILE B O 1
ATOM 3105 N N . PHE B 1 164 ? -5.395 8.125 -0.248 1 98.5 164 PHE B N 1
ATOM 3106 C CA . PHE B 1 164 ? -4.281 7.48 0.438 1 98.5 164 PHE B CA 1
ATOM 3107 C C . PHE B 1 164 ? -3.619 8.438 1.42 1 98.5 164 PHE B C 1
ATOM 3109 O O . PHE B 1 164 ? -3.201 9.531 1.039 1 98.5 164 PHE B O 1
ATOM 3116 N N . CYS B 1 165 ? -3.467 7.969 2.734 1 98.62 165 CYS B N 1
ATOM 3117 C CA . CYS B 1 165 ? -3.053 8.906 3.775 1 98.62 165 CYS B CA 1
ATOM 3118 C C . CYS B 1 165 ? -1.914 8.32 4.605 1 98.62 165 CYS B C 1
ATOM 3120 O O . CYS B 1 165 ? -1.795 7.102 4.734 1 98.62 165 CYS B O 1
ATOM 3122 N N . LEU B 1 166 ? -1.092 9.203 5.074 1 98 166 LEU B N 1
ATOM 3123 C CA . LEU B 1 166 ? -0.193 8.906 6.184 1 98 166 LEU B CA 1
ATOM 3124 C C . LEU B 1 166 ? -0.842 9.25 7.52 1 98 166 LEU B C 1
ATOM 3126 O O . LEU B 1 166 ? -1.218 10.406 7.75 1 98 166 LEU B O 1
ATOM 3130 N N . ASP B 1 167 ? -1.035 8.305 8.336 1 96.62 167 ASP B N 1
ATOM 3131 C CA . ASP B 1 167 ? -1.612 8.422 9.672 1 96.62 167 ASP B CA 1
ATOM 3132 C C . ASP B 1 167 ? -0.534 8.32 10.75 1 96.62 167 ASP B C 1
ATOM 3134 O O . ASP B 1 167 ? 0.088 7.27 10.914 1 96.62 167 ASP B O 1
ATOM 3138 N N . PRO B 1 168 ? -0.318 9.391 11.5 1 93.56 168 PRO B N 1
ATOM 3139 C CA . PRO B 1 168 ? 0.708 9.328 12.547 1 93.56 168 PRO B CA 1
ATOM 3140 C C . PRO B 1 168 ? 0.332 8.383 13.688 1 93.56 168 PRO B C 1
ATOM 3142 O O . PRO B 1 168 ? 1.173 8.062 14.531 1 93.56 168 PRO B O 1
ATOM 3145 N N . GLY B 1 169 ? -0.873 7.938 13.742 1 90.88 169 GLY B N 1
ATOM 3146 C CA . GLY B 1 169 ? -1.336 7.105 14.844 1 90.88 169 GLY B CA 1
ATOM 3147 C C . GLY B 1 169 ? -0.965 5.641 14.68 1 90.88 169 GLY B C 1
ATOM 3148 O O . GLY B 1 169 ? -1.067 4.863 15.625 1 90.88 169 GLY B O 1
ATOM 3149 N N . TYR B 1 170 ? -0.506 5.23 13.477 1 92.19 170 TYR B N 1
ATOM 3150 C CA . TYR B 1 170 ? -0.222 3.826 13.195 1 92.19 170 TYR B CA 1
ATOM 3151 C C . TYR B 1 170 ? 1.098 3.678 12.453 1 92.19 170 TYR B C 1
ATOM 3153 O O . TYR B 1 170 ? 1.629 4.652 11.914 1 92.19 170 TYR B O 1
ATOM 3161 N N . ASN B 1 171 ? 1.568 2.436 12.477 1 91.12 171 ASN B N 1
ATOM 3162 C CA . ASN B 1 171 ? 2.824 2.168 11.781 1 91.12 171 ASN B CA 1
ATOM 3163 C C . ASN B 1 171 ? 2.646 2.209 10.266 1 91.12 171 ASN B C 1
ATOM 3165 O O . ASN B 1 171 ? 1.568 1.898 9.758 1 91.12 171 ASN B O 1
ATOM 3169 N N . CYS B 1 172 ? 3.672 2.617 9.648 1 93.38 172 CYS B N 1
ATOM 3170 C CA . CYS B 1 172 ? 3.781 2.533 8.195 1 93.38 172 CYS B CA 1
ATOM 3171 C C . CYS B 1 172 ? 4.953 1.649 7.785 1 93.38 172 CYS B C 1
ATOM 3173 O O . CYS B 1 172 ? 6.082 1.86 8.234 1 93.38 172 CYS B O 1
ATOM 3175 N N . TYR B 1 173 ? 4.68 0.73 6.895 1 92.38 173 TYR B N 1
ATOM 3176 C CA . TYR B 1 173 ? 5.676 -0.289 6.582 1 92.38 173 TYR B CA 1
ATOM 3177 C C . TYR B 1 173 ? 6.355 -0.001 5.25 1 92.38 173 TYR B C 1
ATOM 3179 O O . TYR B 1 173 ? 5.828 0.752 4.43 1 92.38 173 TYR B O 1
ATOM 3187 N N . PRO B 1 174 ? 7.535 -0.636 4.98 1 93.19 174 PRO B N 1
ATOM 3188 C CA . PRO B 1 174 ? 8.305 -0.361 3.766 1 93.19 174 PRO B CA 1
ATOM 3189 C C . PRO B 1 174 ? 7.574 -0.785 2.492 1 93.19 174 PRO B C 1
ATOM 3191 O O . PRO B 1 174 ? 7.973 -0.397 1.391 1 93.19 174 PRO B O 1
ATOM 3194 N N . THR B 1 175 ? 6.512 -1.531 2.615 1 94.56 175 THR B N 1
ATOM 3195 C CA . THR B 1 175 ? 5.812 -2.039 1.441 1 94.56 175 THR B CA 1
ATOM 3196 C C . THR B 1 175 ? 4.82 -1.009 0.915 1 94.56 175 THR B C 1
ATOM 3198 O O . THR B 1 175 ? 4.23 -1.193 -0.152 1 94.56 175 THR B O 1
ATOM 3201 N N . SER B 1 176 ? 4.664 0.047 1.684 1 95.81 176 SER B N 1
ATOM 3202 C CA . SER B 1 176 ? 3.562 0.927 1.308 1 95.81 176 SER B CA 1
ATOM 3203 C C . SER B 1 176 ? 3.967 2.393 1.409 1 95.81 176 SER B C 1
ATOM 3205 O O . SER B 1 176 ? 4.707 2.777 2.316 1 95.81 176 SER B O 1
ATOM 3207 N N . TYR B 1 177 ? 3.428 3.154 0.462 1 97.12 177 TYR B N 1
ATOM 3208 C CA . TYR B 1 177 ? 3.584 4.602 0.516 1 97.12 177 TYR B CA 1
ATOM 3209 C C . TYR B 1 177 ? 2.717 5.207 1.614 1 97.12 177 TYR B C 1
ATOM 3211 O O . TYR B 1 177 ? 3.01 6.289 2.121 1 97.12 177 TYR B O 1
ATOM 3219 N N . TRP B 1 178 ? 1.642 4.57 1.96 1 97.81 178 TRP B N 1
ATOM 3220 C CA . TRP B 1 178 ? 0.627 5.047 2.895 1 97.81 178 TRP B CA 1
ATOM 3221 C C . TRP B 1 178 ? 0.304 3.979 3.938 1 97.81 178 TRP B C 1
ATOM 3223 O O . TRP B 1 178 ? 0.737 2.83 3.812 1 97.81 178 TRP B O 1
ATOM 3233 N N . ASN B 1 179 ? -0.377 4.418 5.039 1 96.81 179 ASN B N 1
ATOM 3234 C CA . ASN B 1 179 ? -0.764 3.438 6.051 1 96.81 179 ASN B CA 1
ATOM 3235 C C . ASN B 1 179 ? -2.232 3.582 6.438 1 96.81 179 ASN B C 1
ATOM 3237 O O . ASN B 1 179 ? -2.688 2.963 7.398 1 96.81 179 ASN B O 1
ATOM 3241 N N . MET B 1 180 ? -2.971 4.387 5.742 1 97.44 180 MET B N 1
ATOM 3242 C CA . MET B 1 180 ? -4.414 4.531 5.906 1 97.44 180 MET B CA 1
ATOM 3243 C C . MET B 1 180 ? -5.078 4.906 4.586 1 97.44 180 MET B C 1
ATOM 3245 O O . MET B 1 180 ? -4.52 5.672 3.799 1 97.44 180 MET B O 1
ATOM 3249 N N . VAL B 1 181 ? -6.254 4.328 4.355 1 98.5 181 VAL B N 1
ATOM 3250 C CA . VAL B 1 181 ? -7.035 4.66 3.17 1 98.5 181 VAL B CA 1
ATOM 3251 C C . VAL B 1 181 ? -8.422 5.141 3.584 1 98.5 181 VAL B C 1
ATOM 3253 O O . VAL B 1 181 ? -9.078 4.52 4.43 1 98.5 181 VAL B O 1
ATOM 3256 N N . ILE B 1 182 ? -8.781 6.254 3.092 1 98.12 182 ILE B N 1
ATOM 3257 C CA . ILE B 1 182 ? -10.156 6.691 3.252 1 98.12 182 ILE B CA 1
ATOM 3258 C C . ILE B 1 182 ? -10.977 6.281 2.029 1 98.12 182 ILE B C 1
ATOM 3260 O O . ILE B 1 182 ? -10.758 6.789 0.928 1 98.12 182 ILE B O 1
ATOM 3264 N N . ALA B 1 183 ? -11.836 5.32 2.227 1 97.69 183 ALA B N 1
ATOM 3265 C CA . ALA B 1 183 ? -12.805 4.949 1.198 1 97.69 183 ALA B CA 1
ATOM 3266 C C . ALA B 1 183 ? -14 5.898 1.202 1 97.69 183 ALA B C 1
ATOM 3268 O O . ALA B 1 183 ? -14.711 6 2.201 1 97.69 183 ALA B O 1
ATOM 3269 N N . LEU B 1 184 ? -14.258 6.555 0.067 1 96.69 184 LEU B N 1
ATOM 3270 C CA . LEU B 1 184 ? -15.25 7.625 0.014 1 96.69 184 LEU B CA 1
ATOM 3271 C C . LEU B 1 184 ? -16.641 7.07 -0.297 1 96.69 184 LEU B C 1
ATOM 3273 O O . LEU B 1 184 ? -16.766 6.152 -1.108 1 96.69 184 LEU B O 1
ATOM 3277 N N . ASP B 1 185 ? -17.609 7.605 0.393 1 94.56 185 ASP B N 1
ATOM 3278 C CA . ASP B 1 185 ? -19.031 7.43 0.108 1 94.56 185 ASP B CA 1
ATOM 3279 C C . ASP B 1 185 ? -19.438 5.965 0.231 1 94.56 185 ASP B C 1
ATOM 3281 O O . ASP B 1 185 ? -20.141 5.434 -0.638 1 94.56 185 ASP B O 1
ATOM 3285 N N . ILE B 1 186 ? -18.906 5.328 1.245 1 93.94 186 ILE B N 1
ATOM 3286 C CA . ILE B 1 186 ? -19.203 3.928 1.52 1 93.94 186 ILE B CA 1
ATOM 3287 C C . ILE B 1 186 ? -20.531 3.818 2.252 1 93.94 186 ILE B C 1
ATOM 3289 O O . ILE B 1 186 ? -21.297 2.871 2.033 1 93.94 186 ILE B O 1
ATOM 3293 N N . TYR B 1 187 ? -20.828 4.781 3.125 1 94.19 187 TYR B N 1
ATOM 3294 C CA . TYR B 1 187 ? -22.016 4.773 3.971 1 94.19 187 TYR B CA 1
ATOM 3295 C C . TYR B 1 187 ? -22.938 5.938 3.627 1 94.19 187 TYR B C 1
ATOM 3297 O O . TYR B 1 187 ? -22.562 6.816 2.844 1 94.19 187 TYR B O 1
ATOM 3305 N N . ARG B 1 188 ? -24.062 5.805 4.211 1 92.19 188 ARG B N 1
ATOM 3306 C CA . ARG B 1 188 ? -25.016 6.906 4.133 1 92.19 188 ARG B CA 1
ATOM 3307 C C . ARG B 1 188 ? -25.031 7.715 5.426 1 92.19 188 ARG B C 1
ATOM 3309 O O . ARG B 1 188 ? -24.578 7.238 6.465 1 92.19 188 ARG B O 1
ATOM 3316 N N . GLY B 1 189 ? -25.391 9.016 5.363 1 91.94 189 GLY B N 1
ATOM 3317 C CA . GLY B 1 189 ? -25.547 9.82 6.562 1 91.94 189 GLY B CA 1
ATOM 3318 C C . GLY B 1 189 ? -24.375 10.75 6.816 1 91.94 189 GLY B C 1
ATOM 3319 O O . GLY B 1 189 ? -23.703 11.164 5.879 1 91.94 189 GLY B O 1
ATOM 3320 N N . LYS B 1 190 ? -24.188 11.109 8.086 1 91.19 190 LYS B N 1
ATOM 3321 C CA . LYS B 1 190 ? -23.234 12.141 8.492 1 91.19 190 LYS B CA 1
ATOM 3322 C C . LYS B 1 190 ? -21.797 11.656 8.312 1 91.19 190 LYS B C 1
ATOM 3324 O O . LYS B 1 190 ? -20.891 12.461 8.07 1 91.19 190 LYS B O 1
ATOM 3329 N N . TYR B 1 191 ? -21.641 10.367 8.477 1 95.19 191 TYR B N 1
ATOM 3330 C CA . TYR B 1 191 ? -20.312 9.75 8.367 1 95.19 191 TYR B CA 1
ATOM 3331 C C . TYR B 1 191 ? -20.25 8.828 7.156 1 95.19 191 TYR B C 1
ATOM 3333 O O . TYR B 1 191 ? -20.203 7.602 7.309 1 95.19 191 TYR B O 1
ATOM 3341 N N . PRO B 1 192 ? -20.094 9.445 6 1 95.56 192 PRO B N 1
ATOM 3342 C CA . PRO B 1 192 ? -20.312 8.664 4.777 1 95.56 192 PRO B CA 1
ATOM 3343 C C . PRO B 1 192 ? -19.062 7.898 4.336 1 95.56 192 PRO B C 1
ATOM 3345 O O . PRO B 1 192 ? -19.141 7.059 3.436 1 95.56 192 PRO B O 1
ATOM 3348 N N . HIS B 1 193 ? -17.906 8.203 4.918 1 96.81 193 HIS B N 1
ATOM 3349 C CA . HIS B 1 193 ? -16.656 7.605 4.477 1 96.81 193 HIS B CA 1
ATOM 3350 C C . HIS B 1 19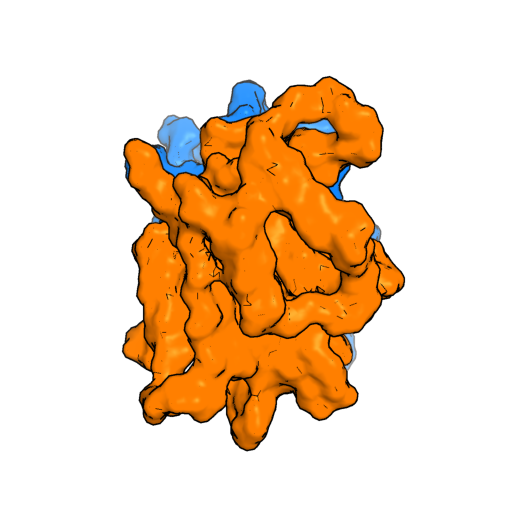3 ? -16.156 6.566 5.473 1 96.81 193 HIS B C 1
ATOM 3352 O O . HIS B 1 193 ? -16.656 6.496 6.602 1 96.81 193 HIS B O 1
ATOM 3358 N N . GLN B 1 194 ? -15.312 5.707 5.023 1 97.62 194 GLN B N 1
ATOM 3359 C CA . GLN B 1 194 ? -14.75 4.668 5.875 1 97.62 194 GLN B CA 1
ATOM 3360 C C . GLN B 1 194 ? -13.227 4.746 5.906 1 97.62 194 GLN B C 1
ATOM 3362 O O . GLN B 1 194 ? -12.586 4.898 4.863 1 97.62 194 GLN B O 1
ATOM 3367 N N . CYS B 1 195 ? -12.664 4.672 7.082 1 96.69 195 CYS B N 1
ATOM 3368 C CA . CYS B 1 195 ? -11.219 4.574 7.246 1 96.69 195 CYS B CA 1
ATOM 3369 C C . CYS B 1 195 ? -10.766 3.119 7.207 1 96.69 195 CYS B C 1
ATOM 3371 O O . CYS B 1 195 ? -11.164 2.318 8.055 1 96.69 195 CYS B O 1
ATOM 3373 N N . LEU B 1 196 ? -10 2.793 6.215 1 96.81 196 LEU B N 1
ATOM 3374 C CA . LEU B 1 196 ? -9.344 1.489 6.195 1 96.81 196 LEU B CA 1
ATOM 3375 C C . LEU B 1 196 ? -8.008 1.541 6.93 1 96.81 196 LEU B C 1
ATOM 3377 O O . LEU B 1 196 ? -7.148 2.363 6.609 1 96.81 196 LEU B O 1
ATOM 3381 N N . THR B 1 197 ? -7.895 0.703 7.91 1 94 197 THR B N 1
ATOM 3382 C CA . THR B 1 197 ? -6.684 0.629 8.719 1 94 197 THR B CA 1
ATOM 3383 C C . THR B 1 197 ? -6.023 -0.741 8.586 1 94 197 THR B C 1
ATOM 3385 O O . THR B 1 197 ? -6.469 -1.573 7.789 1 94 197 THR B O 1
ATOM 3388 N N . ASP B 1 198 ? -4.902 -0.918 9.312 1 90.19 198 ASP B N 1
ATOM 3389 C CA . ASP B 1 198 ? -4.219 -2.207 9.258 1 90.19 198 ASP B CA 1
ATOM 3390 C C . ASP B 1 198 ? -4.973 -3.264 10.062 1 90.19 198 ASP B C 1
ATOM 3392 O O . ASP B 1 198 ? -4.605 -4.441 10.047 1 90.19 198 ASP B O 1
ATOM 3396 N N . ASN B 1 199 ? -5.988 -2.859 10.719 1 89.25 199 ASN B N 1
ATOM 3397 C CA . ASN B 1 199 ? -6.844 -3.75 11.5 1 89.25 199 ASN B CA 1
ATOM 3398 C C . ASN B 1 199 ? -8.234 -3.879 10.875 1 89.25 199 ASN B C 1
ATOM 3400 O O . ASN B 1 199 ? -9.047 -2.963 10.977 1 89.25 199 ASN B O 1
ATOM 3404 N N . PRO B 1 200 ? -8.547 -5.074 10.336 1 87.81 200 PRO B N 1
ATOM 3405 C CA . PRO B 1 200 ? -9.828 -5.25 9.648 1 87.81 200 PRO B CA 1
ATOM 3406 C C . PRO B 1 200 ? -11.023 -5.078 10.578 1 87.81 200 PRO B C 1
ATOM 3408 O O . PRO B 1 200 ? -12.141 -4.852 10.117 1 87.81 200 PRO B O 1
ATOM 3411 N N . TYR B 1 201 ? -10.75 -5.199 11.852 1 89.62 201 TYR B N 1
ATOM 3412 C CA . TYR B 1 201 ? -11.844 -5.098 12.812 1 89.62 201 TYR B CA 1
ATOM 3413 C C . TYR B 1 201 ? -12.016 -3.664 13.297 1 89.62 201 TYR B C 1
ATOM 3415 O O . TYR B 1 201 ? -12.914 -3.373 14.094 1 89.62 201 TYR B O 1
ATOM 3423 N N . ASN B 1 202 ? -11.164 -2.789 12.82 1 91.12 202 ASN B N 1
ATOM 3424 C CA . ASN B 1 202 ? -11.234 -1.378 13.18 1 91.12 202 ASN B CA 1
ATOM 3425 C C . ASN B 1 202 ? -11.148 -0.477 11.953 1 91.12 202 ASN B C 1
ATOM 3427 O O . ASN B 1 202 ? -10.156 0.234 11.773 1 91.12 202 ASN B O 1
ATOM 3431 N N . CYS B 1 203 ? -12.211 -0.485 11.227 1 94.75 203 CYS B N 1
ATOM 3432 C CA . CYS B 1 203 ? -12.375 0.39 10.07 1 94.75 203 CYS B CA 1
ATOM 3433 C C . CYS B 1 203 ? -13.609 1.271 10.219 1 94.75 203 CYS B C 1
ATOM 3435 O O . CYS B 1 203 ? -14.641 1.011 9.602 1 94.75 203 CYS B O 1
ATOM 3437 N N . PRO B 1 204 ? -13.445 2.316 10.969 1 95.81 204 PRO B N 1
ATOM 3438 C CA . PRO B 1 204 ? -14.617 3.094 11.398 1 95.81 204 PRO B CA 1
ATOM 3439 C C . PRO B 1 204 ? -15.156 3.996 10.297 1 95.81 204 PRO B C 1
ATOM 3441 O O . PRO B 1 204 ? -14.422 4.371 9.383 1 95.81 204 PRO B O 1
ATOM 3444 N N . ALA B 1 205 ? -16.453 4.324 10.461 1 96.88 205 ALA B N 1
ATOM 3445 C CA . ALA B 1 205 ? -17.078 5.375 9.656 1 96.88 205 ALA B CA 1
ATOM 3446 C C . ALA B 1 205 ? -16.578 6.754 10.086 1 96.88 205 ALA B C 1
ATOM 3448 O O . ALA B 1 205 ? -16.422 7.02 11.281 1 96.88 205 ALA B O 1
ATOM 3449 N N . ILE B 1 206 ? -16.391 7.621 9.055 1 96.56 206 ILE B N 1
ATOM 3450 C CA . ILE B 1 206 ? -15.852 8.938 9.383 1 96.56 206 ILE B CA 1
ATOM 3451 C C . ILE B 1 206 ? -16.484 9.992 8.484 1 96.56 206 ILE B C 1
ATOM 3453 O O . ILE B 1 206 ? -17.141 9.672 7.5 1 96.56 206 ILE B O 1
ATOM 3457 N N . GLN B 1 207 ? -16.266 11.195 8.93 1 94.75 207 GLN B N 1
ATOM 3458 C CA . GLN B 1 207 ? -16.516 12.383 8.117 1 94.75 207 GLN B CA 1
ATOM 3459 C C . GLN B 1 207 ? -15.242 13.219 7.969 1 94.75 207 GLN B C 1
ATOM 3461 O O . GLN B 1 207 ? -14.477 13.367 8.922 1 94.75 207 GLN B O 1
ATOM 3466 N N . ILE B 1 208 ? -14.984 13.648 6.781 1 94.44 208 ILE B N 1
ATOM 3467 C CA . ILE B 1 208 ? -13.945 14.656 6.594 1 94.44 208 ILE B CA 1
ATOM 3468 C C . ILE B 1 208 ? -14.516 16.047 6.879 1 94.44 208 ILE B C 1
ATOM 3470 O O . ILE B 1 208 ? -15.422 16.5 6.188 1 94.44 208 ILE B O 1
ATOM 3474 N N . THR B 1 209 ? -13.898 16.719 7.836 1 92.25 209 THR B N 1
ATOM 3475 C CA . THR B 1 209 ? -14.555 17.922 8.344 1 92.25 209 THR B CA 1
ATOM 3476 C C . THR B 1 209 ? -13.805 19.172 7.906 1 92.25 209 THR B C 1
ATOM 3478 O O . THR B 1 209 ? -14.406 20.234 7.723 1 92.25 209 THR B O 1
ATOM 3481 N N . GLU B 1 210 ? -12.578 19.094 7.754 1 92.75 210 GLU B N 1
ATOM 3482 C CA . GLU B 1 210 ? -11.758 20.266 7.434 1 92.75 210 GLU B CA 1
ATOM 3483 C C . GLU B 1 210 ? -10.461 19.844 6.742 1 92.75 210 GLU B C 1
ATOM 3485 O O . GLU B 1 210 ? -10.047 18.688 6.832 1 92.75 210 GLU B O 1
ATOM 3490 N N . THR B 1 211 ? -9.922 20.75 6.035 1 94.62 211 THR B N 1
ATOM 3491 C CA . THR B 1 211 ? -8.633 20.531 5.387 1 94.62 211 THR B CA 1
ATOM 3492 C C . THR B 1 211 ? -7.715 21.719 5.602 1 94.62 211 THR B C 1
ATOM 3494 O O . THR B 1 211 ? -8.18 22.844 5.844 1 94.62 211 THR B O 1
ATOM 3497 N N . ILE B 1 212 ? -6.418 21.5 5.602 1 94.5 212 ILE B N 1
ATOM 3498 C CA . ILE B 1 212 ? -5.398 22.547 5.555 1 94.5 212 ILE B CA 1
ATOM 3499 C C . ILE B 1 212 ? -4.465 22.297 4.371 1 94.5 212 ILE B C 1
ATOM 3501 O O . ILE B 1 212 ? -3.945 21.188 4.195 1 94.5 212 ILE B O 1
ATOM 3505 N N . VAL B 1 213 ? -4.391 23.312 3.574 1 96.25 213 VAL B N 1
ATOM 3506 C CA . VAL B 1 213 ? -3.422 23.297 2.48 1 96.25 213 VAL B CA 1
ATOM 3507 C C . VAL B 1 213 ? -2.209 24.141 2.854 1 96.25 213 VAL B C 1
ATOM 3509 O O . VAL B 1 213 ? -2.35 25.312 3.203 1 96.25 213 VAL B O 1
ATOM 3512 N N . VAL B 1 214 ? -1.051 23.562 2.848 1 95.56 214 VAL B N 1
ATOM 3513 C CA . VAL B 1 214 ? 0.203 24.266 3.098 1 95.56 214 VAL B CA 1
ATOM 3514 C C . VAL B 1 214 ? 1.007 24.359 1.803 1 95.56 214 VAL B C 1
ATOM 3516 O O . VAL B 1 214 ? 1.295 23.344 1.165 1 95.56 214 VAL B O 1
ATOM 3519 N N . GLU B 1 215 ? 1.308 25.531 1.424 1 95.06 215 GLU B N 1
ATOM 3520 C CA . GLU B 1 215 ? 2.062 25.75 0.195 1 95.06 215 GLU B CA 1
ATOM 3521 C C . GLU B 1 215 ? 3.4 26.422 0.484 1 95.06 215 GLU B C 1
ATOM 3523 O O . GLU B 1 215 ? 3.465 27.375 1.278 1 95.06 215 GLU B O 1
ATOM 3528 N N . ARG B 1 216 ? 4.422 25.859 -0.101 1 92.75 216 ARG B N 1
ATOM 3529 C CA . ARG B 1 216 ? 5.727 26.5 0.014 1 92.75 216 ARG B CA 1
ATOM 3530 C C . ARG B 1 216 ? 5.785 27.781 -0.81 1 92.75 216 ARG B C 1
ATOM 3532 O O . ARG B 1 216 ? 5.379 27.797 -1.974 1 92.75 216 ARG B O 1
ATOM 3539 N N . LEU B 1 217 ? 6.254 28.781 -0.108 1 87.81 217 LEU B N 1
ATOM 3540 C CA . LEU B 1 217 ? 6.379 30.078 -0.784 1 87.81 217 LEU B CA 1
ATOM 3541 C C . LEU B 1 217 ? 7.672 30.141 -1.589 1 87.81 217 LEU B C 1
ATOM 3543 O O . LEU B 1 217 ? 8.688 29.562 -1.194 1 87.81 217 LEU B O 1
ATOM 3547 N N . ARG B 1 218 ? 7.641 30.188 -2.898 1 69.62 218 ARG B N 1
ATOM 3548 C CA . ARG B 1 218 ? 8.805 30.359 -3.762 1 69.62 218 ARG B CA 1
ATOM 3549 C C . ARG B 1 218 ? 9.539 31.656 -3.43 1 69.62 218 ARG B C 1
ATOM 3551 O O . ARG B 1 218 ? 8.93 32.719 -3.322 1 69.62 218 ARG B O 1
ATOM 3558 N N . LYS B 1 219 ? 10.797 31.422 -2.752 1 54.56 219 LYS B N 1
ATOM 3559 C CA . LYS B 1 219 ? 11.633 32.625 -2.723 1 54.56 219 LYS B CA 1
ATOM 3560 C C . LYS B 1 219 ? 12.234 32.906 -4.098 1 54.56 219 LYS B C 1
ATOM 3562 O O . LYS B 1 219 ? 12.5 31.969 -4.867 1 54.56 219 LYS B O 1
#

Nearest PDB structures (foldseek):
  2au1-assembly1_A  TM=5.555E-01  e=6.544E-06  Streptococcus pyogenes MGAS5005
  2avw-assembly1_B  TM=5.329E-01  e=2.168E-05  Streptococcus pyogenes MGAS5005
  8a47-assembly1_C  TM=5.253E-01  e=2.533E-04  Streptococcus pyogenes serotype M59
  4mzf-assembly1_B  TM=5.104E-01  e=4.044E-01  Homo sapiens
  2aq6-assembly1_B  TM=2.771E-01  e=3.448E+00  Mycobacterium tuberculosis

pLDDT: mean 86.83, std 11.8, range [52.53, 98.75]

InterPro domains:
  IPR039564 Peptidase C39-like [PF13529] (94-171)
  IPR044934 Peptidase C10, streptopain superfmaily [G3DSA:3.90.70.50] (79-178)

Solvent-accessible surface area (backbone atoms only — not comparable to full-atom values): 23012 Å² total; per-residue (Å²): 87,48,47,62,38,78,54,53,45,73,38,48,76,9,28,20,47,65,98,51,74,92,44,47,52,78,47,70,55,61,96,74,32,39,34,34,40,58,42,27,47,51,35,48,33,41,75,69,63,76,46,54,68,69,66,72,67,38,81,76,65,79,62,91,64,53,70,51,55,47,38,39,44,45,53,48,50,66,69,51,35,68,31,58,79,37,63,54,63,71,57,45,35,53,51,45,37,70,38,32,44,87,49,30,47,54,45,74,43,55,48,79,72,46,84,52,98,58,42,60,58,51,49,51,50,53,42,40,73,69,57,36,55,38,38,37,34,35,35,40,71,91,59,61,72,49,33,30,25,34,46,30,34,30,34,59,98,90,39,77,43,35,36,33,17,43,38,20,86,48,80,66,34,19,44,34,84,42,40,26,26,40,36,52,70,73,45,76,73,85,33,19,23,30,38,20,23,72,40,59,90,56,45,52,40,20,28,74,46,31,37,37,42,66,41,74,51,83,127,86,50,46,63,38,77,54,52,43,76,39,49,76,10,29,20,47,64,97,50,74,93,45,45,52,79,47,69,55,55,94,77,44,24,29,36,38,59,41,28,49,51,34,49,33,40,75,68,64,75,45,56,70,68,66,72,67,37,82,77,64,81,62,92,64,54,70,49,55,47,39,40,44,44,55,48,49,66,67,50,35,71,30,57,80,38,64,54,63,72,57,46,37,52,50,47,37,70,36,33,43,85,49,29,46,54,48,77,44,55,48,80,72,46,85,52,96,62,42,57,59,51,48,52,51,52,42,38,73,71,57,35,54,38,38,36,33,34,34,39,72,91,59,61,72,48,31,29,26,33,48,30,36,29,34,58,98,90,39,78,41,35,37,32,17,42,39,20,85,48,79,63,34,18,44,33,84,41,40,25,27,38,37,53,71,72,45,75,75,85,34,20,25,29,38,21,24,72,42,59,90,56,43,52,40,20,27,75,46,31,36,38,42,66,42,76,51,84,127

Sequence (438 aa):
MIKLLNSLYLTEKGCCIKNRKFYPVHLRQGEIDGACSIYTLMMNLLILRCVRRNELEDLYDKIKKSPEVVKLFHEFFDKHGLVRNGLYFDKLKKMINRSFGDTVCAEYYNCDKEEAKDGFKNQIKSVLDKDMPIILGIDFKKGGGHAVLAIGYESDDEGLFHIFCLDPGYNCYPTSYWNMVIALDIYRGKYPHQCLTDNPYNCPAIQITETIVVERLRKMIKLLNSLYLTEKGCCIKNRKFYPVHLRQGEIDGACSIYTLMMNLLILRCVRRNELEDLYDKIKKSPEVVKLFHEFFDKHGLVRNGLYFDKLKKMINRSFGDTVCAEYYNCDKEEAKDGFKNQIKSVLDKDMPIILGIDFKKGGGHAVLAIGYESDDEGLFHIFCLDPGYNCYPTSYWNMVIALDIYRGKYPHQCLTDNPYNCPAIQITETIVVERLRK

Organism: NCBI:txid997884

Foldseek 3Di:
DKAFQPQWDFDQQAIDGPPDDPHHLFAADDQQLLAQQVRQVSSQCVNLVNDDPCLVVCPPPPDDDDQLSVLLCCQPPVPCNSPRQYDDPVRVQVSCCVRNVVWKHKDKDFQVPDDDVCVVQVVCVVCLVVSHKKKWWKAFPVGGIGIWIFGMFDADPVGTFKTFTRGNHDDGGSVDNGAKIKGAQCDDDPQRIWIDGPDPVDITGMDTTMMMGMGTDDD/DKAFQPQWDFDQQAIDGPPDDDDHLFAADDQQQLAQVVRQVSSQCVNLVNDDPCLVPCPPPPDDDDQLSVLLCCQPPVPCNSPRQYDDPVRVQVSCCVRNVVWKHKDKDFQVPPDDVCVVQVVCVVCLVVSHKKKWWKAFPVGGIGIWIFGMFDADPVGTFKTFTRGNHDDGGSVDNGAKIKGAQCDDDPQRIWIDGPDPVDITGMDTTMMMGMGTDDD